Protein AF-A0A7S0ZYA1-F1 (afdb_monomer_lite)

Radius of gyration: 25.02 Å; chains: 1; bounding box: 58×68×81 Å

Sequence (497 aa):
FLEDKTIVRLVQLIVVGSSSLRSPDILGHL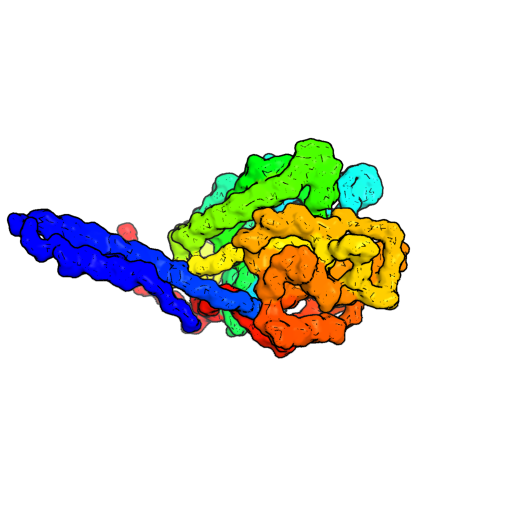LWFEMKSCALLLAAVRGVAASGAKGIELMGYLENWGPDVEWWDNDIPGNCVMGCFLAKPLLDQIEPYTSLNYGFSFLTQNPDPDQVGCGTQVNEGSCPVWDGENIYLAQASKTGAIAVNSATTIQDVSPSIVAIGEVVRMARMHPSGPKRVKIVLGGWSDYARLGSSSLAKKAAQLASKLVAYTFADGLDIDMEHLTPFASMSGDDEFGAFVTFVTELRSEFGQVATNWAETANARRVALSAQFAQLQPWQQKNVATFYNTSIRHLEEVAANPAPKLEISWTTRFNAFVPEGNPWNYLMPDSPRPNTTFETDNEGQKLWPQLSSILDTVNIMAYDAGTAAGALKLNFSQIFRNFVEIGNVPASKINIGFEPGEQAAGGVWEGQAVDEEMAREIRQQGEGGCMIWAVNPNPHVDPDASTECPKMAQALKTILSPTYAYGAVPQYTKCDPNTGFWPETESLDFGGPLVV

InterPro domains:
  IPR017853 Glycoside hydrolase superfamily [SSF51445] (53-437)

Organism: Noctiluca scintillans (NCBI:txid2966)

Secondary structure (DSSP, 8-state):
----THHHHHHHTTTTS-S----HHHHHHHHHHHHHHHHHHHHHHHH----PPPPPEEEEEEETTSTTEE-S--S-TTS-SS-EEPHHHHHHHHTT-SEEEEEEEBSSSS--TT--SBSSSTT-B--PBP-SSEEESS-TTSTT-EEEETT--SSS--HHHHHHHHHHHHHHT-TT---EEEEEEE-TT---B--SHHHHHHHHHHHHHHHHHHT-SEEEEE-TTHHHHHTSTT--HHHHHHHHHHHHHHHHHHHHHHHHHHHHHHHHHHHHHHHHS-HHHHHHHHHHHHHHHHHHHHHHHSPPP--EEEEEEETTSS--TT-TTTTB-TTS---SS--TTTTHHHHHHHHHTTT--EEEEE----EETTEE--B-HHHHHHIIIIIT---GGGEEEEE--S--STT-----HHHHHHHHHHHHHHTS-EEEES-SS--TTT-HHHHHHHHHHHHHHHHHH----SSSSPP--PPPPTTT-SPPTTS-----S----

Structure (mmCIF, N/CA/C/O backbone):
data_AF-A0A7S0ZYA1-F1
#
_entry.id   AF-A0A7S0ZYA1-F1
#
loop_
_atom_site.group_PDB
_atom_site.id
_atom_site.type_symbol
_atom_site.label_atom_id
_atom_site.label_alt_id
_atom_site.label_comp_id
_atom_site.label_asym_id
_atom_site.label_entity_id
_atom_site.label_seq_id
_atom_site.pdbx_PDB_ins_code
_atom_site.Cartn_x
_atom_site.Cartn_y
_atom_site.Cartn_z
_atom_site.occupancy
_atom_site.B_iso_or_equiv
_atom_site.auth_seq_id
_atom_site.auth_comp_id
_atom_site.auth_asym_id
_atom_site.auth_atom_id
_atom_site.pdbx_PDB_model_num
ATOM 1 N N . PHE A 1 1 ? 9.737 -38.447 3.142 1.00 34.69 1 PHE A N 1
ATOM 2 C CA . PHE A 1 1 ? 10.083 -39.678 3.882 1.00 34.69 1 PHE A CA 1
ATOM 3 C C . PHE A 1 1 ? 11.547 -39.619 4.291 1.00 34.69 1 PHE A C 1
ATOM 5 O O . PHE A 1 1 ? 12.396 -40.086 3.551 1.00 34.69 1 PHE A O 1
ATOM 12 N N . LEU A 1 2 ? 11.835 -38.988 5.429 1.00 28.52 2 LEU A N 1
ATOM 13 C CA . LEU A 1 2 ? 13.096 -39.069 6.171 1.00 28.52 2 LEU A CA 1
ATOM 14 C C . LEU A 1 2 ? 12.736 -38.668 7.609 1.00 28.52 2 LEU A C 1
ATOM 16 O O . LEU A 1 2 ? 12.259 -37.561 7.839 1.00 28.52 2 LEU A O 1
ATOM 20 N N . GLU A 1 3 ? 12.831 -39.629 8.526 1.00 36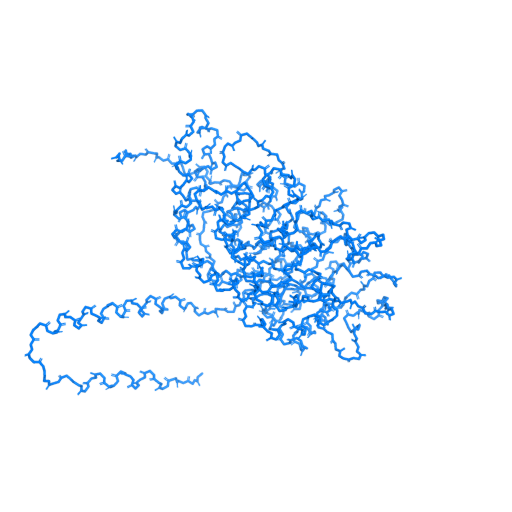.31 3 GLU A N 1
ATOM 21 C CA . GLU A 1 3 ? 12.463 -39.508 9.939 1.00 36.31 3 GLU A CA 1
ATOM 22 C C . GLU A 1 3 ? 13.589 -38.847 10.744 1.00 36.31 3 GLU A C 1
ATOM 24 O O . GLU A 1 3 ? 14.747 -39.274 10.686 1.00 36.31 3 GLU A O 1
ATOM 29 N N . ASP A 1 4 ? 13.232 -37.835 11.533 1.00 34.81 4 ASP A N 1
ATOM 30 C CA . ASP A 1 4 ? 14.121 -37.132 12.452 1.00 34.81 4 ASP A CA 1
ATOM 31 C C . ASP A 1 4 ? 14.335 -37.958 13.737 1.00 34.81 4 ASP A C 1
ATOM 33 O O . ASP A 1 4 ? 13.472 -38.069 14.611 1.00 34.81 4 ASP A O 1
ATOM 37 N N . LYS A 1 5 ? 15.511 -38.586 13.840 1.00 37.25 5 LYS A N 1
ATOM 38 C CA . LYS A 1 5 ? 15.918 -39.473 14.947 1.00 37.25 5 LYS A CA 1
ATOM 39 C C . LYS A 1 5 ? 16.336 -38.731 16.223 1.00 37.25 5 LYS A C 1
ATOM 41 O O . LYS A 1 5 ? 16.801 -39.366 17.173 1.00 37.25 5 LYS A O 1
ATOM 46 N N . THR A 1 6 ? 16.168 -37.414 16.279 1.00 40.06 6 THR A N 1
ATOM 47 C CA . THR A 1 6 ? 16.636 -36.599 17.408 1.00 40.06 6 THR A CA 1
ATOM 48 C C . THR A 1 6 ? 15.633 -36.595 18.568 1.00 40.06 6 THR A C 1
ATOM 50 O O . THR A 1 6 ? 16.029 -36.612 19.733 1.00 40.06 6 THR A O 1
ATOM 53 N N . ILE A 1 7 ? 14.333 -36.703 18.274 1.00 39.59 7 ILE A N 1
ATOM 54 C CA . ILE A 1 7 ? 13.259 -36.612 19.281 1.00 39.59 7 ILE A CA 1
ATOM 55 C C . ILE A 1 7 ? 13.131 -37.901 20.116 1.00 39.59 7 ILE A C 1
ATOM 57 O O . ILE A 1 7 ? 12.859 -37.850 21.315 1.00 39.59 7 ILE A O 1
ATOM 61 N N . VAL A 1 8 ? 13.418 -39.069 19.534 1.00 39.97 8 VAL A N 1
ATOM 62 C CA . VAL A 1 8 ? 13.269 -40.364 20.230 1.00 39.97 8 VAL A CA 1
ATOM 63 C C . VAL A 1 8 ? 14.342 -40.575 21.311 1.00 39.97 8 VAL A C 1
ATOM 65 O O . VAL A 1 8 ? 14.091 -41.248 22.312 1.00 39.97 8 VAL A O 1
ATOM 68 N N . ARG A 1 9 ? 15.522 -39.950 21.181 1.00 34.97 9 ARG A N 1
ATOM 69 C CA . ARG A 1 9 ? 16.600 -40.079 22.178 1.00 34.97 9 ARG A CA 1
ATOM 70 C C . ARG A 1 9 ? 16.366 -39.276 23.457 1.00 34.97 9 ARG A C 1
ATOM 72 O O . ARG A 1 9 ? 16.861 -39.689 24.502 1.00 34.97 9 ARG A O 1
ATOM 79 N N . LEU A 1 10 ? 15.593 -38.188 23.407 1.00 35.41 10 LEU A N 1
ATOM 80 C CA . LEU A 1 10 ? 15.302 -37.392 24.604 1.00 35.41 10 LEU A CA 1
ATOM 81 C C . LEU A 1 10 ? 14.299 -38.101 25.532 1.00 35.41 10 LEU A C 1
ATOM 83 O O . LEU A 1 10 ? 14.422 -38.030 26.750 1.00 35.41 10 LEU A O 1
ATOM 87 N N . VAL A 1 11 ? 13.357 -38.859 24.959 1.00 41.03 11 VAL A N 1
ATOM 88 C CA . VAL A 1 11 ? 12.318 -39.578 25.718 1.00 41.03 11 VAL A CA 1
ATOM 89 C C . VAL A 1 11 ? 12.876 -40.825 26.422 1.00 41.03 11 VAL A C 1
ATOM 91 O O . VAL A 1 11 ? 12.435 -41.167 27.517 1.00 41.03 11 VAL A O 1
ATOM 94 N N . GLN A 1 12 ? 13.901 -41.480 25.864 1.00 34.31 12 GLN A N 1
ATOM 95 C CA . GLN A 1 12 ? 14.507 -42.667 26.489 1.00 34.31 12 GLN A CA 1
ATOM 96 C C . GLN A 1 12 ? 15.390 -42.363 27.709 1.00 34.31 12 GLN A C 1
ATOM 98 O O . GLN A 1 12 ? 15.566 -43.243 28.550 1.00 34.31 12 GLN A O 1
ATOM 103 N N . LEU A 1 13 ? 15.908 -41.138 27.855 1.00 34.03 13 LEU A N 1
ATOM 104 C CA . LEU A 1 13 ? 16.733 -40.772 29.013 1.00 34.03 13 LEU A CA 1
ATOM 105 C C . LEU A 1 13 ? 15.912 -40.501 30.285 1.00 34.03 13 LEU A C 1
ATOM 107 O O . LEU A 1 13 ? 16.452 -40.580 31.385 1.00 34.03 13 LEU A O 1
ATOM 111 N N . ILE A 1 14 ? 14.608 -40.247 30.152 1.00 43.09 14 ILE A N 1
ATOM 112 C CA . ILE A 1 14 ? 13.726 -39.912 31.280 1.00 43.09 14 ILE A CA 1
ATOM 113 C C . ILE A 1 14 ? 13.188 -41.177 31.977 1.00 43.09 14 ILE A C 1
ATOM 115 O O . ILE A 1 14 ? 12.905 -41.157 33.171 1.00 43.09 14 ILE A O 1
ATOM 119 N N . VAL A 1 15 ? 13.133 -42.322 31.286 1.00 38.84 15 VAL A N 1
ATOM 120 C CA . VAL A 1 15 ? 12.519 -43.556 31.823 1.00 38.84 15 VAL A CA 1
ATOM 121 C C . VAL A 1 15 ? 13.464 -44.381 32.719 1.00 38.84 15 VAL A C 1
ATOM 123 O O . VAL A 1 15 ? 13.005 -45.249 33.455 1.00 38.84 15 VAL A O 1
ATOM 126 N N . VAL A 1 16 ? 14.775 -44.106 32.738 1.00 39.34 16 VAL A N 1
ATOM 127 C CA . VAL A 1 16 ? 15.761 -44.947 33.463 1.00 39.34 16 VAL A CA 1
ATOM 128 C C . VAL A 1 16 ? 16.273 -44.307 34.772 1.00 39.34 16 VAL A C 1
ATOM 130 O O . VAL A 1 16 ? 17.068 -44.903 35.490 1.00 39.34 16 VAL A O 1
ATOM 133 N N . GLY A 1 17 ? 15.803 -43.108 35.137 1.00 39.50 17 GLY A N 1
ATOM 134 C CA . GLY A 1 17 ? 16.412 -42.305 36.210 1.00 39.50 17 GLY A CA 1
ATOM 135 C C . GLY A 1 17 ? 15.681 -42.208 37.555 1.00 39.50 17 GLY A C 1
ATOM 136 O O . GLY A 1 17 ? 16.169 -41.497 38.428 1.00 39.50 17 GLY A O 1
ATOM 137 N N . SER A 1 18 ? 14.529 -42.853 37.769 1.00 40.72 18 SER A N 1
ATOM 138 C CA . SER A 1 18 ? 13.712 -42.608 38.974 1.00 40.72 18 SER A CA 1
ATOM 139 C C . SER A 1 18 ? 13.575 -43.836 39.876 1.00 40.72 18 SER A C 1
ATOM 141 O O . SER A 1 18 ? 12.503 -44.425 40.007 1.00 40.72 18 SER A O 1
ATOM 143 N N . SER A 1 19 ? 14.660 -44.215 40.548 1.00 41.38 19 SER A N 1
ATOM 144 C CA . SER A 1 19 ? 14.605 -45.219 41.613 1.00 41.38 19 SER A CA 1
ATOM 145 C C . SER A 1 19 ? 15.474 -44.857 42.818 1.00 41.38 19 SER A C 1
ATOM 147 O O . SER A 1 19 ? 16.227 -45.706 43.273 1.00 41.38 19 SER A O 1
ATOM 149 N N . SER A 1 20 ? 15.384 -43.628 43.352 1.00 46.78 20 SER A N 1
ATOM 150 C CA . SER A 1 20 ? 15.776 -43.328 44.751 1.00 46.78 20 SER A CA 1
ATOM 151 C C . SER A 1 20 ? 15.553 -41.863 45.168 1.00 46.78 20 SER A C 1
ATOM 153 O O . SER A 1 20 ? 16.517 -41.158 45.444 1.00 46.78 20 SER A O 1
ATOM 155 N N . LEU A 1 21 ? 14.316 -41.376 45.292 1.00 39.50 21 LEU A N 1
ATOM 156 C CA . LEU A 1 21 ? 14.053 -40.145 46.060 1.00 39.50 21 LEU A CA 1
ATOM 157 C C . LEU A 1 21 ? 12.738 -40.294 46.838 1.00 39.50 21 LEU A C 1
ATOM 159 O O . LEU A 1 21 ? 11.650 -40.223 46.278 1.00 39.50 21 LEU A O 1
ATOM 163 N N . ARG A 1 22 ? 12.849 -40.558 48.146 1.00 43.44 22 ARG A N 1
ATOM 164 C CA . ARG A 1 22 ? 11.735 -40.562 49.108 1.00 43.44 22 ARG A CA 1
ATOM 165 C C . ARG A 1 22 ? 11.741 -39.231 49.863 1.00 43.44 22 ARG A C 1
ATOM 167 O O . ARG A 1 22 ? 12.393 -39.121 50.893 1.00 43.44 22 ARG A O 1
ATOM 174 N N . SER A 1 23 ? 11.037 -38.230 49.343 1.00 40.31 23 SER A N 1
ATOM 175 C CA . SER A 1 23 ? 10.619 -37.044 50.104 1.00 40.31 23 SER A CA 1
ATOM 176 C C . SER A 1 23 ? 9.370 -36.432 49.443 1.00 40.31 23 SER A C 1
ATOM 178 O O . SER A 1 23 ? 9.446 -36.092 48.260 1.00 40.31 23 SER A O 1
ATOM 180 N N . PRO A 1 24 ? 8.228 -36.308 50.150 1.00 44.56 24 PRO A N 1
ATOM 181 C CA . PRO A 1 24 ? 6.978 -35.784 49.583 1.00 44.56 24 PRO A CA 1
ATOM 182 C C . PRO A 1 24 ? 7.044 -34.314 49.135 1.00 44.56 24 PRO A C 1
ATOM 184 O O . PRO A 1 24 ? 6.297 -33.926 48.241 1.00 44.56 24 PRO A O 1
ATOM 187 N N . ASP A 1 25 ? 7.964 -33.515 49.682 1.00 46.91 25 ASP A N 1
ATOM 188 C CA . ASP A 1 25 ? 7.993 -32.061 49.450 1.00 46.91 25 ASP A CA 1
ATOM 189 C C . ASP A 1 25 ? 8.720 -31.644 48.159 1.00 46.91 25 ASP A C 1
ATOM 191 O O . ASP A 1 25 ? 8.540 -30.532 47.665 1.00 46.91 25 ASP A O 1
ATOM 195 N N . ILE A 1 26 ? 9.503 -32.541 47.550 1.00 49.16 26 ILE A N 1
ATOM 196 C CA . ILE A 1 26 ? 10.234 -32.255 46.299 1.00 49.16 26 ILE A CA 1
ATOM 197 C C . ILE A 1 26 ? 9.380 -32.587 45.063 1.00 49.16 26 ILE A C 1
ATOM 199 O O . ILE A 1 26 ? 9.506 -31.932 44.026 1.00 49.16 26 ILE A O 1
ATOM 203 N N . LEU A 1 27 ? 8.446 -33.541 45.174 1.00 40.81 27 LEU A N 1
ATOM 204 C CA . LEU A 1 27 ? 7.555 -33.909 44.066 1.00 40.81 27 LEU A CA 1
ATOM 205 C C . LEU A 1 27 ? 6.558 -32.793 43.717 1.00 40.81 27 LEU A C 1
ATOM 207 O O . LEU A 1 27 ? 6.275 -32.585 42.540 1.00 40.81 27 LEU A O 1
ATOM 211 N N . GLY A 1 28 ? 6.060 -32.051 44.713 1.00 42.34 28 GLY A N 1
ATOM 212 C CA . GLY A 1 28 ? 5.106 -30.957 44.495 1.00 42.34 28 GLY A CA 1
ATOM 213 C C . GLY A 1 28 ? 5.696 -29.782 43.709 1.00 42.34 28 GLY A C 1
ATOM 214 O O . GLY A 1 28 ? 5.014 -29.195 42.871 1.00 42.34 28 GLY A O 1
ATOM 215 N N . HIS A 1 29 ? 6.982 -29.481 43.914 1.00 44.91 29 HIS A N 1
ATOM 216 C CA . HIS A 1 29 ? 7.669 -28.411 43.189 1.00 44.91 29 HIS A CA 1
ATOM 217 C C . HIS A 1 29 ? 8.123 -28.823 41.781 1.00 44.91 29 HIS A C 1
ATOM 219 O O . HIS A 1 29 ? 8.049 -27.993 40.875 1.00 44.91 29 HIS A O 1
ATOM 225 N N . LEU A 1 30 ? 8.511 -30.088 41.557 1.00 41.25 30 LEU A N 1
ATOM 226 C CA . LEU A 1 30 ? 8.838 -30.581 40.210 1.00 41.25 30 LEU A CA 1
ATOM 227 C C . LEU A 1 30 ? 7.599 -30.682 39.305 1.00 41.25 30 LEU A C 1
ATOM 229 O O . LEU A 1 30 ? 7.645 -30.230 38.164 1.00 41.25 30 LEU A O 1
ATOM 233 N N . LEU A 1 31 ? 6.470 -31.182 39.821 1.00 42.62 31 LEU A N 1
ATOM 234 C CA . LEU A 1 31 ? 5.220 -31.292 39.051 1.00 42.62 31 LEU A CA 1
ATOM 235 C C . LEU A 1 31 ? 4.651 -29.922 38.645 1.00 42.62 31 LEU A C 1
ATOM 237 O O . LEU A 1 31 ? 4.074 -29.785 37.567 1.00 42.62 31 LEU A O 1
ATOM 241 N N . TRP A 1 32 ? 4.847 -28.888 39.468 1.00 40.81 32 TRP A N 1
ATOM 242 C CA . TRP A 1 32 ? 4.389 -27.532 39.152 1.00 40.81 32 TRP A CA 1
ATOM 243 C C . TRP A 1 32 ? 5.287 -26.822 38.123 1.00 40.81 32 TRP A C 1
ATOM 245 O O . TRP A 1 32 ? 4.792 -26.058 37.290 1.00 40.81 32 TRP A O 1
ATOM 255 N N . PHE A 1 33 ? 6.596 -27.105 38.129 1.00 41.81 33 PHE A N 1
ATOM 256 C CA . PHE A 1 33 ? 7.537 -26.589 37.127 1.00 41.81 33 PHE A CA 1
ATOM 257 C C . PHE A 1 33 ? 7.381 -27.289 35.767 1.00 41.81 33 PHE A C 1
ATOM 259 O O . PHE A 1 33 ? 7.441 -26.632 34.724 1.00 41.81 33 PHE A O 1
ATOM 266 N N . GLU A 1 34 ? 7.106 -28.597 35.756 1.00 45.41 34 GLU A N 1
ATOM 267 C CA . GLU A 1 34 ? 6.890 -29.359 34.521 1.00 45.41 34 GLU A CA 1
ATOM 268 C C . GLU A 1 34 ? 5.555 -29.037 33.841 1.00 45.41 34 GLU A C 1
ATOM 270 O O . GLU A 1 34 ? 5.518 -28.940 32.615 1.00 45.41 34 GLU A O 1
ATOM 275 N N . MET A 1 35 ? 4.478 -28.761 34.590 1.00 42.19 35 MET A N 1
ATOM 276 C CA . MET A 1 35 ? 3.210 -28.330 33.978 1.00 42.19 35 MET A CA 1
ATOM 277 C C . MET A 1 35 ? 3.301 -26.936 33.350 1.00 42.19 35 MET A C 1
ATOM 279 O O . MET A 1 35 ? 2.754 -26.729 32.268 1.00 42.19 35 MET A O 1
ATOM 283 N N . LYS A 1 36 ? 4.029 -25.990 33.964 1.00 40.84 36 LYS A N 1
ATOM 284 C CA . LYS A 1 36 ? 4.288 -24.678 33.341 1.00 40.84 36 LYS A CA 1
ATOM 285 C C . LYS A 1 36 ? 5.171 -24.806 32.105 1.00 40.84 36 LYS A C 1
ATOM 287 O O . LYS A 1 36 ? 4.899 -24.151 31.106 1.00 40.84 36 LYS A O 1
ATOM 292 N N . SER A 1 37 ? 6.168 -25.688 32.144 1.00 43.41 37 SER A N 1
ATOM 293 C CA . SER A 1 37 ? 7.059 -25.931 31.006 1.00 43.41 37 SER A CA 1
ATOM 294 C C . SER A 1 37 ? 6.334 -26.629 29.853 1.00 43.41 37 SER A C 1
ATOM 296 O O . SER A 1 37 ? 6.509 -26.222 28.713 1.00 43.41 37 SER A O 1
ATOM 298 N N . CYS A 1 38 ? 5.445 -27.592 30.127 1.00 38.22 38 CYS A N 1
ATOM 299 C CA . CYS A 1 38 ? 4.575 -28.200 29.114 1.00 38.22 38 CYS A CA 1
ATOM 300 C C . CYS A 1 38 ? 3.513 -27.230 28.585 1.00 38.22 38 CYS A C 1
ATOM 302 O O . CYS A 1 38 ? 3.233 -27.265 27.395 1.00 38.22 38 CYS A O 1
ATOM 304 N N . ALA A 1 39 ? 2.946 -26.345 29.410 1.00 44.00 39 ALA A N 1
ATOM 305 C CA . ALA A 1 39 ? 2.004 -25.323 28.948 1.00 44.00 39 ALA A CA 1
ATOM 306 C C . ALA A 1 39 ? 2.689 -24.251 28.081 1.00 44.00 39 ALA A C 1
ATOM 308 O O . ALA A 1 39 ? 2.121 -23.845 27.072 1.00 44.00 39 ALA A O 1
ATOM 309 N N . LEU A 1 40 ? 3.927 -23.855 28.408 1.00 41.88 40 LEU A N 1
ATOM 310 C CA . LEU A 1 40 ? 4.753 -22.999 27.549 1.00 41.88 40 LEU A CA 1
ATOM 311 C C . LEU A 1 40 ? 5.183 -23.718 26.266 1.00 41.88 40 LEU A C 1
ATOM 313 O O . LEU A 1 40 ? 5.164 -23.101 25.207 1.00 41.88 40 LEU A O 1
ATOM 317 N N . LEU A 1 41 ? 5.503 -25.016 26.321 1.00 35.03 41 LEU A N 1
ATOM 318 C CA . LEU A 1 41 ? 5.818 -25.799 25.124 1.00 35.03 41 LEU A CA 1
ATOM 319 C C . LEU A 1 41 ? 4.578 -26.010 24.243 1.00 35.03 41 LEU A C 1
ATOM 321 O O . LEU A 1 41 ? 4.683 -25.923 23.030 1.00 35.03 41 LEU A O 1
ATOM 325 N N . LEU A 1 42 ? 3.393 -26.234 24.818 1.00 35.97 42 LEU A N 1
ATOM 326 C CA . LEU A 1 42 ? 2.136 -26.347 24.069 1.00 35.97 42 LEU A CA 1
ATOM 327 C C . LEU A 1 42 ? 1.648 -24.995 23.531 1.00 35.97 42 LEU A C 1
ATOM 329 O O . LEU A 1 42 ? 1.057 -24.968 22.454 1.00 35.97 42 LEU A O 1
ATOM 333 N N . ALA A 1 43 ? 1.914 -23.882 24.219 1.00 38.69 43 ALA A N 1
ATOM 334 C CA . ALA A 1 43 ? 1.684 -22.539 23.687 1.00 38.69 43 ALA A CA 1
ATOM 335 C C . ALA A 1 43 ? 2.674 -22.207 22.554 1.00 38.69 43 ALA A C 1
ATOM 337 O O . ALA A 1 43 ? 2.264 -21.679 21.524 1.00 38.69 43 ALA A O 1
ATOM 338 N N . ALA A 1 44 ? 3.943 -22.611 22.681 1.00 37.59 44 ALA A N 1
ATOM 339 C CA . ALA A 1 44 ? 4.949 -22.463 21.629 1.00 37.59 44 ALA A CA 1
ATOM 340 C C . ALA A 1 44 ? 4.672 -23.369 20.414 1.00 37.59 44 ALA A C 1
ATOM 342 O O . ALA A 1 44 ? 4.856 -22.947 19.278 1.00 37.59 44 ALA A O 1
ATOM 343 N N . VAL A 1 45 ? 4.154 -24.584 20.624 1.00 35.62 45 VAL A N 1
ATOM 344 C CA . VAL A 1 45 ? 3.791 -25.522 19.546 1.00 35.62 45 VAL A CA 1
ATOM 345 C C . VAL A 1 45 ? 2.449 -25.159 18.891 1.00 35.62 45 VAL A C 1
ATOM 347 O O . VAL A 1 45 ? 2.260 -25.447 17.715 1.00 35.62 45 VAL A O 1
ATOM 350 N N . ARG A 1 46 ? 1.537 -24.460 19.585 1.00 36.31 46 ARG A N 1
ATOM 351 C CA . ARG A 1 46 ? 0.349 -23.844 18.955 1.00 36.31 46 ARG A CA 1
ATOM 352 C C . ARG A 1 46 ? 0.663 -22.548 18.196 1.00 36.31 46 ARG A C 1
ATOM 354 O O . ARG A 1 46 ? -0.118 -22.173 17.330 1.00 36.31 46 ARG A O 1
ATOM 361 N N . GLY A 1 47 ? 1.782 -21.887 18.502 1.00 33.59 47 GLY A N 1
ATOM 362 C CA . GLY A 1 47 ? 2.223 -20.648 17.852 1.00 33.59 47 GLY A CA 1
ATOM 363 C C . GLY A 1 47 ? 3.027 -20.841 16.562 1.00 33.59 47 GLY A C 1
ATOM 364 O O . GLY A 1 47 ? 3.170 -19.898 15.791 1.00 33.59 47 GLY A O 1
ATOM 365 N N . VAL A 1 48 ? 3.512 -22.052 16.279 1.00 37.19 48 VAL A N 1
ATOM 366 C CA . VAL A 1 48 ? 4.115 -22.382 14.981 1.00 37.19 48 VAL A CA 1
ATOM 367 C C . VAL A 1 48 ? 3.045 -23.057 14.133 1.00 37.19 48 VAL A C 1
ATOM 369 O O . VAL A 1 48 ? 3.061 -24.267 13.910 1.00 37.19 48 VAL A O 1
ATOM 372 N N . ALA A 1 49 ? 2.075 -22.268 13.662 1.00 34.59 49 ALA A N 1
ATOM 373 C CA . ALA A 1 49 ? 1.360 -22.663 12.460 1.00 34.59 49 ALA A CA 1
ATOM 374 C C . ALA A 1 49 ? 2.435 -22.920 11.399 1.00 34.59 49 ALA A C 1
ATOM 376 O O . ALA A 1 49 ? 3.237 -22.030 11.106 1.00 34.59 49 ALA A O 1
ATOM 377 N N . ALA A 1 50 ? 2.506 -24.153 10.890 1.00 35.00 50 ALA A N 1
ATOM 378 C CA . ALA A 1 50 ? 3.310 -24.458 9.719 1.00 35.00 50 ALA A CA 1
ATOM 379 C C . ALA A 1 50 ? 3.017 -23.362 8.693 1.00 35.00 50 ALA A C 1
ATOM 381 O O . ALA A 1 50 ? 1.846 -23.144 8.371 1.00 35.00 50 ALA A O 1
ATOM 382 N N . SER A 1 51 ? 4.039 -22.621 8.261 1.00 42.28 51 SER A N 1
ATOM 383 C CA . SER A 1 51 ? 3.862 -21.607 7.231 1.00 42.28 51 SER A CA 1
ATOM 384 C C . SER A 1 51 ? 3.394 -22.338 5.976 1.00 42.28 51 SER A C 1
ATOM 386 O O . SER A 1 51 ? 4.201 -22.929 5.257 1.00 42.28 51 SER A O 1
ATOM 388 N N . GLY A 1 52 ? 2.078 -22.393 5.766 1.00 54.94 52 GLY A N 1
ATOM 389 C CA . GLY A 1 52 ? 1.511 -22.852 4.510 1.00 54.94 52 GLY A CA 1
ATOM 390 C C . GLY A 1 52 ? 2.103 -22.024 3.374 1.00 54.94 52 GLY A C 1
ATOM 391 O O . GLY A 1 52 ? 2.572 -20.904 3.596 1.00 54.94 52 GLY A O 1
ATOM 392 N N . ALA A 1 53 ? 2.112 -22.582 2.166 1.00 71.06 53 ALA A N 1
ATOM 393 C CA . ALA A 1 53 ? 2.463 -21.811 0.981 1.00 71.06 53 ALA A CA 1
ATOM 394 C C . ALA A 1 53 ? 1.621 -20.520 0.937 1.00 71.06 53 ALA A C 1
ATOM 396 O O . ALA A 1 53 ? 0.431 -20.564 1.264 1.00 71.06 53 ALA A O 1
ATOM 397 N N . LYS A 1 54 ? 2.244 -19.387 0.575 1.00 88.25 54 LYS A N 1
ATOM 398 C CA . LYS A 1 54 ? 1.526 -18.120 0.383 1.00 88.25 54 LYS A CA 1
ATOM 399 C C . LYS A 1 54 ? 0.430 -18.348 -0.664 1.00 88.25 54 LYS A C 1
ATOM 401 O O . LYS A 1 54 ? 0.700 -18.940 -1.708 1.00 88.25 54 LYS A O 1
ATOM 406 N N . GLY A 1 55 ? -0.793 -17.916 -0.372 1.00 88.19 55 GLY A N 1
ATOM 407 C CA . GLY A 1 55 ? -1.891 -17.955 -1.337 1.00 88.19 55 GLY A CA 1
ATOM 408 C C . GLY A 1 55 ? -1.612 -17.063 -2.549 1.00 88.19 55 GLY A C 1
ATOM 409 O O . GLY A 1 55 ? -0.912 -16.058 -2.422 1.00 88.19 55 GLY A O 1
ATOM 410 N N . ILE A 1 56 ? -2.183 -17.412 -3.708 1.00 93.75 56 ILE A N 1
ATOM 411 C CA . ILE A 1 56 ? -2.126 -16.546 -4.896 1.00 93.75 56 ILE A CA 1
ATOM 412 C C . ILE A 1 56 ? -2.925 -15.282 -4.603 1.00 93.75 56 ILE A C 1
ATOM 414 O O . ILE A 1 56 ? -4.116 -15.362 -4.298 1.00 93.75 56 ILE A O 1
ATOM 418 N N . GLU A 1 57 ? -2.267 -14.136 -4.686 1.00 94.31 57 GLU A N 1
ATOM 419 C CA . GLU A 1 57 ? -2.819 -12.847 -4.291 1.00 94.31 57 GLU A CA 1
ATOM 420 C C . GLU A 1 57 ? -3.303 -12.064 -5.519 1.00 94.31 57 GLU A C 1
ATOM 422 O O . GLU A 1 57 ? -2.636 -12.033 -6.554 1.00 94.31 57 GLU A O 1
ATOM 427 N N . LEU A 1 58 ? -4.462 -11.416 -5.393 1.00 98.25 58 LEU A N 1
ATOM 428 C CA . LEU A 1 58 ? -4.814 -10.260 -6.214 1.00 98.25 58 LEU A CA 1
ATOM 429 C C . LEU A 1 58 ? -4.859 -9.052 -5.283 1.00 98.25 58 LEU A C 1
ATOM 431 O O . LEU A 1 58 ? -5.728 -8.974 -4.406 1.00 98.25 58 LEU A O 1
ATOM 435 N N . MET A 1 59 ? -3.895 -8.155 -5.451 1.00 98.19 59 MET A N 1
ATOM 436 C CA . MET A 1 59 ? -3.722 -6.962 -4.632 1.00 98.19 59 MET A CA 1
ATOM 437 C C . MET A 1 59 ? -4.071 -5.702 -5.428 1.00 98.19 59 MET A C 1
ATOM 439 O O . MET A 1 59 ? -3.917 -5.672 -6.646 1.00 98.19 59 MET A O 1
ATOM 443 N N . GLY A 1 60 ? -4.584 -4.676 -4.760 1.00 98.19 60 GLY A N 1
ATOM 444 C CA . GLY A 1 60 ? -4.828 -3.377 -5.380 1.00 98.19 60 GLY A CA 1
ATOM 445 C C . GLY A 1 60 ? -4.290 -2.236 -4.528 1.00 98.19 60 GLY A C 1
ATOM 446 O O . GLY A 1 60 ? -4.377 -2.298 -3.298 1.00 98.19 60 GLY A O 1
ATOM 447 N N . TYR A 1 61 ? -3.767 -1.197 -5.175 1.00 97.88 61 TYR A N 1
ATOM 448 C CA . TYR A 1 61 ? -3.444 0.061 -4.509 1.00 97.88 61 TYR A CA 1
ATOM 449 C C . TYR A 1 61 ? -4.694 0.918 -4.360 1.00 97.88 61 TYR A C 1
ATOM 451 O O . TYR A 1 61 ? -5.322 1.299 -5.343 1.00 97.88 61 TYR A O 1
ATOM 459 N N . LEU A 1 62 ? -5.079 1.170 -3.113 1.00 96.50 62 LEU A N 1
ATOM 460 C CA . LEU A 1 62 ? -6.218 1.999 -2.752 1.00 96.50 62 LEU A CA 1
ATOM 461 C C . LEU A 1 62 ? -5.701 3.381 -2.352 1.00 96.50 62 LEU A C 1
ATOM 463 O O . LEU A 1 62 ? -5.094 3.538 -1.290 1.00 96.50 62 LEU A O 1
ATOM 467 N N . GLU A 1 63 ? -5.945 4.362 -3.210 1.00 92.44 63 GLU A N 1
ATOM 468 C CA . GLU A 1 63 ? -5.442 5.724 -3.078 1.00 92.44 63 GLU A CA 1
ATOM 469 C C . GLU A 1 63 ? -6.308 6.534 -2.111 1.00 92.44 63 GLU A C 1
ATOM 471 O O . GLU A 1 63 ? -7.530 6.627 -2.252 1.00 92.44 63 GLU A O 1
ATOM 476 N N . ASN A 1 64 ? -5.681 7.187 -1.138 1.00 88.25 64 ASN A N 1
ATOM 477 C CA . ASN A 1 64 ? -6.362 7.969 -0.111 1.00 88.25 64 ASN A CA 1
ATOM 478 C C . ASN A 1 64 ? -6.788 9.376 -0.582 1.00 88.25 64 ASN A C 1
ATOM 480 O O . ASN A 1 64 ? -7.312 10.148 0.218 1.00 88.25 64 ASN A O 1
ATOM 484 N N . TRP A 1 65 ? -6.621 9.703 -1.868 1.00 84.62 65 TRP A N 1
ATOM 485 C CA . TRP A 1 65 ? -7.094 10.940 -2.513 1.00 84.62 65 TRP A CA 1
ATOM 486 C C . TRP A 1 65 ? -8.105 10.702 -3.648 1.00 84.62 65 TRP A C 1
ATOM 488 O O . TRP A 1 65 ? -8.465 11.652 -4.346 1.00 84.62 65 TRP A O 1
ATOM 498 N N . GLY A 1 66 ? -8.561 9.459 -3.839 1.00 80.62 66 GLY A N 1
ATOM 499 C CA . GLY A 1 66 ? -9.536 9.111 -4.873 1.00 80.62 66 GLY A CA 1
ATOM 500 C C . GLY A 1 66 ? -10.914 9.775 -4.683 1.00 80.62 66 GLY A C 1
ATOM 501 O O . GLY A 1 66 ? -11.187 10.401 -3.654 1.00 80.62 66 GLY A O 1
ATOM 502 N N . PRO A 1 67 ? -11.822 9.631 -5.663 1.00 82.31 67 PRO A N 1
ATOM 503 C CA . PRO A 1 67 ? -13.104 10.345 -5.714 1.00 82.31 67 PRO A CA 1
ATOM 504 C C . PRO A 1 67 ? -14.076 9.947 -4.593 1.00 82.31 67 PRO A C 1
ATOM 506 O O . PRO A 1 67 ? -14.961 10.724 -4.240 1.00 82.31 67 PRO A O 1
ATOM 509 N N . ASP A 1 68 ? -13.899 8.756 -4.020 1.00 82.88 68 ASP A N 1
ATOM 510 C CA . ASP A 1 68 ? -14.750 8.194 -2.967 1.00 82.88 68 ASP A CA 1
ATOM 511 C C . ASP A 1 68 ? -14.255 8.520 -1.551 1.00 82.88 68 ASP A C 1
ATOM 513 O O . ASP A 1 68 ? -14.713 7.923 -0.573 1.00 82.88 68 ASP A O 1
ATOM 517 N N . VAL A 1 69 ? -13.313 9.459 -1.442 1.00 82.06 69 VAL A N 1
ATOM 518 C CA . VAL A 1 69 ? -12.745 9.917 -0.178 1.00 82.06 69 VAL A CA 1
ATOM 519 C C . VAL A 1 69 ? -13.325 11.277 0.199 1.00 82.06 69 VAL A C 1
ATOM 521 O O . VAL A 1 69 ? -13.091 12.290 -0.459 1.00 82.06 69 VAL A O 1
ATOM 524 N N . GLU A 1 70 ? -14.041 11.328 1.315 1.00 71.94 70 GLU A N 1
ATOM 525 C CA . GLU A 1 70 ? -14.444 12.571 1.954 1.00 71.94 70 GLU A CA 1
ATOM 526 C C . GLU A 1 70 ? -13.272 13.157 2.761 1.00 71.94 70 GLU A C 1
ATOM 528 O O . GLU A 1 70 ? -12.690 12.526 3.651 1.00 71.94 70 GLU A O 1
ATOM 533 N N . TRP A 1 71 ? -12.925 14.403 2.433 1.00 58.50 71 TRP A N 1
ATOM 534 C CA . TRP A 1 71 ? -11.814 15.162 3.018 1.00 58.50 71 TRP A CA 1
ATOM 535 C C . TRP A 1 71 ? -12.276 16.228 4.027 1.00 58.50 71 TRP A C 1
ATOM 537 O O . TRP A 1 71 ? -11.612 17.250 4.206 1.00 58.50 71 TRP A O 1
ATOM 547 N N . TRP A 1 72 ? -13.418 16.013 4.682 1.00 50.50 72 TRP A N 1
ATOM 548 C CA . TRP A 1 72 ? -14.070 17.023 5.518 1.00 50.50 72 TRP A CA 1
ATOM 549 C C . TRP A 1 72 ? -14.489 16.449 6.874 1.00 50.50 72 TRP A C 1
ATOM 551 O O . TRP A 1 72 ? -14.940 15.308 6.959 1.00 50.50 72 TRP A O 1
ATOM 561 N N . ASP A 1 73 ? -14.383 17.273 7.918 1.00 55.97 73 ASP A N 1
ATOM 562 C CA . ASP A 1 73 ? -14.988 17.017 9.226 1.00 55.97 73 ASP A CA 1
ATOM 563 C C . ASP A 1 73 ? -16.511 16.949 9.058 1.00 55.97 73 ASP A C 1
ATOM 565 O O . ASP A 1 73 ? -17.134 17.909 8.600 1.00 55.97 73 ASP A O 1
ATOM 569 N N . ASN A 1 74 ? -17.114 15.808 9.389 1.00 54.09 74 ASN A N 1
ATOM 570 C CA . ASN A 1 74 ? -18.565 15.648 9.362 1.00 54.09 74 ASN A CA 1
ATOM 571 C C . ASN A 1 74 ? -19.230 16.020 10.699 1.00 54.09 74 ASN A C 1
ATOM 573 O O . ASN A 1 74 ? -20.375 15.633 10.943 1.00 54.09 74 ASN A O 1
ATOM 577 N N . ASP A 1 75 ? -18.518 16.755 11.562 1.00 55.44 75 ASP A N 1
ATOM 578 C CA . ASP A 1 75 ? -18.930 17.173 12.903 1.00 55.44 75 ASP A CA 1
ATOM 579 C C . ASP A 1 75 ? -19.303 15.982 13.812 1.00 55.44 75 ASP A C 1
ATOM 581 O O . ASP A 1 75 ? -20.055 16.130 14.782 1.00 55.44 75 ASP A O 1
ATOM 585 N N . ILE A 1 76 ? -18.787 14.782 13.511 1.00 56.34 76 ILE A N 1
ATOM 586 C CA . ILE A 1 76 ? -18.948 13.577 14.330 1.00 56.34 76 ILE A CA 1
ATOM 587 C C . ILE A 1 76 ? -17.719 13.437 15.237 1.00 56.34 76 ILE A C 1
ATOM 589 O O . ILE A 1 76 ? -16.650 13.036 14.767 1.00 56.34 76 ILE A O 1
ATOM 593 N N . PRO A 1 77 ? -17.842 13.696 16.556 1.00 52.09 77 PRO A N 1
ATOM 594 C CA . PRO A 1 77 ? -16.732 13.503 17.478 1.00 52.09 77 PRO A CA 1
ATOM 595 C C . PRO A 1 77 ? -16.222 12.061 17.423 1.00 52.09 77 PRO A C 1
ATOM 597 O O . PRO A 1 77 ? -16.998 11.120 17.591 1.00 52.09 77 PRO A O 1
ATOM 600 N N . GLY A 1 78 ? -14.916 11.900 17.200 1.00 54.53 78 GLY A N 1
ATOM 601 C CA . GLY A 1 78 ? -14.251 10.595 17.147 1.00 54.53 78 GLY A CA 1
ATOM 602 C C . GLY A 1 78 ? -14.287 9.882 15.791 1.00 54.53 78 GLY A C 1
ATOM 603 O O . GLY A 1 78 ? -13.719 8.795 15.698 1.00 54.53 78 GLY A O 1
ATOM 604 N N . ASN A 1 79 ? -14.904 10.469 14.759 1.00 65.00 79 ASN A N 1
ATOM 605 C CA . ASN A 1 79 ? -14.804 9.986 13.380 1.00 65.00 79 ASN A CA 1
ATOM 606 C C . ASN A 1 79 ? -13.530 10.510 12.677 1.00 65.00 79 ASN A C 1
ATOM 608 O O . ASN A 1 79 ? -12.764 11.295 13.243 1.00 65.00 79 ASN A O 1
ATOM 612 N N . CYS A 1 80 ? -13.280 10.062 11.446 1.00 67.44 80 CYS A N 1
ATOM 613 C CA . CYS A 1 80 ? -12.222 10.596 10.597 1.00 67.44 80 CYS A CA 1
ATOM 614 C C . CYS A 1 80 ? -12.517 12.049 10.162 1.00 67.44 80 CYS A C 1
ATOM 616 O O . CYS A 1 80 ? -13.651 12.418 9.876 1.00 67.44 80 CYS A O 1
ATOM 618 N N . VAL A 1 81 ? -11.463 12.872 10.146 1.00 65.69 81 VAL A N 1
ATOM 619 C CA . VAL A 1 81 ? -11.475 14.293 9.719 1.00 65.69 81 VAL A CA 1
ATOM 620 C C . VAL A 1 81 ? -10.935 14.442 8.288 1.00 65.69 81 VAL A C 1
ATOM 622 O O . VAL A 1 81 ? -11.131 15.459 7.630 1.00 65.69 81 VAL A O 1
ATOM 625 N N . MET A 1 82 ? -10.233 13.417 7.806 1.00 71.88 82 MET A N 1
ATOM 626 C CA . MET A 1 82 ? -9.650 13.326 6.473 1.00 71.88 82 MET A CA 1
ATOM 627 C C . MET A 1 82 ? -9.517 11.856 6.082 1.00 71.88 82 MET A C 1
ATOM 629 O O . MET A 1 82 ? -9.275 11.023 6.957 1.00 71.88 82 MET A O 1
ATOM 633 N N . GLY A 1 83 ? -9.637 11.538 4.792 1.00 71.94 83 GLY A N 1
ATOM 634 C CA . GLY A 1 83 ? -9.442 10.166 4.317 1.00 71.94 83 GLY A CA 1
ATOM 635 C C . GLY A 1 83 ? -10.641 9.238 4.550 1.00 71.94 83 GLY A C 1
ATOM 636 O O . GLY A 1 83 ? -10.464 8.023 4.577 1.00 71.94 83 GLY A O 1
ATOM 637 N N . CYS A 1 84 ? -11.845 9.774 4.777 1.00 80.44 84 CYS A N 1
ATOM 638 C CA . CYS A 1 84 ? -13.031 8.966 5.055 1.00 80.44 84 CYS A CA 1
ATOM 639 C C . CYS A 1 84 ? -13.588 8.361 3.766 1.00 80.44 84 CYS A C 1
ATOM 641 O O . CYS A 1 84 ? -14.047 9.093 2.899 1.00 80.44 84 CYS A O 1
ATOM 643 N N . PHE A 1 85 ? -13.613 7.039 3.640 1.00 88.00 85 PHE A N 1
ATOM 644 C CA . PHE A 1 85 ? -14.189 6.410 2.453 1.00 88.00 85 PHE A CA 1
ATOM 645 C C . PHE A 1 85 ? -15.711 6.329 2.527 1.00 88.00 85 PHE A C 1
ATOM 647 O O . PHE A 1 85 ? -16.277 5.903 3.539 1.00 88.00 85 PHE A O 1
ATOM 654 N N . LEU A 1 86 ? -16.372 6.639 1.412 1.00 88.50 86 LEU A N 1
ATOM 655 C CA . LEU A 1 86 ? -17.759 6.253 1.196 1.00 88.50 86 LEU A CA 1
ATOM 656 C C . LEU A 1 86 ? -17.851 4.723 1.198 1.00 88.50 86 LEU A C 1
ATOM 658 O O . LEU A 1 86 ? -17.241 4.045 0.370 1.00 88.50 86 LEU A O 1
ATOM 662 N N . ALA A 1 87 ? -18.636 4.173 2.126 1.00 91.00 87 ALA A N 1
ATOM 663 C CA . ALA A 1 87 ? -18.650 2.737 2.386 1.00 91.00 87 ALA A CA 1
ATOM 664 C C . ALA A 1 87 ? -19.037 1.900 1.159 1.00 91.00 87 ALA A C 1
ATOM 666 O O . ALA A 1 87 ? -18.323 0.968 0.802 1.00 91.00 87 ALA A O 1
ATOM 667 N N . LYS A 1 88 ? -20.156 2.223 0.499 1.00 93.19 88 LYS A N 1
ATOM 668 C CA . LYS A 1 88 ? -20.633 1.438 -0.647 1.00 93.19 88 LYS A CA 1
ATOM 669 C C . LYS A 1 88 ? -19.642 1.435 -1.825 1.00 93.19 88 LYS A C 1
ATOM 671 O O . LYS A 1 88 ? -19.307 0.336 -2.264 1.00 93.19 88 LYS A O 1
ATOM 676 N N . PRO A 1 89 ? -19.166 2.592 -2.332 1.00 94.12 89 PRO A N 1
ATOM 677 C CA . PRO A 1 89 ? -18.149 2.611 -3.381 1.00 94.12 89 PRO A CA 1
ATOM 678 C C . PRO A 1 89 ? -16.906 1.804 -3.012 1.00 94.12 89 PRO A C 1
ATOM 680 O O . PRO A 1 89 ? -16.505 0.943 -3.791 1.00 94.12 89 PRO A O 1
ATOM 683 N N . LEU A 1 90 ? -16.379 1.990 -1.792 1.00 95.19 90 LEU A N 1
ATOM 684 C CA . LEU A 1 90 ? -15.227 1.230 -1.318 1.00 95.19 90 LEU A CA 1
ATOM 685 C C . LEU A 1 90 ? -15.490 -0.277 -1.389 1.00 95.19 90 LEU A C 1
ATOM 687 O O . LEU A 1 90 ? -14.706 -0.993 -1.999 1.00 95.19 90 LEU A O 1
ATOM 691 N N . LEU A 1 91 ? -16.578 -0.761 -0.779 1.00 97.19 91 LEU A N 1
ATOM 692 C CA . LEU A 1 91 ? -16.912 -2.190 -0.733 1.00 97.19 91 LEU A CA 1
ATOM 693 C C . LEU A 1 91 ? -17.088 -2.780 -2.142 1.00 97.19 91 LEU A C 1
ATOM 695 O O . LEU A 1 91 ? -16.559 -3.851 -2.428 1.00 97.19 91 LEU A O 1
ATOM 699 N N . ASP A 1 92 ? -17.774 -2.076 -3.044 1.00 97.06 92 ASP A N 1
ATOM 700 C CA . ASP A 1 92 ? -17.950 -2.534 -4.426 1.00 97.06 92 ASP A CA 1
ATOM 701 C C . ASP A 1 92 ? -16.600 -2.625 -5.167 1.00 97.06 92 ASP A C 1
ATOM 703 O O . ASP A 1 92 ? -16.337 -3.616 -5.854 1.00 97.06 92 ASP A O 1
ATOM 707 N N . GLN A 1 93 ? -15.727 -1.625 -5.002 1.00 97.12 93 GLN A N 1
ATOM 708 C CA . GLN A 1 93 ? -14.416 -1.557 -5.659 1.00 97.12 93 GLN A CA 1
ATOM 709 C C . GLN A 1 93 ? -13.444 -2.618 -5.140 1.00 97.12 93 GLN A C 1
ATOM 711 O O . GLN A 1 93 ? -12.733 -3.241 -5.927 1.00 97.12 93 GLN A O 1
ATOM 716 N N . ILE A 1 94 ? -13.413 -2.864 -3.826 1.00 97.88 94 ILE A N 1
ATOM 717 C CA . ILE A 1 94 ? -12.442 -3.795 -3.235 1.00 97.88 94 ILE A CA 1
ATOM 718 C C . ILE A 1 94 ? -12.867 -5.261 -3.378 1.00 97.88 94 ILE A C 1
ATOM 720 O O . ILE A 1 94 ? -12.058 -6.153 -3.116 1.00 97.88 94 ILE A O 1
ATOM 724 N N . GLU A 1 95 ? -14.107 -5.546 -3.790 1.00 98.06 95 GLU A N 1
ATOM 725 C CA . GLU A 1 95 ? -14.684 -6.890 -3.931 1.00 98.06 95 GLU A CA 1
ATOM 726 C C . GLU A 1 95 ? -13.765 -7.919 -4.620 1.00 98.06 95 GLU A C 1
ATOM 728 O O . GLU A 1 95 ? -13.632 -9.013 -4.052 1.00 98.06 95 GLU A O 1
ATOM 733 N N . PRO A 1 96 ? -13.080 -7.609 -5.744 1.00 98.31 96 PRO A N 1
ATOM 734 C CA . PRO A 1 96 ? -12.269 -8.586 -6.470 1.00 98.31 96 PRO A CA 1
ATOM 735 C C . PRO A 1 96 ? -10.997 -9.016 -5.739 1.00 98.31 96 PRO A C 1
ATOM 737 O O . PRO A 1 96 ? -10.489 -10.113 -5.975 1.00 98.31 96 PRO A O 1
ATOM 740 N N . TYR A 1 97 ? -10.479 -8.152 -4.869 1.00 98.50 97 TYR A N 1
ATOM 741 C CA . TYR A 1 97 ? -9.150 -8.280 -4.286 1.00 98.50 97 TYR A CA 1
ATOM 742 C C . TYR A 1 97 ? -9.140 -9.169 -3.040 1.00 98.50 97 TYR A C 1
ATOM 744 O O . TYR A 1 97 ? -10.109 -9.229 -2.278 1.00 98.50 97 TYR A O 1
ATOM 752 N N . THR A 1 98 ? -8.011 -9.824 -2.784 1.00 97.38 98 THR A N 1
ATOM 753 C CA . THR A 1 98 ? -7.738 -10.506 -1.505 1.00 97.38 98 THR A CA 1
ATOM 754 C C . THR A 1 98 ? -6.952 -9.630 -0.538 1.00 97.38 98 THR A C 1
ATOM 756 O O . THR A 1 98 ? -6.981 -9.873 0.670 1.00 97.38 98 THR A O 1
ATOM 759 N N . SER A 1 99 ? -6.280 -8.606 -1.064 1.00 97.81 99 SER A N 1
ATOM 760 C CA . SER A 1 99 ? -5.455 -7.681 -0.297 1.00 97.81 99 SER A CA 1
ATOM 761 C C . SER A 1 99 ? -5.485 -6.276 -0.890 1.00 97.81 99 SER A C 1
ATOM 763 O O . SER A 1 99 ? -5.694 -6.108 -2.088 1.00 97.81 99 SER A O 1
ATOM 765 N N . LEU A 1 100 ? -5.219 -5.278 -0.057 1.00 98.44 100 LEU A N 1
ATOM 766 C CA . LEU A 1 100 ? -5.130 -3.875 -0.432 1.00 98.44 100 LEU A CA 1
ATOM 767 C C . LEU A 1 100 ? -3.839 -3.273 0.119 1.00 98.44 100 LEU A C 1
ATOM 769 O O . LEU A 1 100 ? -3.460 -3.542 1.262 1.00 98.44 100 LEU A O 1
ATOM 773 N N . ASN A 1 101 ? -3.213 -2.422 -0.679 1.00 98.44 101 ASN A N 1
ATOM 774 C CA . ASN A 1 101 ? -2.186 -1.488 -0.253 1.00 98.44 101 ASN A CA 1
ATOM 775 C C . ASN A 1 101 ? -2.844 -0.106 -0.150 1.00 98.44 101 ASN A C 1
ATOM 777 O O . ASN A 1 101 ? -3.118 0.534 -1.157 1.00 98.44 101 ASN A O 1
ATOM 781 N N . TYR A 1 102 ? -3.166 0.322 1.069 1.00 96.88 102 TYR A N 1
ATOM 782 C CA . TYR A 1 102 ? -3.778 1.618 1.348 1.00 96.88 102 TYR A CA 1
ATOM 783 C C . TYR A 1 102 ? -2.696 2.691 1.434 1.00 96.88 102 TYR A C 1
ATOM 785 O O . TYR A 1 102 ? -1.880 2.674 2.362 1.00 96.88 102 TYR A O 1
ATOM 793 N N . GLY A 1 103 ? -2.682 3.614 0.480 1.00 92.06 103 GLY A N 1
ATOM 794 C CA . GLY A 1 103 ? -1.607 4.585 0.337 1.00 92.06 103 GLY A CA 1
ATOM 795 C C . GLY A 1 103 ? -2.095 5.996 0.027 1.00 92.06 103 GLY A C 1
ATOM 796 O O . GLY A 1 103 ? -3.237 6.189 -0.363 1.00 92.06 103 GLY A O 1
ATOM 797 N N . PHE A 1 104 ? -1.273 7.018 0.244 1.00 93.75 104 PHE A N 1
ATOM 798 C CA . PHE A 1 104 ? 0.106 6.949 0.746 1.00 93.75 104 PHE A CA 1
ATOM 799 C C . PHE A 1 104 ? 0.247 7.609 2.115 1.00 93.75 104 PHE A C 1
ATOM 801 O O . PHE A 1 104 ? -0.482 8.538 2.469 1.00 93.75 104 PHE A O 1
ATOM 808 N N . SER A 1 105 ? 1.211 7.113 2.885 1.00 96.44 105 SER A N 1
ATOM 809 C CA . SER A 1 105 ? 1.783 7.806 4.032 1.00 96.44 105 SER A CA 1
ATOM 810 C C . SER A 1 105 ? 3.210 8.240 3.710 1.00 96.44 105 SER A C 1
ATOM 812 O O . SER A 1 105 ? 3.904 7.571 2.951 1.00 96.44 105 SER A O 1
ATOM 814 N N . PHE A 1 106 ? 3.640 9.360 4.280 1.00 97.38 106 PHE A N 1
ATOM 815 C CA . PHE A 1 106 ? 4.828 10.089 3.856 1.00 97.38 106 PHE A CA 1
ATOM 816 C C . PHE A 1 106 ? 5.745 10.402 5.037 1.00 97.38 106 PHE A C 1
ATOM 818 O O . PHE A 1 106 ? 5.283 10.686 6.148 1.00 97.38 106 PHE A O 1
ATOM 825 N N . LEU A 1 107 ? 7.048 10.411 4.781 1.00 97.44 107 LEU A N 1
ATOM 826 C CA . LEU A 1 107 ? 8.052 11.011 5.655 1.00 97.44 107 LEU A CA 1
ATOM 827 C C . LEU A 1 107 ? 8.154 12.522 5.406 1.00 97.44 107 LEU A C 1
ATOM 829 O O . LEU A 1 107 ? 8.360 13.289 6.348 1.00 97.44 107 LEU A O 1
ATOM 833 N N . THR A 1 108 ? 7.984 12.977 4.162 1.00 95.44 108 THR A N 1
ATOM 834 C CA . THR A 1 108 ? 7.977 14.410 3.849 1.00 95.44 108 THR A CA 1
ATOM 835 C C . THR A 1 108 ? 6.751 15.130 4.416 1.00 95.44 108 THR A C 1
ATOM 837 O O . THR A 1 108 ? 5.633 14.616 4.439 1.00 95.44 108 THR A O 1
ATOM 840 N N . GLN A 1 109 ? 6.951 16.386 4.818 1.00 95.00 109 GLN A N 1
ATOM 841 C CA . GLN A 1 109 ? 5.864 17.288 5.202 1.00 95.00 109 GLN A CA 1
ATOM 842 C C . GLN A 1 109 ? 5.081 17.811 3.992 1.00 95.00 109 GLN A C 1
ATOM 844 O O . GLN A 1 109 ? 3.945 18.259 4.141 1.00 95.00 109 GLN A O 1
ATOM 849 N N . ASN A 1 110 ? 5.693 17.793 2.807 1.00 93.75 110 ASN A N 1
ATOM 850 C CA . ASN A 1 110 ? 5.145 18.372 1.588 1.00 93.75 110 ASN A CA 1
ATOM 851 C C . ASN A 1 110 ? 5.299 17.359 0.447 1.00 93.75 110 ASN A C 1
ATOM 853 O O . ASN A 1 110 ? 6.224 17.505 -0.349 1.00 93.75 110 ASN A O 1
ATOM 857 N N . PRO A 1 111 ? 4.464 16.304 0.399 1.00 93.06 111 PRO A N 1
ATOM 858 C CA . PRO A 1 111 ? 4.442 15.410 -0.747 1.00 93.06 111 PRO A CA 1
ATOM 859 C C . PRO A 1 111 ? 4.078 16.197 -2.007 1.00 93.06 111 PRO A C 1
ATOM 861 O O . PRO A 1 111 ? 3.150 17.019 -1.978 1.00 93.06 111 PRO A O 1
ATOM 864 N N . ASP A 1 112 ? 4.828 15.947 -3.078 1.00 92.12 112 ASP A N 1
ATOM 865 C CA . ASP A 1 112 ? 4.714 16.643 -4.359 1.00 92.12 112 ASP A CA 1
ATOM 866 C C . ASP A 1 112 ? 4.701 15.633 -5.522 1.00 92.12 112 ASP A C 1
ATOM 868 O O . ASP A 1 112 ? 5.740 15.041 -5.823 1.00 92.12 112 ASP A O 1
ATOM 872 N N . PRO A 1 113 ? 3.543 15.387 -6.163 1.00 89.25 113 PRO A N 1
ATOM 873 C CA . PRO A 1 113 ? 3.457 14.484 -7.309 1.00 89.25 113 PRO A CA 1
ATOM 874 C C . PRO A 1 113 ? 4.111 15.051 -8.577 1.00 89.25 113 PRO A C 1
ATOM 876 O O . PRO A 1 113 ? 4.455 14.278 -9.469 1.00 89.25 113 PRO A O 1
ATOM 879 N N . ASP A 1 114 ? 4.320 16.368 -8.659 1.00 89.81 114 ASP A N 1
ATOM 880 C CA . ASP A 1 114 ? 4.904 17.019 -9.834 1.00 89.81 114 ASP A CA 1
ATOM 881 C C . ASP A 1 114 ? 6.440 17.074 -9.767 1.00 89.81 114 ASP A C 1
ATOM 883 O O . ASP A 1 114 ? 7.098 17.376 -10.769 1.00 89.81 114 ASP A O 1
ATOM 887 N N . GLN A 1 115 ? 7.030 16.782 -8.602 1.00 92.06 115 GLN A N 1
ATOM 888 C CA . GLN A 1 115 ? 8.478 16.745 -8.438 1.00 92.06 115 GLN A CA 1
ATOM 889 C C . GLN A 1 115 ? 9.072 15.546 -9.195 1.00 92.06 115 GLN A C 1
ATOM 891 O O . GLN A 1 115 ? 8.627 14.408 -9.060 1.00 92.06 115 GLN A O 1
ATOM 896 N N . VAL A 1 116 ? 10.123 15.810 -9.970 1.00 88.12 116 VAL A N 1
ATOM 897 C CA . VAL A 1 116 ? 10.889 14.861 -10.783 1.00 88.12 116 VAL A CA 1
ATOM 898 C C . VAL A 1 116 ? 12.366 14.994 -10.410 1.00 88.12 116 VAL A C 1
ATOM 900 O O . VAL A 1 116 ? 13.154 15.646 -11.096 1.00 88.12 116 VAL A O 1
ATOM 903 N N . GLY A 1 117 ? 12.740 14.383 -9.288 1.00 88.50 117 GLY A N 1
ATOM 904 C CA . GLY A 1 117 ? 14.123 14.331 -8.815 1.00 88.50 117 GLY A CA 1
ATOM 905 C C . GLY A 1 117 ? 14.518 15.411 -7.803 1.00 88.50 117 GLY A C 1
ATOM 906 O O . GLY A 1 117 ? 13.708 16.202 -7.314 1.00 88.50 117 GLY A O 1
ATOM 907 N N . CYS A 1 118 ? 15.804 15.396 -7.451 1.00 89.56 118 CYS A N 1
ATOM 908 C CA . CYS A 1 118 ? 16.390 16.177 -6.364 1.00 89.56 118 CYS A CA 1
ATOM 909 C C . CYS A 1 118 ? 17.317 17.265 -6.903 1.00 89.56 118 CYS A C 1
ATOM 911 O O . CYS A 1 118 ? 18.366 16.949 -7.463 1.00 89.56 118 CYS A O 1
ATOM 913 N N . GLY A 1 119 ? 17.006 18.539 -6.660 1.00 88.62 119 GLY A N 1
ATOM 914 C CA . GLY A 1 119 ? 17.875 19.625 -7.101 1.00 88.62 119 GLY A CA 1
ATOM 915 C C . GLY A 1 119 ? 17.185 20.973 -7.247 1.00 88.62 119 GLY A C 1
ATOM 916 O O . GLY A 1 119 ? 16.356 21.361 -6.428 1.00 88.62 119 GLY A O 1
ATOM 917 N N . THR A 1 120 ? 17.622 21.737 -8.247 1.00 85.38 120 THR A N 1
ATOM 918 C CA . THR A 1 120 ? 17.144 23.110 -8.499 1.00 85.38 120 THR A CA 1
ATOM 919 C C . THR A 1 120 ? 16.775 23.346 -9.961 1.00 85.38 120 THR A C 1
ATOM 921 O O . THR A 1 120 ? 16.581 24.499 -10.354 1.00 85.38 120 THR A O 1
ATOM 924 N N . GLN A 1 121 ? 16.769 22.304 -10.797 1.00 86.75 121 GLN A N 1
ATOM 925 C CA . GLN A 1 121 ? 16.293 22.416 -12.173 1.00 86.75 121 GLN A CA 1
ATOM 926 C C . GLN A 1 121 ? 14.761 22.437 -12.225 1.00 86.75 121 GLN A C 1
ATOM 928 O O . GLN A 1 121 ? 14.072 22.310 -11.216 1.00 86.75 121 GLN A O 1
ATOM 933 N N . VAL A 1 122 ? 14.219 22.657 -13.422 1.00 83.75 122 VAL A N 1
ATOM 934 C CA . VAL A 1 122 ? 12.769 22.664 -13.646 1.00 83.75 122 VAL A CA 1
ATOM 935 C C . VAL A 1 122 ? 12.192 21.308 -13.247 1.00 83.75 122 VAL A C 1
ATOM 937 O O . VAL A 1 122 ? 12.697 20.282 -13.691 1.00 83.75 122 VAL A O 1
ATOM 940 N N . ASN A 1 123 ? 11.134 21.340 -12.438 1.00 84.81 123 ASN A N 1
ATOM 941 C CA . ASN A 1 123 ? 10.461 20.182 -11.844 1.00 84.81 123 ASN A CA 1
ATOM 942 C C . ASN A 1 123 ? 11.312 19.376 -10.845 1.00 84.81 123 ASN A C 1
ATOM 944 O O . ASN A 1 123 ? 10.792 18.444 -10.256 1.00 84.81 123 ASN A O 1
ATOM 948 N N . GLU A 1 124 ? 12.570 19.732 -10.576 1.00 90.94 124 GLU A N 1
ATOM 949 C CA . GLU A 1 124 ? 13.302 19.181 -9.430 1.00 90.94 124 GLU A CA 1
ATOM 950 C C . GLU A 1 124 ? 12.924 19.938 -8.150 1.00 90.94 124 GLU A C 1
ATOM 952 O O . GLU A 1 124 ? 12.644 21.141 -8.175 1.00 90.94 124 GLU A O 1
ATOM 957 N N . GLY A 1 125 ? 12.976 19.247 -7.012 1.00 91.06 125 GLY A N 1
ATOM 958 C CA . GLY A 1 125 ? 12.668 19.833 -5.711 1.00 91.06 125 GLY A CA 1
ATOM 959 C C . GLY A 1 125 ? 13.661 19.442 -4.624 1.00 91.06 125 GLY A C 1
ATOM 960 O O . GLY A 1 125 ? 14.721 18.855 -4.865 1.00 91.06 125 GLY A O 1
ATOM 961 N N . SER A 1 126 ? 13.332 19.810 -3.387 1.00 91.38 126 SER A N 1
ATOM 962 C CA . SER A 1 126 ? 14.156 19.464 -2.232 1.00 91.38 126 SER A CA 1
ATOM 963 C C . SER A 1 126 ? 14.017 17.984 -1.887 1.00 91.38 126 SER A C 1
ATOM 965 O O . SER A 1 126 ? 12.900 17.484 -1.814 1.00 91.38 126 SER A O 1
ATOM 967 N N . CYS A 1 127 ? 15.134 17.334 -1.552 1.00 92.44 127 CYS A N 1
ATOM 968 C CA . CYS A 1 127 ? 15.147 15.978 -0.995 1.00 92.44 127 CYS A CA 1
ATOM 969 C C . CYS A 1 127 ? 15.724 15.987 0.427 1.00 92.44 127 CYS A C 1
ATOM 971 O O . CYS A 1 127 ? 16.903 15.654 0.638 1.00 92.44 127 CYS A O 1
ATOM 973 N N . PRO A 1 128 ? 14.954 16.504 1.403 1.00 93.12 128 PRO A N 1
ATOM 974 C CA . PRO A 1 128 ? 15.436 16.693 2.761 1.00 93.12 128 PRO A CA 1
ATOM 975 C C . PRO A 1 128 ? 15.671 15.349 3.450 1.00 93.12 128 PRO A C 1
ATOM 977 O O . PRO A 1 128 ? 15.017 14.356 3.151 1.00 93.12 128 PRO A O 1
ATOM 980 N N . VAL A 1 129 ? 16.573 15.330 4.430 1.00 94.50 129 VAL A N 1
ATOM 981 C CA . VAL A 1 129 ? 16.562 14.251 5.426 1.00 94.50 129 VAL A CA 1
ATOM 982 C C . VAL A 1 129 ? 15.290 14.404 6.257 1.00 94.50 129 VAL A C 1
ATOM 984 O O . VAL A 1 129 ? 14.956 15.521 6.660 1.00 94.50 129 VAL A O 1
ATOM 987 N N . TRP A 1 130 ? 14.591 13.299 6.502 1.00 96.50 130 TRP A N 1
ATOM 988 C CA . TRP A 1 130 ? 13.417 13.252 7.364 1.00 96.50 130 TRP A CA 1
ATOM 989 C C . TRP A 1 130 ? 13.728 13.852 8.741 1.00 96.50 130 TRP A C 1
ATOM 991 O O . TRP A 1 130 ? 14.780 13.594 9.329 1.00 96.50 130 TRP A O 1
ATOM 1001 N N . ASP A 1 131 ? 12.804 14.656 9.265 1.00 94.81 131 ASP A N 1
ATOM 1002 C CA . ASP A 1 131 ? 12.992 15.384 10.525 1.00 94.81 131 ASP A CA 1
ATOM 1003 C C . ASP A 1 131 ? 13.011 14.470 11.762 1.00 94.81 131 ASP A C 1
ATOM 1005 O O . ASP A 1 131 ? 13.521 14.856 12.815 1.00 94.81 131 ASP A O 1
ATOM 1009 N N . GLY A 1 132 ? 12.525 13.235 11.622 1.00 96.69 132 GLY A N 1
ATOM 1010 C CA . GLY A 1 132 ? 12.487 12.246 12.690 1.00 96.69 132 GLY A CA 1
ATOM 1011 C C . GLY A 1 132 ? 11.280 12.362 13.617 1.00 96.69 132 GLY A C 1
ATOM 1012 O O . GLY A 1 132 ? 11.288 11.709 14.664 1.00 96.69 132 GLY A O 1
ATOM 1013 N N . GLU A 1 133 ? 10.284 13.182 13.271 1.00 96.69 133 GLU A N 1
ATOM 1014 C CA . GLU A 1 133 ? 9.198 13.559 14.180 1.00 96.69 133 GLU A CA 1
ATOM 1015 C C . GLU A 1 133 ? 7.883 12.836 13.880 1.00 96.69 133 GLU A C 1
ATOM 1017 O O . GLU A 1 133 ? 7.279 12.255 14.788 1.00 96.69 133 GLU A O 1
ATOM 1022 N N . ASN A 1 134 ? 7.425 12.854 12.624 1.00 97.81 134 ASN A N 1
ATOM 1023 C CA . ASN A 1 134 ? 6.095 12.354 12.266 1.00 97.81 134 ASN A CA 1
ATOM 1024 C C . ASN A 1 134 ? 6.102 11.536 10.969 1.00 97.81 134 ASN A C 1
ATOM 1026 O O . ASN A 1 134 ? 6.913 11.774 10.077 1.00 97.81 134 ASN A O 1
ATOM 1030 N N . ILE A 1 135 ? 5.133 10.627 10.861 1.00 98.06 135 ILE A N 1
ATOM 1031 C CA . ILE A 1 135 ? 4.655 10.099 9.578 1.00 98.06 135 ILE A CA 1
ATOM 1032 C C . ILE A 1 135 ? 3.342 10.810 9.256 1.00 98.06 135 ILE A C 1
ATOM 1034 O O . ILE A 1 135 ? 2.479 10.969 10.131 1.00 98.06 135 ILE A O 1
ATOM 1038 N N . TYR A 1 136 ? 3.192 11.226 8.006 1.00 95.31 136 TYR A N 1
ATOM 1039 C CA . TYR A 1 136 ? 2.062 12.002 7.518 1.00 95.31 136 TYR A CA 1
ATOM 1040 C C . TYR A 1 136 ? 1.165 11.164 6.606 1.00 95.31 136 TYR A C 1
ATOM 1042 O O . TYR A 1 136 ? 1.633 10.237 5.965 1.00 95.31 136 TYR A O 1
ATOM 1050 N N . LEU A 1 137 ? -0.125 11.484 6.528 1.00 91.81 137 LEU A N 1
ATOM 1051 C CA . LEU A 1 137 ? -1.060 10.910 5.546 1.00 91.81 137 LEU A CA 1
ATOM 1052 C C . LEU A 1 137 ? -1.344 11.888 4.384 1.00 91.81 137 LEU A C 1
ATOM 1054 O O . LEU A 1 137 ? -1.937 11.524 3.378 1.00 91.81 137 LEU A O 1
ATOM 1058 N N . ALA A 1 138 ? -0.933 13.149 4.532 1.00 87.19 138 ALA A N 1
ATOM 1059 C CA . ALA A 1 138 ? -1.033 14.203 3.526 1.00 87.19 138 ALA A CA 1
ATOM 1060 C C . ALA A 1 138 ? -0.026 15.319 3.836 1.00 87.19 138 ALA A C 1
ATOM 1062 O O . ALA A 1 138 ? 0.721 15.236 4.808 1.00 87.19 138 ALA A O 1
ATOM 1063 N N . GLN A 1 139 ? -0.069 16.412 3.071 1.00 87.81 139 GLN A N 1
ATOM 1064 C CA . GLN A 1 139 ? 0.667 17.638 3.393 1.00 87.81 139 GLN A CA 1
ATOM 1065 C C . GLN A 1 139 ? 0.425 18.085 4.843 1.00 87.81 139 GLN A C 1
ATOM 1067 O O . GLN A 1 139 ? -0.721 18.214 5.278 1.00 87.81 139 GLN A O 1
ATOM 1072 N N . ALA A 1 140 ? 1.506 18.369 5.572 1.00 88.88 140 ALA A N 1
ATOM 1073 C CA . ALA A 1 140 ? 1.506 18.654 7.008 1.00 88.88 140 ALA A CA 1
ATOM 1074 C C . ALA A 1 140 ? 0.661 19.877 7.402 1.00 88.88 140 ALA A C 1
ATOM 1076 O O . ALA A 1 140 ? 0.235 19.995 8.549 1.00 88.88 140 ALA A O 1
ATOM 1077 N N . SER A 1 141 ? 0.407 20.786 6.457 1.00 88.12 141 SER A N 1
ATOM 1078 C CA . SER A 1 141 ? -0.457 21.955 6.642 1.00 88.12 141 SER A CA 1
ATOM 1079 C C . SER A 1 141 ? -1.945 21.607 6.768 1.00 88.12 141 SER A C 1
ATOM 1081 O O . SER A 1 141 ? -2.721 22.443 7.236 1.00 88.12 141 SER A O 1
ATOM 1083 N N . LYS A 1 142 ? -2.364 20.399 6.369 1.00 85.44 142 LYS A N 1
ATOM 1084 C CA . LYS A 1 142 ? -3.756 19.954 6.481 1.00 85.44 142 LYS A CA 1
ATOM 1085 C C . LYS A 1 142 ? -4.069 19.477 7.901 1.00 85.44 142 LYS A C 1
ATOM 1087 O O . LYS A 1 142 ? -3.280 18.784 8.545 1.00 85.44 142 LYS A O 1
ATOM 1092 N N . THR A 1 143 ? -5.261 19.813 8.387 1.00 82.69 143 THR A N 1
ATOM 1093 C CA . THR A 1 143 ? -5.760 19.325 9.679 1.00 82.69 143 THR A CA 1
ATOM 1094 C C . THR A 1 143 ? -5.794 17.801 9.693 1.00 82.69 143 THR A C 1
ATOM 1096 O O . THR A 1 143 ? -6.357 17.189 8.795 1.00 82.69 143 THR A O 1
ATOM 1099 N N . GLY A 1 144 ? -5.208 17.190 10.725 1.00 82.94 144 GLY A N 1
ATOM 1100 C CA . GLY A 1 144 ? -5.181 15.732 10.873 1.00 82.94 144 GLY A CA 1
ATOM 1101 C C . GLY A 1 144 ? -4.097 15.018 10.059 1.00 82.94 144 GLY A C 1
ATOM 1102 O O . GLY A 1 144 ? -4.005 13.796 10.168 1.00 82.94 144 GLY A O 1
ATOM 1103 N N . ALA A 1 145 ? -3.262 15.746 9.301 1.00 88.25 145 ALA A N 1
ATOM 1104 C CA . ALA A 1 145 ? -2.262 15.156 8.407 1.00 88.25 145 ALA A CA 1
ATOM 1105 C C . ALA A 1 145 ? -1.172 14.360 9.128 1.00 88.25 145 ALA A C 1
ATOM 1107 O O . ALA A 1 145 ? -0.629 13.423 8.551 1.00 88.25 145 ALA A O 1
ATOM 1108 N N . ILE A 1 146 ? -0.852 14.708 10.379 1.00 93.50 146 ILE A N 1
ATOM 1109 C CA . ILE A 1 146 ? 0.057 13.918 11.216 1.00 93.50 146 ILE A CA 1
ATOM 1110 C C . ILE A 1 146 ? -0.647 12.607 11.570 1.00 93.50 146 ILE A C 1
ATOM 1112 O O . ILE A 1 146 ? -1.548 12.577 12.413 1.00 93.50 146 ILE A O 1
ATOM 1116 N N . ALA A 1 147 ? -0.223 11.519 10.929 1.00 94.00 147 ALA A N 1
ATOM 1117 C CA . ALA A 1 147 ? -0.788 10.202 11.160 1.00 94.00 147 ALA A CA 1
ATOM 1118 C C . ALA A 1 147 ? -0.309 9.629 12.489 1.00 94.00 147 ALA A C 1
ATOM 1120 O O . ALA A 1 147 ? -1.118 9.185 13.305 1.00 94.00 147 ALA A O 1
ATOM 1121 N N . VAL A 1 148 ? 0.998 9.674 12.736 1.00 97.50 148 VAL A N 1
ATOM 1122 C CA . VAL A 1 148 ? 1.585 9.124 13.956 1.00 97.50 148 VAL A CA 1
ATOM 1123 C C . VAL A 1 148 ? 2.874 9.845 14.326 1.00 97.50 148 VAL A C 1
ATOM 1125 O O . VAL A 1 148 ? 3.651 10.255 13.464 1.00 97.50 148 VAL A O 1
ATOM 1128 N N . ASN A 1 149 ? 3.110 9.964 15.630 1.00 97.50 149 ASN A N 1
ATOM 1129 C CA . ASN A 1 149 ? 4.363 10.437 16.198 1.00 97.50 149 ASN A CA 1
ATOM 1130 C C . ASN A 1 149 ? 4.667 9.768 17.547 1.00 97.50 149 ASN A C 1
ATOM 1132 O O . ASN A 1 149 ? 3.994 8.825 17.993 1.00 97.50 149 ASN A O 1
ATOM 1136 N N . SER A 1 150 ? 5.722 10.237 18.211 1.00 96.31 150 SER A N 1
ATOM 1137 C CA . SER A 1 150 ? 6.160 9.699 19.501 1.00 96.31 150 SER A CA 1
ATOM 1138 C C . SER A 1 150 ? 5.095 9.841 20.600 1.00 96.31 150 SER A C 1
ATOM 1140 O O . SER A 1 150 ? 4.943 8.916 21.400 1.00 96.31 150 SER A O 1
ATOM 1142 N N . ALA A 1 151 ? 4.308 10.921 20.583 1.00 96.25 151 ALA A N 1
ATOM 1143 C CA . ALA A 1 151 ? 3.265 11.218 21.564 1.00 96.25 151 ALA A CA 1
ATOM 1144 C C . ALA A 1 151 ? 1.934 10.490 21.306 1.00 96.25 151 ALA A C 1
ATOM 1146 O O . ALA A 1 151 ? 1.122 10.383 22.222 1.00 96.25 151 ALA A O 1
ATOM 1147 N N . THR A 1 152 ? 1.699 9.962 20.099 1.00 96.44 152 THR A N 1
ATOM 1148 C CA . THR A 1 152 ? 0.473 9.212 19.785 1.00 96.44 152 THR A CA 1
ATOM 1149 C C . THR A 1 152 ? 0.329 7.980 20.685 1.00 96.44 152 THR A C 1
ATOM 1151 O O . THR A 1 152 ? 1.255 7.162 20.793 1.00 96.44 152 THR A O 1
ATOM 1154 N N . THR A 1 153 ? -0.856 7.813 21.280 1.00 96.94 153 THR A N 1
ATOM 1155 C CA . THR A 1 153 ? -1.214 6.685 22.159 1.00 96.94 153 THR A CA 1
ATOM 1156 C C . THR A 1 153 ? -2.419 5.926 21.605 1.00 96.94 153 THR A C 1
ATOM 1158 O O . THR A 1 153 ? -3.175 6.463 20.804 1.00 96.94 153 THR A O 1
ATOM 1161 N N . ILE A 1 154 ? -2.628 4.676 22.029 1.00 96.00 154 ILE A N 1
ATOM 1162 C CA . ILE A 1 154 ? -3.798 3.896 21.587 1.00 96.00 154 ILE A CA 1
ATOM 1163 C C . ILE A 1 154 ? -5.119 4.462 22.148 1.00 96.00 154 ILE A C 1
ATOM 1165 O O . ILE A 1 154 ? -6.193 4.277 21.569 1.00 96.00 154 ILE A O 1
ATOM 1169 N N . GLN A 1 155 ? -5.055 5.171 23.278 1.00 93.31 155 GLN A N 1
ATOM 1170 C CA . GLN A 1 155 ? -6.210 5.818 23.895 1.00 93.31 155 GLN A CA 1
ATOM 1171 C C . GLN A 1 155 ? -6.643 7.062 23.114 1.00 93.31 155 GLN A C 1
ATOM 1173 O O . GLN A 1 155 ? -7.842 7.288 22.948 1.00 93.31 155 GLN A O 1
ATOM 1178 N N . ASP A 1 156 ? -5.674 7.818 22.602 1.00 89.00 156 ASP A N 1
ATOM 1179 C CA . ASP A 1 156 ? -5.878 9.063 21.867 1.00 89.00 156 ASP A CA 1
ATOM 1180 C C . ASP A 1 156 ? -5.126 9.011 20.531 1.00 89.00 156 ASP A C 1
ATOM 1182 O O . ASP A 1 156 ? -3.948 9.372 20.423 1.00 89.00 156 ASP A O 1
ATOM 1186 N N . VAL A 1 157 ? -5.805 8.444 19.534 1.00 91.81 157 VAL A N 1
ATOM 1187 C CA . VAL A 1 157 ? -5.277 8.252 18.181 1.00 91.81 157 VAL A CA 1
ATOM 1188 C C . VAL A 1 157 ? -5.611 9.452 17.298 1.00 91.81 157 VAL A C 1
ATOM 1190 O O . VAL A 1 157 ? -6.622 10.121 17.500 1.00 91.81 157 VAL A O 1
ATOM 1193 N N . SER A 1 158 ? -4.781 9.705 16.286 1.00 91.25 158 SER A N 1
ATOM 1194 C CA . SER A 1 158 ? -5.031 10.775 15.317 1.00 91.25 158 SER A CA 1
ATOM 1195 C C . SER A 1 158 ? -6.256 10.474 14.433 1.00 91.25 158 SER A C 1
ATOM 1197 O O . SER A 1 158 ? -6.599 9.304 14.227 1.00 91.25 158 SER A O 1
ATOM 1199 N N . PRO A 1 159 ? -6.878 11.497 13.820 1.00 87.44 159 PRO A N 1
ATOM 1200 C CA . PRO A 1 159 ? -7.934 11.288 12.826 1.00 87.44 159 PRO A CA 1
ATOM 1201 C C . PRO A 1 159 ? -7.496 10.424 11.635 1.00 87.44 159 PRO A C 1
ATOM 1203 O O . PRO A 1 159 ? -8.284 9.633 11.127 1.00 87.44 159 PRO A O 1
ATOM 1206 N N . SER A 1 160 ? -6.229 10.529 11.226 1.00 89.75 160 SER A N 1
ATOM 1207 C CA . SER A 1 160 ? -5.638 9.690 10.177 1.00 89.75 160 SER A CA 1
ATOM 1208 C C . SER A 1 160 ? -5.612 8.205 10.565 1.00 89.75 160 SER A C 1
ATOM 1210 O O . SER A 1 160 ? -5.924 7.351 9.740 1.00 89.75 160 SER A O 1
ATOM 1212 N N . ILE A 1 161 ? -5.306 7.875 11.829 1.00 93.81 161 ILE A N 1
ATOM 1213 C CA . ILE A 1 161 ? -5.397 6.490 12.326 1.00 93.81 161 ILE A CA 1
ATOM 1214 C C . ILE A 1 161 ? -6.842 5.986 12.282 1.00 93.81 161 ILE A C 1
ATOM 1216 O O . ILE A 1 161 ? -7.067 4.836 11.913 1.00 93.81 161 ILE A O 1
ATOM 1220 N N . VAL A 1 162 ? -7.822 6.828 12.631 1.00 91.50 162 VAL A N 1
ATOM 1221 C CA . VAL A 1 162 ? -9.244 6.458 12.536 1.00 91.50 162 VAL A CA 1
ATOM 1222 C C . VAL A 1 162 ? -9.631 6.163 11.085 1.00 91.50 162 VAL A C 1
ATOM 1224 O O . VAL A 1 162 ? -10.232 5.125 10.828 1.00 91.50 162 VAL A O 1
ATOM 1227 N N . ALA A 1 163 ? -9.231 7.017 10.139 1.00 89.44 163 ALA A N 1
ATOM 1228 C CA . ALA A 1 163 ? -9.522 6.843 8.715 1.00 89.44 163 ALA A CA 1
ATOM 1229 C C . ALA A 1 163 ? -8.971 5.521 8.159 1.00 89.44 163 ALA A C 1
ATOM 1231 O O . ALA A 1 163 ? -9.715 4.721 7.590 1.00 89.44 163 ALA A O 1
ATOM 1232 N N . ILE A 1 164 ? -7.685 5.244 8.404 1.00 94.19 164 ILE A N 1
ATOM 1233 C CA . ILE A 1 164 ? -7.053 3.978 8.005 1.00 94.19 164 ILE A CA 1
ATOM 1234 C C . ILE A 1 164 ? -7.757 2.797 8.688 1.00 94.19 164 ILE A C 1
ATOM 1236 O O . ILE A 1 164 ? -8.062 1.794 8.044 1.00 94.19 164 ILE A O 1
ATOM 1240 N N . GLY A 1 165 ? -8.036 2.912 9.991 1.00 95.62 165 GLY A N 1
ATOM 1241 C CA . GLY A 1 165 ? -8.701 1.871 10.772 1.00 95.62 165 GLY A CA 1
ATOM 1242 C C . GLY A 1 165 ? -10.089 1.508 10.238 1.00 95.62 165 GLY A C 1
ATOM 1243 O O . GLY A 1 165 ? -10.450 0.333 10.240 1.00 95.62 165 GLY A O 1
ATOM 1244 N N . GLU A 1 166 ? -10.848 2.473 9.718 1.00 94.06 166 GLU A N 1
ATOM 1245 C CA . GLU A 1 166 ? -12.155 2.210 9.106 1.00 94.06 166 GLU A CA 1
ATOM 1246 C C . GLU A 1 166 ? -12.041 1.466 7.769 1.00 94.06 166 GLU A C 1
ATOM 1248 O O . GLU A 1 166 ? -12.834 0.556 7.514 1.00 94.06 166 GLU A O 1
ATOM 1253 N N . VAL A 1 167 ? -11.025 1.761 6.950 1.00 95.44 167 VAL A N 1
ATOM 1254 C CA . VAL A 1 167 ? -10.730 0.973 5.739 1.00 95.44 167 VAL A CA 1
ATOM 1255 C C . VAL A 1 167 ? -10.351 -0.461 6.110 1.00 95.44 167 VAL A C 1
ATOM 1257 O O . VAL A 1 167 ? -10.919 -1.406 5.562 1.00 95.44 167 VAL A O 1
ATOM 1260 N N . VAL A 1 168 ? -9.456 -0.641 7.089 1.00 98.12 168 VAL A N 1
ATOM 1261 C CA . VAL A 1 168 ? -9.071 -1.965 7.615 1.00 98.12 168 VAL A CA 1
ATOM 1262 C C . VAL A 1 168 ? -10.300 -2.728 8.115 1.00 98.12 168 VAL A C 1
ATOM 1264 O O . VAL A 1 168 ? -10.484 -3.905 7.794 1.00 98.12 168 VAL A O 1
ATOM 1267 N N . ARG A 1 169 ? -11.175 -2.058 8.871 1.00 97.81 169 ARG A N 1
ATOM 1268 C CA . ARG A 1 169 ? -12.410 -2.639 9.396 1.00 97.81 169 ARG A CA 1
ATOM 1269 C C . ARG A 1 169 ? -13.332 -3.102 8.272 1.00 97.81 169 ARG A C 1
ATOM 1271 O O . ARG A 1 169 ? -13.756 -4.256 8.281 1.00 97.81 169 ARG A O 1
ATOM 1278 N N . MET A 1 170 ? -13.639 -2.233 7.308 1.00 97.62 170 MET A N 1
ATOM 1279 C CA . MET A 1 170 ? -14.525 -2.564 6.186 1.00 97.62 170 MET A CA 1
ATOM 1280 C C . MET A 1 170 ? -13.950 -3.679 5.308 1.00 97.62 170 MET A C 1
ATOM 1282 O O . MET A 1 170 ? -14.688 -4.569 4.895 1.00 97.62 170 MET A O 1
ATOM 1286 N N . ALA A 1 171 ? -12.635 -3.691 5.089 1.00 98.31 171 ALA A N 1
ATOM 1287 C CA . ALA A 1 171 ? -11.944 -4.749 4.361 1.00 98.31 171 ALA A CA 1
ATOM 1288 C C . ALA A 1 171 ? -12.022 -6.110 5.078 1.00 98.31 171 ALA A C 1
ATOM 1290 O O . ALA A 1 171 ? -12.278 -7.136 4.445 1.00 98.31 171 ALA A O 1
ATOM 1291 N N . ARG A 1 172 ? -11.865 -6.139 6.406 1.00 98.06 172 ARG A N 1
ATOM 1292 C CA . ARG A 1 172 ? -11.997 -7.368 7.209 1.00 98.06 172 ARG A CA 1
ATOM 1293 C C . ARG A 1 172 ? -13.430 -7.871 7.301 1.00 98.06 172 ARG A C 1
ATOM 1295 O O . ARG A 1 172 ? -13.660 -9.072 7.213 1.00 98.06 172 ARG A O 1
ATOM 1302 N N . MET A 1 173 ? -14.382 -6.955 7.447 1.00 98.06 173 MET A N 1
ATOM 1303 C CA . MET A 1 173 ? -15.815 -7.247 7.519 1.00 98.06 173 MET A CA 1
ATOM 1304 C C . MET A 1 173 ? -16.466 -7.394 6.134 1.00 98.06 173 MET A C 1
ATOM 1306 O O . MET A 1 173 ? -17.690 -7.462 6.031 1.00 98.06 173 MET A O 1
ATOM 1310 N N . HIS A 1 174 ? -15.686 -7.416 5.055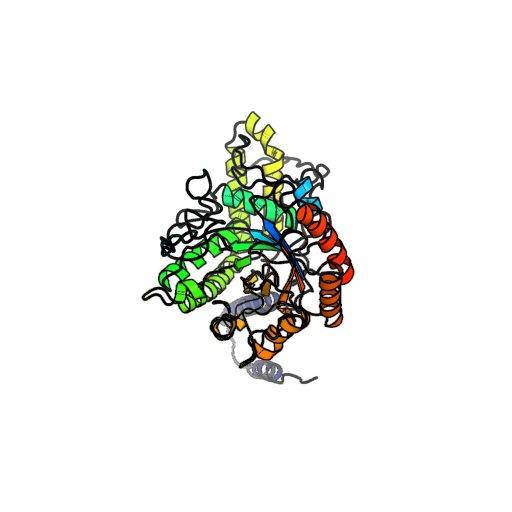 1.00 98.31 174 HIS A N 1
ATOM 1311 C CA . HIS A 1 174 ? -16.225 -7.317 3.709 1.00 98.31 174 HIS A CA 1
ATOM 1312 C C . HIS A 1 174 ? -17.222 -8.462 3.388 1.00 98.31 174 HIS A C 1
ATOM 1314 O O . HIS A 1 174 ? -16.939 -9.631 3.677 1.00 98.31 174 HIS A O 1
ATOM 1320 N N . PRO A 1 175 ? -18.376 -8.190 2.738 1.00 97.38 175 PRO A N 1
ATOM 1321 C CA . PRO A 1 175 ? -19.420 -9.194 2.493 1.00 97.38 175 PRO A CA 1
ATOM 1322 C C . PRO A 1 175 ? -18.973 -10.433 1.698 1.00 97.38 175 PRO A C 1
ATOM 1324 O O . PRO A 1 175 ? -19.474 -11.541 1.933 1.00 97.38 175 PRO A O 1
ATOM 1327 N N . SER A 1 176 ? -18.017 -10.274 0.775 1.00 96.44 176 SER A N 1
ATOM 1328 C CA . SER A 1 176 ? -17.431 -11.387 0.005 1.00 96.44 176 SER A CA 1
ATOM 1329 C C . SER A 1 176 ? -16.332 -12.162 0.748 1.00 96.44 176 SER A C 1
ATOM 1331 O O . SER A 1 176 ? -15.894 -13.204 0.266 1.00 96.44 176 SER A O 1
ATOM 1333 N N . GLY A 1 177 ? -15.952 -11.723 1.949 1.00 96.50 177 GLY A N 1
ATOM 1334 C CA . GLY A 1 177 ? -14.923 -12.334 2.788 1.00 96.50 177 GLY A CA 1
ATOM 1335 C C . GLY A 1 177 ? -13.797 -11.354 3.144 1.00 96.50 177 GLY A C 1
ATOM 1336 O O . GLY A 1 177 ? -13.610 -10.374 2.421 1.00 96.50 177 GLY A O 1
ATOM 1337 N N . PRO A 1 178 ? -13.044 -11.610 4.232 1.00 97.62 178 PRO A N 1
ATOM 1338 C CA . PRO A 1 178 ? -12.013 -10.696 4.716 1.00 97.62 178 PRO A CA 1
ATOM 1339 C C . PRO A 1 178 ? -10.885 -10.468 3.712 1.00 97.62 178 PRO A C 1
ATOM 1341 O O . PRO A 1 178 ? -10.392 -11.409 3.084 1.00 97.62 178 PRO A O 1
ATOM 1344 N N . LYS A 1 179 ? -10.431 -9.219 3.640 1.00 98.06 179 LYS A N 1
ATOM 1345 C CA . LYS A 1 179 ? -9.286 -8.776 2.841 1.00 98.06 179 LYS A CA 1
ATOM 1346 C C . LYS A 1 179 ? -8.171 -8.311 3.765 1.00 98.06 179 LYS A C 1
ATOM 1348 O O . LYS A 1 179 ? -8.443 -7.778 4.841 1.00 98.06 179 LYS A O 1
ATOM 1353 N N . ARG A 1 180 ? -6.924 -8.511 3.340 1.00 98.00 180 ARG A N 1
ATOM 1354 C CA . ARG A 1 180 ? -5.756 -7.957 4.037 1.00 98.00 180 ARG A CA 1
ATOM 1355 C C . ARG A 1 180 ? -5.579 -6.493 3.661 1.00 98.00 180 ARG A C 1
ATOM 1357 O O . ARG A 1 180 ? -5.795 -6.146 2.506 1.00 98.00 180 ARG A O 1
ATOM 1364 N N . VAL A 1 181 ? -5.146 -5.647 4.585 1.00 98.56 181 VAL A N 1
ATOM 1365 C CA . VAL A 1 181 ? -4.837 -4.239 4.293 1.00 98.56 181 VAL A CA 1
ATOM 1366 C C . VAL A 1 181 ? -3.465 -3.890 4.837 1.00 98.56 181 VAL A C 1
ATOM 1368 O O . VAL A 1 181 ? -3.224 -4.018 6.033 1.00 98.56 181 VAL A O 1
ATOM 1371 N N . LYS A 1 182 ? -2.569 -3.427 3.972 1.00 98.62 182 LYS A N 1
ATOM 1372 C CA . LYS A 1 182 ? -1.263 -2.875 4.340 1.00 98.62 182 LYS A CA 1
ATOM 1373 C C . LYS A 1 182 ? -1.298 -1.364 4.181 1.00 98.62 182 LYS A C 1
ATOM 1375 O O . LYS A 1 182 ? -1.953 -0.864 3.274 1.00 98.62 182 LYS A O 1
ATOM 1380 N N . ILE A 1 183 ? -0.595 -0.648 5.048 1.00 98.62 183 ILE A N 1
ATOM 1381 C CA . ILE A 1 183 ? -0.365 0.789 4.861 1.00 98.62 183 ILE A CA 1
ATOM 1382 C C . ILE A 1 183 ? 0.826 0.958 3.925 1.00 98.62 183 ILE A C 1
ATOM 1384 O O . ILE A 1 183 ? 1.811 0.247 4.092 1.00 98.62 183 ILE A O 1
ATOM 1388 N N . VAL A 1 184 ? 0.765 1.890 2.981 1.00 98.50 184 VAL A N 1
ATOM 1389 C CA . VAL A 1 184 ? 1.900 2.205 2.107 1.00 98.50 184 VAL A CA 1
ATOM 1390 C C . VAL A 1 184 ? 2.681 3.389 2.667 1.00 98.50 184 VAL A C 1
ATOM 1392 O O . VAL A 1 184 ? 2.089 4.426 2.972 1.00 98.50 184 VAL A O 1
ATOM 1395 N N . LEU A 1 185 ? 3.997 3.242 2.808 1.00 98.44 185 LEU A N 1
ATOM 1396 C CA . LEU A 1 185 ? 4.932 4.316 3.146 1.00 98.44 185 LEU A CA 1
ATOM 1397 C C . LEU A 1 185 ? 5.773 4.672 1.916 1.00 98.44 185 LEU A C 1
ATOM 1399 O O . LEU A 1 185 ? 6.451 3.796 1.379 1.00 98.44 185 LEU A O 1
ATOM 1403 N N . GLY A 1 186 ? 5.764 5.948 1.531 1.00 96.81 186 GLY A N 1
ATOM 1404 C CA . GLY A 1 186 ? 6.481 6.477 0.375 1.00 96.81 186 GLY A CA 1
ATOM 1405 C C . GLY A 1 186 ? 5.535 6.875 -0.760 1.00 96.81 186 GLY A C 1
ATOM 1406 O O . GLY A 1 186 ? 4.642 7.700 -0.571 1.00 96.81 186 GLY A O 1
ATOM 1407 N N . GLY A 1 187 ? 5.752 6.276 -1.925 1.00 94.94 187 GLY A N 1
ATOM 1408 C CA . GLY A 1 187 ? 5.197 6.638 -3.220 1.00 94.94 187 GLY A CA 1
ATOM 1409 C C . GLY A 1 187 ? 6.021 7.719 -3.919 1.00 94.94 187 GLY A C 1
ATOM 1410 O O . GLY A 1 187 ? 6.857 8.394 -3.307 1.00 94.94 187 GLY A O 1
ATOM 1411 N N . TRP A 1 188 ? 5.726 7.927 -5.200 1.00 93.19 188 TRP A N 1
ATOM 1412 C CA . TRP A 1 188 ? 6.348 8.931 -6.063 1.00 93.19 188 TRP A CA 1
ATOM 1413 C C . TRP A 1 188 ? 6.490 10.320 -5.423 1.00 93.19 188 TRP A C 1
ATOM 1415 O O . TRP A 1 188 ? 7.494 11.001 -5.614 1.00 93.19 188 TRP A O 1
ATOM 1425 N N . SER A 1 189 ? 5.518 10.747 -4.616 1.00 93.56 189 SER A N 1
ATOM 1426 C CA . SER A 1 189 ? 5.514 12.081 -4.006 1.00 93.56 189 SER A CA 1
ATOM 1427 C C . SER A 1 189 ? 6.415 12.241 -2.771 1.00 93.56 189 SER A C 1
ATOM 1429 O O . SER A 1 189 ? 6.546 13.365 -2.277 1.00 93.56 189 SER A O 1
ATOM 1431 N N . ASP A 1 190 ? 7.012 11.170 -2.229 1.00 95.94 190 ASP A N 1
ATOM 1432 C CA . ASP A 1 190 ? 7.811 11.236 -0.997 1.00 95.94 190 ASP A CA 1
ATOM 1433 C C . ASP A 1 190 ? 9.307 11.430 -1.252 1.00 95.94 190 ASP A C 1
ATOM 1435 O O . ASP A 1 190 ? 10.091 10.484 -1.320 1.00 95.94 190 ASP A O 1
ATOM 1439 N N . TYR A 1 191 ? 9.732 12.687 -1.323 1.00 94.25 191 TYR A N 1
ATOM 1440 C CA . TYR A 1 191 ? 11.140 13.022 -1.530 1.00 94.25 191 TYR A CA 1
ATOM 1441 C C . TYR A 1 191 ? 11.976 13.119 -0.235 1.00 94.25 191 TYR A C 1
ATOM 1443 O O . TYR A 1 191 ? 13.103 13.622 -0.258 1.00 94.25 191 TYR A O 1
ATOM 1451 N N . ALA A 1 192 ? 11.460 12.661 0.914 1.00 94.88 192 ALA A N 1
ATOM 1452 C CA . ALA A 1 192 ? 12.224 12.656 2.162 1.00 94.88 192 ALA A CA 1
ATOM 1453 C C . ALA A 1 192 ? 13.119 11.413 2.300 1.00 94.88 192 ALA A C 1
ATOM 1455 O O . ALA A 1 192 ? 12.700 10.276 2.106 1.00 94.88 192 ALA A O 1
ATOM 1456 N N . ARG A 1 193 ? 14.367 11.646 2.709 1.00 95.12 193 ARG A N 1
ATOM 1457 C CA . ARG A 1 193 ? 15.412 10.626 2.864 1.00 95.12 193 ARG A CA 1
ATOM 1458 C C . ARG A 1 193 ? 15.484 10.141 4.304 1.00 95.12 193 ARG A C 1
ATOM 1460 O O . ARG A 1 193 ? 15.397 10.953 5.226 1.00 95.12 193 ARG A O 1
ATOM 1467 N N . LEU A 1 194 ? 15.737 8.856 4.531 1.00 94.81 194 LEU A N 1
ATOM 1468 C CA . LEU A 1 194 ? 16.006 8.341 5.876 1.00 94.81 194 LEU A CA 1
ATOM 1469 C C . LEU A 1 194 ? 17.336 8.881 6.413 1.00 94.81 194 LEU A C 1
ATOM 1471 O O . LEU A 1 194 ? 17.443 9.175 7.604 1.00 94.81 194 LEU A O 1
ATOM 1475 N N . GLY A 1 195 ? 18.355 9.005 5.559 1.00 91.94 195 GLY A N 1
ATOM 1476 C CA . GLY A 1 195 ? 19.644 9.651 5.829 1.00 91.94 195 GLY A CA 1
ATOM 1477 C C . GLY A 1 195 ? 20.566 8.943 6.834 1.00 91.94 195 GLY A C 1
ATOM 1478 O O . GLY A 1 195 ? 21.782 9.086 6.769 1.00 91.94 195 GLY A O 1
ATOM 1479 N N . SER A 1 196 ? 20.040 8.169 7.789 1.00 94.00 196 SER A N 1
ATOM 1480 C CA . SER A 1 196 ? 20.849 7.449 8.780 1.00 94.00 196 SER A CA 1
ATOM 1481 C C . SER A 1 196 ? 20.120 6.251 9.387 1.00 94.00 196 SER A C 1
ATOM 1483 O O . SER A 1 196 ? 18.897 6.249 9.522 1.00 94.00 196 SER A O 1
ATOM 1485 N N . SER A 1 197 ? 20.876 5.274 9.898 1.00 95.88 197 SER A N 1
ATOM 1486 C CA . SER A 1 197 ? 20.321 4.149 10.668 1.00 95.88 197 SER A CA 1
ATOM 1487 C C . SER A 1 197 ? 19.528 4.586 11.909 1.00 95.88 197 SER A C 1
ATOM 1489 O O . SER A 1 197 ? 18.609 3.890 12.328 1.00 95.88 197 SER A O 1
ATOM 1491 N N . SER A 1 198 ? 19.871 5.721 12.530 1.00 96.62 198 SER A N 1
ATOM 1492 C CA . SER A 1 198 ? 19.158 6.221 13.716 1.00 96.62 198 SER A CA 1
ATOM 1493 C C . SER A 1 198 ? 17.749 6.695 13.358 1.00 96.62 198 SER A C 1
ATOM 1495 O O . SER A 1 198 ? 16.774 6.300 13.999 1.00 96.62 198 SER A O 1
ATOM 1497 N N . LEU A 1 199 ? 17.636 7.495 12.295 1.00 97.25 199 LEU A N 1
ATOM 1498 C CA . LEU A 1 199 ? 16.347 7.940 11.772 1.00 97.25 199 LEU A CA 1
ATOM 1499 C C . LEU A 1 199 ? 15.548 6.765 11.206 1.00 97.25 199 LEU A C 1
ATOM 1501 O O . LEU A 1 199 ? 14.373 6.636 11.523 1.00 97.25 199 LEU A O 1
ATOM 1505 N N . ALA A 1 200 ? 16.192 5.838 10.498 1.00 98.12 200 ALA A N 1
ATOM 1506 C CA . ALA A 1 200 ? 15.554 4.614 10.024 1.00 98.12 200 ALA A CA 1
ATOM 1507 C C . ALA A 1 200 ? 14.883 3.803 11.146 1.00 98.12 200 ALA A C 1
ATOM 1509 O O . ALA A 1 200 ? 13.742 3.374 11.001 1.00 98.12 200 ALA A O 1
ATOM 1510 N N . LYS A 1 201 ? 15.537 3.640 12.304 1.00 98.62 201 LYS A N 1
ATOM 1511 C CA . LYS A 1 201 ? 14.921 2.957 13.456 1.00 98.62 201 LYS A CA 1
ATOM 1512 C C . LYS A 1 201 ? 13.713 3.704 14.004 1.00 98.62 201 LYS A C 1
ATOM 1514 O O . LYS A 1 201 ? 12.694 3.088 14.298 1.00 98.62 201 LYS A O 1
ATOM 1519 N N . LYS A 1 202 ? 13.802 5.032 14.110 1.00 98.56 202 LYS A N 1
ATOM 1520 C CA . LYS A 1 202 ? 12.665 5.859 14.537 1.00 98.56 202 LYS A CA 1
ATOM 1521 C C . LYS A 1 202 ? 11.492 5.746 13.564 1.00 98.56 202 LYS A C 1
ATOM 1523 O O . LYS A 1 202 ? 10.362 5.576 14.008 1.00 98.56 202 LYS A O 1
ATOM 1528 N N . ALA A 1 203 ? 11.756 5.791 12.257 1.00 98.62 203 ALA A N 1
ATOM 1529 C CA . ALA A 1 203 ? 10.731 5.617 11.233 1.00 98.62 203 ALA A CA 1
ATOM 1530 C C . ALA A 1 203 ? 10.057 4.247 11.376 1.00 98.62 203 ALA A C 1
ATOM 1532 O O . ALA A 1 203 ? 8.833 4.168 11.368 1.00 98.62 203 ALA A O 1
ATOM 1533 N N . ALA A 1 204 ? 10.835 3.180 11.596 1.00 98.81 204 ALA A N 1
ATOM 1534 C CA . ALA A 1 204 ? 10.308 1.831 11.793 1.00 98.81 204 ALA A CA 1
ATOM 1535 C C . ALA A 1 204 ? 9.407 1.726 13.033 1.00 98.81 204 ALA A C 1
ATOM 1537 O O . ALA A 1 204 ? 8.344 1.114 12.968 1.00 98.81 204 ALA A O 1
ATOM 1538 N N . GLN A 1 205 ? 9.788 2.371 14.139 1.00 98.81 205 GLN A N 1
ATOM 1539 C CA . GLN A 1 205 ? 8.989 2.432 15.368 1.00 98.81 205 GLN A CA 1
ATOM 1540 C C . GLN A 1 205 ? 7.687 3.226 15.193 1.00 98.81 205 GLN A C 1
ATOM 1542 O O . GLN A 1 205 ? 6.650 2.868 15.752 1.00 98.81 205 GLN A O 1
ATOM 1547 N N . LEU A 1 206 ? 7.709 4.316 14.422 1.00 98.81 206 LEU A N 1
ATOM 1548 C CA . LEU A 1 206 ? 6.487 5.060 14.112 1.00 98.81 206 LEU A CA 1
ATOM 1549 C C . LEU A 1 206 ? 5.585 4.273 13.156 1.00 98.81 206 LEU A C 1
ATOM 1551 O O . LEU A 1 206 ? 4.383 4.183 13.399 1.00 98.81 206 LEU A O 1
ATOM 1555 N N . ALA A 1 207 ? 6.148 3.645 12.123 1.00 98.75 207 ALA A N 1
ATOM 1556 C CA . ALA A 1 207 ? 5.398 2.816 11.186 1.00 98.75 207 ALA A CA 1
ATOM 1557 C C . ALA A 1 207 ? 4.782 1.588 11.882 1.00 98.75 207 ALA A C 1
ATOM 1559 O O . ALA A 1 207 ? 3.616 1.269 11.650 1.00 98.75 207 ALA A O 1
ATOM 1560 N N . SER A 1 208 ? 5.508 0.940 12.801 1.00 98.81 208 SER A N 1
ATOM 1561 C CA . SER A 1 208 ? 4.968 -0.166 13.600 1.00 98.81 208 SER A CA 1
ATOM 1562 C C . SER A 1 208 ? 3.828 0.282 14.508 1.00 98.81 208 SER A C 1
ATOM 1564 O O . SER A 1 208 ? 2.807 -0.402 14.591 1.00 98.81 208 SER A O 1
ATOM 1566 N N . LYS A 1 209 ? 3.952 1.462 15.128 1.00 98.69 209 LYS A N 1
ATOM 1567 C CA . LYS A 1 209 ? 2.881 2.078 15.914 1.00 98.69 209 LYS A CA 1
ATOM 1568 C C . LYS A 1 209 ? 1.650 2.368 15.048 1.00 98.69 209 LYS A C 1
ATOM 1570 O O . LYS A 1 209 ? 0.534 2.085 15.480 1.00 98.69 209 LYS A O 1
ATOM 1575 N N . LEU A 1 210 ? 1.833 2.878 13.828 1.00 98.56 210 LEU A N 1
ATOM 1576 C CA . LEU A 1 210 ? 0.735 3.122 12.888 1.00 98.56 210 LEU A CA 1
ATOM 1577 C C . LEU A 1 210 ? -0.009 1.824 12.545 1.00 98.56 210 LEU A C 1
ATOM 1579 O O . LEU A 1 210 ? -1.235 1.778 12.644 1.00 98.56 210 LEU A O 1
ATOM 1583 N N . VAL A 1 211 ? 0.719 0.749 12.231 1.00 98.81 211 VAL A N 1
ATOM 1584 C CA . VAL A 1 211 ? 0.139 -0.583 11.987 1.00 98.81 211 VAL A CA 1
ATOM 1585 C C . VAL A 1 211 ? -0.601 -1.099 13.223 1.00 98.81 211 VAL A C 1
ATOM 1587 O O . VAL A 1 211 ? -1.745 -1.535 13.120 1.00 98.81 211 VAL A O 1
ATOM 1590 N N . ALA A 1 212 ? 0.003 -0.994 14.409 1.00 98.69 212 ALA A N 1
ATOM 1591 C CA . ALA A 1 212 ? -0.602 -1.455 15.657 1.00 98.69 212 ALA A CA 1
ATOM 1592 C C . ALA A 1 212 ? -1.909 -0.724 15.997 1.00 98.69 212 ALA A C 1
ATOM 1594 O O . ALA A 1 212 ? -2.825 -1.328 16.546 1.00 98.69 212 ALA A O 1
ATOM 1595 N N . TYR A 1 213 ? -1.993 0.578 15.707 1.00 98.44 213 TYR A N 1
ATOM 1596 C CA . TYR A 1 213 ? -3.124 1.412 16.130 1.00 98.44 213 TYR A CA 1
ATOM 1597 C C . TYR A 1 213 ? -4.257 1.460 15.102 1.00 98.44 213 TYR A C 1
ATOM 1599 O O . TYR A 1 213 ? -5.393 1.767 15.458 1.00 98.44 213 TYR A O 1
ATOM 1607 N N . THR A 1 214 ? -3.961 1.125 13.847 1.00 97.88 214 THR A N 1
ATOM 1608 C CA . THR A 1 214 ? -4.952 0.933 12.774 1.00 97.88 214 THR A CA 1
ATOM 1609 C C . THR A 1 214 ? -5.396 -0.523 12.647 1.00 97.88 214 THR A C 1
ATOM 1611 O O . THR A 1 214 ? -6.391 -0.812 11.989 1.00 97.88 214 THR A O 1
ATOM 1614 N N . PHE A 1 215 ? -4.660 -1.442 13.280 1.00 98.56 215 PHE A N 1
ATOM 1615 C CA . PHE A 1 215 ? -4.793 -2.888 13.129 1.00 98.56 215 PHE A CA 1
ATOM 1616 C C . PHE A 1 215 ? -4.629 -3.365 11.683 1.00 98.56 215 PHE A C 1
ATOM 1618 O O . PHE A 1 215 ? -5.186 -4.405 11.328 1.00 98.56 215 PHE A O 1
ATOM 1625 N N . ALA A 1 216 ? -3.863 -2.644 10.861 1.00 98.56 216 ALA A N 1
ATOM 1626 C CA . ALA A 1 216 ? -3.478 -3.092 9.528 1.00 98.56 216 ALA A CA 1
ATOM 1627 C C . ALA A 1 216 ? -2.692 -4.418 9.583 1.00 98.56 216 ALA A C 1
ATOM 1629 O O . ALA A 1 216 ? -2.125 -4.806 10.606 1.00 98.56 216 ALA A O 1
ATOM 1630 N N . ASP A 1 217 ? -2.651 -5.125 8.461 1.00 98.56 217 ASP A N 1
ATOM 1631 C CA . ASP A 1 217 ? -1.983 -6.416 8.303 1.00 98.56 217 ASP A CA 1
ATOM 1632 C C . ASP A 1 217 ? -0.505 -6.286 7.905 1.00 98.56 217 ASP A C 1
ATOM 1634 O O . ASP A 1 217 ? 0.141 -7.300 7.636 1.00 98.56 217 ASP A O 1
ATOM 1638 N N . GLY A 1 218 ? 0.042 -5.068 7.861 1.00 98.56 218 GLY A N 1
ATOM 1639 C CA . GLY A 1 218 ? 1.442 -4.833 7.531 1.00 98.56 218 GLY A CA 1
ATOM 1640 C C . GLY A 1 218 ? 1.741 -3.451 6.959 1.00 98.56 218 GLY A C 1
ATOM 1641 O O . GLY A 1 218 ? 0.910 -2.541 7.011 1.00 98.56 218 GLY A O 1
ATOM 1642 N N . LEU A 1 219 ? 2.942 -3.335 6.396 1.00 98.81 219 LEU A N 1
ATOM 1643 C CA . LEU A 1 219 ? 3.443 -2.149 5.711 1.00 98.81 219 LEU A CA 1
ATOM 1644 C C . LEU A 1 219 ? 3.961 -2.540 4.322 1.00 98.81 219 LEU A C 1
ATOM 1646 O O . LEU A 1 219 ? 4.750 -3.478 4.193 1.00 98.81 219 LEU A O 1
ATOM 1650 N N . ASP A 1 220 ? 3.530 -1.798 3.312 1.00 98.81 220 ASP A N 1
ATOM 1651 C CA . ASP A 1 220 ? 4.154 -1.750 1.999 1.00 98.81 220 ASP A CA 1
ATOM 1652 C C . ASP A 1 220 ? 5.136 -0.584 1.951 1.00 98.81 220 ASP A C 1
ATOM 1654 O O . ASP A 1 220 ? 4.811 0.528 2.365 1.00 98.81 220 ASP A O 1
ATOM 1658 N N . ILE A 1 221 ? 6.352 -0.853 1.495 1.00 98.31 221 ILE A N 1
ATOM 1659 C CA . ILE A 1 221 ? 7.418 0.138 1.432 1.00 98.31 221 ILE A CA 1
ATOM 1660 C C . ILE A 1 221 ? 7.655 0.459 -0.033 1.00 98.31 221 ILE A C 1
ATOM 1662 O O . ILE A 1 221 ? 8.265 -0.338 -0.750 1.00 98.31 221 ILE A O 1
ATOM 1666 N N . ASP A 1 222 ? 7.180 1.627 -0.441 1.00 97.19 222 ASP A N 1
ATOM 1667 C CA . ASP A 1 222 ? 7.222 2.120 -1.811 1.00 97.19 222 ASP A CA 1
ATOM 1668 C C . ASP A 1 222 ? 8.157 3.330 -1.907 1.00 97.19 222 ASP A C 1
ATOM 1670 O O . ASP A 1 222 ? 7.759 4.458 -2.156 1.00 97.19 222 ASP A O 1
ATOM 1674 N N . MET A 1 223 ? 9.432 3.132 -1.576 1.00 92.12 223 MET A N 1
ATOM 1675 C CA . MET A 1 223 ? 10.426 4.209 -1.614 1.00 92.12 223 MET A CA 1
ATOM 1676 C C . MET A 1 223 ? 11.078 4.265 -2.997 1.00 92.12 223 MET A C 1
ATOM 1678 O O . MET A 1 223 ? 12.131 3.671 -3.215 1.00 92.12 223 MET A O 1
ATOM 1682 N N . GLU A 1 224 ? 10.455 4.990 -3.925 1.00 91.94 224 GLU A N 1
ATOM 1683 C CA . GLU A 1 224 ? 10.843 5.022 -5.346 1.00 91.94 224 GLU A CA 1
ATOM 1684 C C . GLU A 1 224 ? 12.173 5.742 -5.644 1.00 91.94 224 GLU A C 1
ATOM 1686 O O . GLU A 1 224 ? 12.733 5.612 -6.733 1.00 91.94 224 GLU A O 1
ATOM 1691 N N . HIS A 1 225 ? 12.710 6.478 -4.667 1.00 91.94 225 HIS A N 1
ATOM 1692 C CA . HIS A 1 225 ? 13.812 7.427 -4.867 1.00 91.94 225 HIS A CA 1
ATOM 1693 C C . HIS A 1 225 ? 15.135 7.009 -4.213 1.00 91.94 225 HIS A C 1
ATOM 1695 O O . HIS A 1 225 ? 16.069 7.812 -4.132 1.00 91.94 225 HIS A O 1
ATOM 1701 N N . LEU A 1 226 ? 15.255 5.758 -3.749 1.00 91.38 226 LEU A N 1
ATOM 1702 C CA . LEU A 1 226 ? 16.434 5.281 -3.010 1.00 91.38 226 LEU A CA 1
ATOM 1703 C C . LEU A 1 226 ? 17.743 5.471 -3.779 1.00 91.38 226 LEU A C 1
ATOM 1705 O O . LEU A 1 226 ? 18.726 5.957 -3.213 1.00 91.38 226 LEU A O 1
ATOM 1709 N N . THR A 1 227 ? 17.784 5.108 -5.064 1.00 89.19 227 THR A N 1
ATOM 1710 C CA . THR A 1 227 ? 19.001 5.296 -5.864 1.00 89.19 227 THR A CA 1
ATOM 1711 C C . THR A 1 227 ? 19.378 6.777 -6.059 1.00 89.19 227 THR A C 1
ATOM 1713 O O . THR A 1 227 ? 20.532 7.109 -5.756 1.00 89.19 227 THR A O 1
ATOM 1716 N N . PRO A 1 228 ? 18.463 7.680 -6.475 1.00 86.88 228 PRO A N 1
ATOM 1717 C CA . PRO A 1 228 ? 18.713 9.124 -6.468 1.00 86.88 228 PRO A CA 1
ATOM 1718 C C . PRO A 1 228 ? 19.256 9.633 -5.126 1.00 86.88 228 PRO A C 1
ATOM 1720 O O . PRO A 1 228 ? 20.269 10.335 -5.084 1.00 86.88 228 PRO A O 1
ATOM 1723 N N . PHE A 1 229 ? 18.656 9.219 -4.009 1.00 90.31 229 PHE A N 1
ATOM 1724 C CA . PHE A 1 229 ? 19.075 9.629 -2.667 1.00 90.31 229 PHE A CA 1
ATOM 1725 C C . PHE A 1 229 ? 20.471 9.135 -2.290 1.00 90.31 229 PHE A C 1
ATOM 1727 O O . PHE A 1 229 ? 21.245 9.885 -1.697 1.00 90.31 229 PHE A O 1
ATOM 1734 N N . ALA A 1 230 ? 20.825 7.905 -2.662 1.00 86.12 230 ALA A N 1
ATOM 1735 C CA . ALA A 1 230 ? 22.136 7.320 -2.377 1.00 86.12 230 ALA A CA 1
ATOM 1736 C C . ALA A 1 230 ? 23.294 8.022 -3.110 1.00 86.12 230 ALA A C 1
ATOM 1738 O O . ALA A 1 230 ? 24.459 7.844 -2.752 1.00 86.12 230 ALA A O 1
ATOM 1739 N N . SER A 1 231 ? 22.990 8.808 -4.146 1.00 81.88 231 SER A N 1
ATOM 1740 C CA . SER A 1 231 ? 23.968 9.648 -4.845 1.00 81.88 231 SER A CA 1
ATOM 1741 C C . SER A 1 231 ? 24.250 10.976 -4.124 1.00 81.88 231 SER A C 1
ATOM 1743 O O . SER A 1 231 ? 25.221 11.668 -4.445 1.00 81.88 231 SER A O 1
ATOM 1745 N N . MET A 1 232 ? 23.430 11.330 -3.127 1.00 82.06 232 MET A N 1
ATOM 1746 C CA . MET A 1 232 ? 23.562 12.566 -2.359 1.00 82.06 232 MET A CA 1
ATOM 1747 C C . MET A 1 232 ? 24.664 12.447 -1.294 1.00 82.06 232 MET A C 1
ATOM 1749 O O . MET A 1 232 ? 24.989 11.372 -0.794 1.00 82.06 232 MET A O 1
ATOM 1753 N N . SER A 1 233 ? 25.302 13.571 -0.959 1.00 64.06 233 SER A N 1
ATOM 1754 C CA . SER A 1 233 ? 26.557 13.575 -0.201 1.00 64.06 233 SER A CA 1
ATOM 1755 C C . SER A 1 233 ? 26.428 13.029 1.231 1.00 64.06 233 SER A C 1
ATOM 1757 O O . SER A 1 233 ? 25.892 13.717 2.097 1.00 64.06 233 SER A O 1
ATOM 1759 N N . GLY A 1 234 ? 27.053 11.875 1.495 1.00 68.75 234 GLY A N 1
ATOM 1760 C CA . GLY A 1 234 ? 27.455 11.427 2.838 1.00 68.75 234 GLY A CA 1
ATOM 1761 C C . GLY A 1 234 ? 26.520 10.449 3.555 1.00 68.75 234 GLY A C 1
ATOM 1762 O O . GLY A 1 234 ? 26.930 9.907 4.582 1.00 68.75 234 GLY A O 1
ATOM 1763 N N . ASP A 1 235 ? 25.334 10.182 3.010 1.00 74.56 235 ASP A N 1
ATOM 1764 C CA . ASP A 1 235 ? 24.316 9.347 3.653 1.00 74.56 235 ASP A CA 1
ATOM 1765 C C . ASP A 1 235 ? 24.247 7.955 3.000 1.00 74.56 235 ASP A C 1
ATOM 1767 O O . ASP A 1 235 ? 24.133 7.824 1.782 1.00 74.56 235 ASP A O 1
ATOM 1771 N N . ASP A 1 236 ? 24.307 6.896 3.809 1.00 88.56 236 ASP A N 1
ATOM 1772 C CA . ASP A 1 236 ? 24.098 5.516 3.350 1.00 88.56 236 ASP A CA 1
ATOM 1773 C C . ASP A 1 236 ? 22.596 5.201 3.323 1.00 88.56 236 ASP A C 1
ATOM 1775 O O . ASP A 1 236 ? 22.057 4.591 4.248 1.00 88.56 236 ASP A O 1
ATOM 1779 N N . GLU A 1 237 ? 21.901 5.666 2.280 1.00 93.06 237 GLU A N 1
ATOM 1780 C CA . GLU A 1 237 ? 20.444 5.509 2.174 1.00 93.06 237 GLU A CA 1
ATOM 1781 C C . GLU A 1 237 ? 20.026 4.035 2.050 1.00 93.06 237 GLU A C 1
ATOM 1783 O O . GLU A 1 237 ? 19.063 3.605 2.682 1.00 93.06 237 GLU A O 1
ATOM 1788 N N . PHE A 1 238 ? 20.797 3.220 1.321 1.00 94.31 238 PHE A N 1
ATOM 1789 C CA . PHE A 1 238 ? 20.562 1.776 1.236 1.00 94.31 238 PHE A CA 1
ATOM 1790 C C . PHE A 1 238 ? 20.725 1.098 2.603 1.00 94.31 238 PHE A C 1
ATOM 1792 O O . PHE A 1 238 ? 19.878 0.296 3.000 1.00 94.31 238 PHE A O 1
ATOM 1799 N N . GLY A 1 239 ? 21.774 1.432 3.359 1.00 95.62 239 GLY A N 1
ATOM 1800 C CA . GLY A 1 239 ? 21.964 0.935 4.722 1.00 95.62 239 GLY A CA 1
ATOM 1801 C C . GLY A 1 239 ? 20.900 1.438 5.703 1.00 95.62 239 GLY A C 1
ATOM 1802 O O . GLY A 1 239 ? 20.470 0.692 6.592 1.00 95.62 239 GLY A O 1
ATOM 1803 N N . ALA A 1 240 ? 20.419 2.672 5.535 1.00 96.50 240 ALA A N 1
ATOM 1804 C CA . ALA A 1 240 ? 19.299 3.214 6.296 1.00 96.50 240 ALA A CA 1
ATOM 1805 C C . ALA A 1 240 ? 18.003 2.445 5.992 1.00 96.50 240 ALA A C 1
ATOM 1807 O O . ALA A 1 240 ? 17.341 1.995 6.924 1.00 96.50 240 ALA A O 1
ATOM 1808 N N . PHE A 1 241 ? 17.697 2.180 4.722 1.00 97.06 241 PHE A N 1
ATOM 1809 C CA . PHE A 1 241 ? 16.556 1.356 4.320 1.00 97.06 241 PHE A CA 1
ATOM 1810 C C . PHE A 1 241 ? 16.638 -0.065 4.896 1.00 97.06 241 PHE A C 1
ATOM 1812 O O . PHE A 1 241 ? 15.685 -0.559 5.501 1.00 97.06 241 PHE A O 1
ATOM 1819 N N . VAL A 1 242 ? 17.803 -0.717 4.799 1.00 97.81 242 VAL A N 1
ATOM 1820 C CA . VAL A 1 242 ? 18.022 -2.050 5.387 1.00 97.81 242 VAL A CA 1
ATOM 1821 C C . VAL A 1 242 ? 17.809 -2.027 6.902 1.00 97.81 242 VAL A C 1
ATOM 1823 O O . VAL A 1 242 ? 17.186 -2.935 7.463 1.00 97.81 242 VAL A O 1
ATOM 1826 N N . THR A 1 243 ? 18.276 -0.968 7.570 1.00 98.56 243 THR A N 1
ATOM 1827 C CA . THR A 1 243 ? 18.039 -0.759 9.002 1.00 98.56 243 THR A CA 1
ATOM 1828 C C . THR A 1 243 ? 16.546 -0.613 9.300 1.00 98.56 243 THR A C 1
ATOM 1830 O O . THR A 1 243 ? 16.060 -1.259 10.226 1.00 98.56 243 THR A O 1
ATOM 1833 N N . PHE A 1 244 ? 15.824 0.198 8.523 1.00 98.75 244 PHE A N 1
ATOM 1834 C CA . PHE A 1 244 ? 14.386 0.422 8.678 1.00 98.75 244 PHE A CA 1
ATOM 1835 C C . PHE A 1 244 ? 13.612 -0.897 8.597 1.00 98.75 244 PHE A C 1
ATOM 1837 O O . PHE A 1 244 ? 12.885 -1.238 9.527 1.00 98.75 244 PHE A O 1
ATOM 1844 N N . VAL A 1 245 ? 13.834 -1.692 7.545 1.00 98.69 245 VAL A N 1
ATOM 1845 C CA . VAL A 1 245 ? 13.147 -2.981 7.345 1.00 98.69 245 VAL A CA 1
ATOM 1846 C C . VAL A 1 245 ? 13.471 -3.979 8.461 1.00 98.69 245 VAL A C 1
ATOM 1848 O O . VAL A 1 245 ? 12.587 -4.689 8.949 1.00 98.69 245 VAL A O 1
ATOM 1851 N N . THR A 1 246 ? 14.734 -4.031 8.891 1.00 98.62 246 THR A N 1
ATOM 1852 C CA . THR A 1 246 ? 15.176 -4.940 9.959 1.00 98.62 246 THR A CA 1
ATOM 1853 C C . THR A 1 246 ? 14.545 -4.577 11.302 1.00 98.62 246 THR A C 1
ATOM 1855 O O . THR A 1 246 ? 14.033 -5.455 12.000 1.00 98.62 246 THR A O 1
ATOM 1858 N N . GLU A 1 247 ? 14.543 -3.290 11.655 1.00 98.81 247 GLU A N 1
ATOM 1859 C CA . GLU A 1 247 ? 13.911 -2.800 12.880 1.00 98.81 247 GLU A CA 1
ATOM 1860 C C . GLU A 1 247 ? 12.394 -3.017 12.830 1.00 98.81 247 GLU A C 1
ATOM 1862 O O . GLU A 1 247 ? 11.820 -3.551 13.777 1.00 98.81 247 GLU A O 1
ATOM 1867 N N . LEU A 1 248 ? 11.750 -2.724 11.695 1.00 98.88 248 LEU A N 1
ATOM 1868 C CA . LEU A 1 248 ? 10.309 -2.905 11.509 1.00 98.88 248 LEU A CA 1
ATOM 1869 C C . LEU A 1 248 ? 9.880 -4.356 11.749 1.00 98.88 248 LEU A C 1
ATOM 1871 O O . LEU A 1 248 ? 8.862 -4.604 12.393 1.00 98.88 248 LEU A O 1
ATOM 1875 N N . ARG A 1 249 ? 10.669 -5.336 11.291 1.00 98.62 249 ARG A N 1
ATOM 1876 C CA . ARG A 1 249 ? 10.390 -6.754 11.563 1.00 98.62 249 ARG A CA 1
ATOM 1877 C C . ARG A 1 249 ? 10.441 -7.083 13.053 1.00 98.62 249 ARG A C 1
ATOM 1879 O O . ARG A 1 249 ? 9.605 -7.858 13.521 1.00 98.62 249 ARG A O 1
ATOM 1886 N N . SER A 1 250 ? 11.409 -6.525 13.780 1.00 98.50 250 SER A N 1
ATOM 1887 C CA . SER A 1 250 ? 11.511 -6.685 15.235 1.00 98.50 250 SER A CA 1
ATOM 1888 C C . SER A 1 250 ? 10.290 -6.083 15.934 1.00 98.50 250 SER A C 1
ATOM 1890 O O . SER A 1 250 ? 9.635 -6.751 16.739 1.00 98.50 250 SER A O 1
ATOM 1892 N N . GLU A 1 251 ? 9.923 -4.860 15.553 1.00 98.81 251 GLU A N 1
ATOM 1893 C CA . GLU A 1 251 ? 8.754 -4.150 16.070 1.00 98.81 251 GLU A CA 1
ATOM 1894 C C . GLU A 1 251 ? 7.446 -4.905 15.791 1.00 98.81 251 GLU A C 1
ATOM 1896 O O . GLU A 1 251 ? 6.626 -5.086 16.689 1.00 98.81 251 GLU A O 1
ATOM 1901 N N . PHE A 1 252 ? 7.264 -5.457 14.589 1.00 98.81 252 PHE A N 1
ATOM 1902 C CA . PHE A 1 252 ? 6.110 -6.302 14.267 1.00 98.81 252 PHE A CA 1
ATOM 1903 C C . PHE A 1 252 ? 6.024 -7.557 15.146 1.00 98.81 252 PHE A C 1
ATOM 1905 O O . PHE A 1 252 ? 4.922 -8.009 15.454 1.00 98.81 252 PHE A O 1
ATOM 1912 N N . GLY A 1 253 ? 7.148 -8.099 15.623 1.00 98.50 253 GLY A N 1
ATOM 1913 C CA . GLY A 1 253 ? 7.133 -9.160 16.634 1.00 98.50 253 GLY A CA 1
ATOM 1914 C C . GLY A 1 253 ? 6.452 -8.721 17.938 1.00 98.50 253 GLY A C 1
ATOM 1915 O O . GLY A 1 253 ? 5.674 -9.482 18.521 1.00 98.50 253 GLY A O 1
ATOM 1916 N N . GLN A 1 254 ? 6.682 -7.476 18.365 1.00 98.44 254 GLN A N 1
ATOM 1917 C CA . GLN A 1 254 ? 6.024 -6.890 19.537 1.00 98.44 254 GLN A CA 1
ATOM 1918 C C . GLN A 1 254 ? 4.550 -6.587 19.264 1.00 98.44 254 GLN A C 1
ATOM 1920 O O . GLN A 1 254 ? 3.697 -6.926 20.083 1.00 98.44 254 GLN A O 1
ATOM 1925 N N . VAL A 1 255 ? 4.227 -6.023 18.095 1.00 98.75 255 VAL A N 1
ATOM 1926 C CA . VAL A 1 255 ? 2.835 -5.752 17.696 1.00 98.75 255 VAL A CA 1
ATOM 1927 C C . VAL A 1 255 ? 2.010 -7.039 17.686 1.00 98.75 255 VAL A C 1
ATOM 1929 O O . VAL A 1 255 ? 0.927 -7.075 18.264 1.00 98.75 255 VAL A O 1
ATOM 1932 N N . ALA A 1 256 ? 2.530 -8.121 17.101 1.00 98.56 256 ALA A N 1
ATOM 1933 C CA . ALA A 1 256 ? 1.845 -9.411 17.086 1.00 98.56 256 ALA A CA 1
ATOM 1934 C C . ALA A 1 256 ? 1.663 -9.992 18.499 1.00 98.56 256 ALA A C 1
ATOM 1936 O O . ALA A 1 256 ? 0.608 -10.544 18.806 1.00 98.56 256 ALA A O 1
ATOM 1937 N N . THR A 1 257 ? 2.663 -9.835 19.373 1.00 98.56 257 THR A N 1
ATOM 1938 C CA . THR A 1 257 ? 2.590 -10.285 20.775 1.00 98.56 257 THR A CA 1
ATOM 1939 C C . THR A 1 257 ? 1.502 -9.541 21.552 1.00 98.56 257 THR A C 1
ATOM 1941 O O . THR A 1 257 ? 0.755 -10.158 22.310 1.00 98.56 257 THR A O 1
ATOM 1944 N N . ASN A 1 258 ? 1.372 -8.234 21.325 1.00 98.44 258 ASN A N 1
ATOM 1945 C CA . ASN A 1 258 ? 0.462 -7.363 22.071 1.00 98.44 258 ASN A CA 1
ATOM 1946 C C . ASN A 1 258 ? -0.904 -7.180 21.391 1.00 98.44 258 ASN A C 1
ATOM 1948 O O . ASN A 1 258 ? -1.751 -6.458 21.910 1.00 98.44 258 ASN A O 1
ATOM 1952 N N . TRP A 1 259 ? -1.145 -7.836 20.253 1.00 98.56 259 TRP A N 1
ATOM 1953 C CA . TRP A 1 259 ? -2.284 -7.593 19.362 1.00 98.56 259 TRP A CA 1
ATOM 1954 C C . TRP A 1 259 ? -3.640 -7.512 20.077 1.00 98.56 259 TRP A C 1
ATOM 1956 O O . TRP A 1 259 ? -4.341 -6.500 20.002 1.00 98.56 259 TRP A O 1
ATOM 1966 N N . ALA A 1 260 ? -3.991 -8.561 20.825 1.00 98.62 260 ALA A N 1
ATOM 1967 C CA . ALA A 1 260 ? -5.264 -8.632 21.534 1.00 98.62 260 ALA A CA 1
ATOM 1968 C C . ALA A 1 260 ? -5.348 -7.631 22.699 1.00 98.62 260 ALA A C 1
ATOM 1970 O O . ALA A 1 260 ? -6.424 -7.107 22.993 1.00 98.62 260 ALA A O 1
ATOM 1971 N N . GLU A 1 261 ? -4.228 -7.337 23.362 1.00 98.62 261 GLU A N 1
ATOM 1972 C CA . GLU A 1 261 ? -4.170 -6.331 24.424 1.00 98.62 261 GLU A CA 1
ATOM 1973 C C . GLU A 1 261 ? -4.383 -4.924 23.853 1.00 98.62 261 GLU A C 1
ATOM 1975 O O . GLU A 1 261 ? -5.215 -4.174 24.363 1.00 98.62 261 GLU A O 1
ATOM 1980 N N . THR A 1 262 ? -3.710 -4.587 22.750 1.00 98.62 262 THR A N 1
ATOM 1981 C CA . THR A 1 262 ? -3.867 -3.308 22.047 1.00 98.62 262 THR A CA 1
ATOM 1982 C C . THR A 1 262 ? -5.299 -3.118 21.539 1.00 98.62 262 THR A C 1
ATOM 1984 O O . THR A 1 262 ? -5.879 -2.051 21.749 1.00 98.62 262 THR A O 1
ATOM 1987 N N . ALA A 1 263 ? -5.913 -4.154 20.955 1.00 98.69 263 ALA A N 1
ATOM 1988 C CA . ALA A 1 263 ? -7.314 -4.123 20.520 1.00 98.69 263 ALA A CA 1
ATOM 1989 C C . ALA A 1 263 ? -8.277 -3.855 21.685 1.00 98.69 263 ALA A C 1
ATOM 1991 O O . ALA A 1 263 ? -9.135 -2.972 21.603 1.00 98.69 263 ALA A O 1
ATOM 1992 N N . ASN A 1 264 ? -8.087 -4.544 22.814 1.00 98.69 264 ASN A N 1
ATOM 1993 C CA . ASN A 1 264 ? -8.882 -4.311 24.016 1.00 98.69 264 ASN A CA 1
ATOM 1994 C C . ASN A 1 264 ? -8.675 -2.909 24.601 1.00 98.69 264 ASN A C 1
ATOM 1996 O O . ASN A 1 264 ? -9.651 -2.267 24.990 1.00 98.69 264 ASN A O 1
ATOM 2000 N N . ALA A 1 265 ? -7.439 -2.409 24.636 1.00 98.56 265 ALA A N 1
ATOM 2001 C CA . ALA A 1 265 ? -7.141 -1.060 25.105 1.00 98.56 265 ALA A CA 1
ATOM 2002 C C . ALA A 1 265 ? -7.831 0.004 24.237 1.00 98.56 265 ALA A C 1
ATOM 2004 O O . ALA A 1 265 ? -8.446 0.928 24.777 1.00 98.56 265 ALA A O 1
ATOM 2005 N N . ARG A 1 266 ? -7.802 -0.156 22.904 1.00 97.88 266 ARG A N 1
ATOM 2006 C CA . ARG A 1 266 ? -8.518 0.744 21.990 1.00 97.88 266 ARG A CA 1
ATOM 2007 C C . ARG A 1 266 ? -10.021 0.688 22.213 1.00 97.88 266 ARG A C 1
ATOM 2009 O O . ARG A 1 266 ? -10.661 1.733 22.278 1.00 97.88 266 ARG A O 1
ATOM 2016 N N . ARG A 1 267 ? -10.576 -0.514 22.371 1.00 97.50 267 ARG A N 1
ATOM 2017 C CA . ARG A 1 267 ? -12.006 -0.722 22.618 1.00 97.50 267 ARG A CA 1
ATOM 2018 C C . ARG A 1 267 ? -12.466 -0.005 23.884 1.00 97.50 267 ARG A C 1
ATOM 2020 O O . ARG A 1 267 ? -13.437 0.741 23.838 1.00 97.50 267 ARG A O 1
ATOM 2027 N N . VAL A 1 268 ? -11.736 -0.174 24.990 1.00 97.62 268 VAL A N 1
ATOM 2028 C CA . VAL A 1 268 ? -12.022 0.506 26.265 1.00 97.62 268 VAL A CA 1
ATOM 2029 C C . VAL A 1 268 ? -11.963 2.025 26.107 1.00 97.62 268 VAL A C 1
ATOM 2031 O O . VAL A 1 268 ? -12.867 2.719 26.572 1.00 97.62 268 VAL A O 1
ATOM 2034 N N . ALA A 1 269 ? -10.937 2.545 25.426 1.00 96.06 269 ALA A N 1
ATOM 2035 C CA . ALA A 1 269 ? -10.821 3.977 25.167 1.00 96.06 269 ALA A CA 1
ATOM 2036 C C . ALA A 1 269 ? -12.004 4.503 24.341 1.00 96.06 269 ALA A C 1
ATOM 2038 O O . ALA A 1 269 ? -12.595 5.520 24.697 1.00 96.06 269 ALA A O 1
ATOM 2039 N N . LEU A 1 270 ? -12.401 3.781 23.292 1.00 93.94 270 LEU A N 1
ATOM 2040 C CA . LEU A 1 270 ? -13.514 4.159 22.427 1.00 93.94 270 LEU A CA 1
ATOM 2041 C C . LEU A 1 270 ? -14.860 4.130 23.174 1.00 93.94 270 LEU A C 1
ATOM 2043 O O . LEU A 1 270 ? -15.662 5.052 23.039 1.00 93.94 270 LEU A O 1
ATOM 2047 N N . SER A 1 271 ? -15.092 3.131 24.034 1.00 95.19 271 SER A N 1
ATOM 2048 C CA . SER A 1 271 ? -16.269 3.095 24.915 1.00 95.19 271 SER A CA 1
ATOM 2049 C C . SER A 1 271 ? -16.293 4.265 25.905 1.00 95.19 271 SER A C 1
ATOM 2051 O O . SER A 1 271 ? -17.346 4.863 26.122 1.00 95.19 271 SER A O 1
ATOM 2053 N N . ALA A 1 272 ? -15.144 4.623 26.487 1.00 95.31 272 ALA A N 1
ATOM 2054 C CA . ALA A 1 272 ? -15.040 5.768 27.390 1.00 95.31 272 ALA A CA 1
ATOM 2055 C C . ALA A 1 272 ? -15.305 7.097 26.664 1.00 95.31 272 ALA A C 1
ATOM 2057 O O . ALA A 1 272 ? -16.026 7.942 27.192 1.00 95.31 272 ALA A O 1
ATOM 2058 N N . GLN A 1 273 ? -14.786 7.257 25.442 1.00 92.06 273 GLN A N 1
ATOM 2059 C CA . GLN A 1 273 ? -15.065 8.415 24.588 1.00 92.06 273 GLN A CA 1
ATOM 2060 C C . GLN A 1 273 ? -16.569 8.541 24.302 1.00 92.06 273 GLN A C 1
ATOM 2062 O O . GLN A 1 273 ? -17.135 9.611 24.509 1.00 92.06 273 GLN A O 1
ATOM 2067 N N . PHE A 1 274 ? -17.244 7.447 23.929 1.00 91.44 274 PHE A N 1
ATOM 2068 C CA . PHE A 1 274 ? -18.696 7.439 23.704 1.00 91.44 274 PHE A CA 1
ATOM 2069 C C . PHE A 1 274 ? -19.492 7.852 24.952 1.00 91.44 274 PHE A C 1
ATOM 2071 O O . PHE A 1 274 ? -20.419 8.661 24.876 1.00 91.44 274 PHE A O 1
ATOM 2078 N N . ALA A 1 275 ? -19.110 7.330 26.121 1.00 94.44 275 ALA A N 1
ATOM 2079 C CA . ALA A 1 275 ? -19.788 7.606 27.386 1.00 94.44 275 ALA A CA 1
ATOM 2080 C C . ALA A 1 275 ? -19.679 9.076 27.835 1.00 94.44 275 ALA A C 1
ATOM 2082 O O . ALA A 1 275 ? -20.536 9.546 28.582 1.00 94.44 275 ALA A O 1
ATOM 2083 N N . GLN A 1 276 ? -18.654 9.806 27.382 1.00 93.56 276 GLN A N 1
ATOM 2084 C CA . GLN A 1 276 ? -18.456 11.228 27.692 1.00 93.56 276 GLN A CA 1
ATOM 2085 C C . GLN A 1 276 ? -19.288 12.173 26.810 1.00 93.56 276 GLN A C 1
ATOM 2087 O O . GLN A 1 276 ? -19.432 13.352 27.141 1.00 93.56 276 GLN A O 1
ATOM 2092 N N . LEU A 1 277 ? -19.842 11.678 25.700 1.00 89.00 277 LEU A N 1
ATOM 2093 C CA . LEU A 1 277 ? -20.679 12.468 24.801 1.00 89.00 277 LEU A CA 1
ATOM 2094 C C . LEU A 1 277 ? -22.034 12.811 25.436 1.00 89.00 277 LEU A C 1
ATOM 2096 O O . LEU A 1 277 ? -22.583 12.062 26.243 1.00 89.00 277 LEU A O 1
ATOM 2100 N N . GLN A 1 278 ? -22.621 13.935 25.024 1.00 91.62 278 GLN A N 1
ATOM 2101 C CA . GLN A 1 278 ? -23.988 14.285 25.412 1.00 91.62 278 GLN A CA 1
ATOM 2102 C C . GLN A 1 278 ? -24.998 13.287 24.815 1.00 91.62 278 GLN A C 1
ATOM 2104 O O . GLN A 1 278 ? -24.759 12.766 23.724 1.00 91.62 278 GLN A O 1
ATOM 2109 N N . PRO A 1 279 ? -26.177 13.070 25.433 1.00 93.06 279 PRO A N 1
ATOM 2110 C CA . PRO A 1 279 ? -27.145 12.075 24.950 1.00 93.06 279 PRO A CA 1
ATOM 2111 C C . PRO A 1 279 ? -27.558 12.240 23.478 1.00 93.06 279 PRO A C 1
ATOM 2113 O O . PRO A 1 279 ? -27.755 11.260 22.761 1.00 93.06 279 PRO A O 1
ATOM 2116 N N . TRP A 1 280 ? -27.671 13.482 22.997 1.00 87.88 280 TRP A N 1
ATOM 2117 C CA . TRP A 1 280 ? -27.996 13.752 21.595 1.00 87.88 280 TRP A CA 1
ATOM 2118 C C . TRP A 1 280 ? -26.831 13.425 20.647 1.00 87.88 280 TRP A C 1
ATOM 2120 O O . TRP A 1 280 ? -27.074 12.949 19.543 1.00 87.88 280 TRP A O 1
ATOM 2130 N N . GLN A 1 281 ? -25.580 13.619 21.083 1.00 87.69 281 GLN A N 1
ATOM 2131 C CA . GLN A 1 281 ? -24.388 13.228 20.325 1.00 87.69 281 GLN A CA 1
ATOM 2132 C C . GLN A 1 281 ? -24.295 11.707 20.260 1.00 87.69 281 GLN A C 1
ATOM 2134 O O . GLN A 1 281 ? -24.164 11.161 19.172 1.00 87.69 281 GLN A O 1
ATOM 2139 N N . GLN A 1 282 ? -24.467 11.021 21.396 1.00 88.44 282 GLN A N 1
ATOM 2140 C CA . GLN A 1 282 ? -24.477 9.557 21.460 1.00 88.44 282 GLN A CA 1
ATOM 2141 C C . GLN A 1 282 ? -25.461 8.955 20.457 1.00 88.44 282 GLN A C 1
ATOM 2143 O O . GLN A 1 282 ? -25.103 8.036 19.729 1.00 88.44 282 GLN A O 1
ATOM 2148 N N . LYS A 1 283 ? -26.674 9.513 20.354 1.00 87.94 283 LYS A N 1
ATOM 2149 C CA . LYS A 1 283 ? -27.673 9.068 19.375 1.00 87.94 283 LYS A CA 1
ATOM 2150 C C . LYS A 1 283 ? -27.182 9.185 17.926 1.00 87.94 283 LYS A C 1
ATOM 2152 O O . LYS A 1 283 ? -27.455 8.289 17.135 1.00 87.94 283 LYS A O 1
ATOM 2157 N N . ASN A 1 284 ? -26.482 10.263 17.582 1.00 84.62 284 ASN A N 1
ATOM 2158 C CA . ASN A 1 284 ? -26.031 10.517 16.212 1.00 84.62 284 ASN A CA 1
ATOM 2159 C C . ASN A 1 284 ? -24.857 9.620 15.799 1.00 84.62 284 ASN A C 1
ATOM 2161 O O . ASN A 1 284 ? -24.719 9.302 14.624 1.00 84.62 284 ASN A O 1
ATOM 2165 N N . VAL A 1 285 ? -24.027 9.206 16.759 1.00 86.50 285 VAL A N 1
ATOM 2166 C CA . VAL A 1 285 ? -22.759 8.505 16.490 1.00 86.50 285 VAL A CA 1
ATOM 2167 C C . VAL A 1 285 ? -22.783 7.031 16.901 1.00 86.50 285 VAL A C 1
ATOM 2169 O O . VAL A 1 285 ? -21.801 6.315 16.708 1.00 86.50 285 VAL A O 1
ATOM 2172 N N . ALA A 1 286 ? -23.901 6.561 17.465 1.00 89.31 286 ALA A N 1
ATOM 2173 C CA . ALA A 1 286 ? -24.044 5.219 18.026 1.00 89.31 286 ALA A CA 1
ATOM 2174 C C . ALA A 1 286 ? -23.634 4.115 17.045 1.00 89.31 286 ALA A C 1
ATOM 2176 O O . ALA A 1 286 ? -22.948 3.177 17.442 1.00 89.31 286 ALA A O 1
ATOM 2177 N N . THR A 1 287 ? -24.024 4.222 15.772 1.00 89.31 287 THR A N 1
ATOM 2178 C CA . THR A 1 287 ? -23.723 3.200 14.760 1.00 89.31 287 THR A CA 1
ATOM 2179 C C . THR A 1 287 ? -22.220 3.022 14.555 1.00 89.31 287 THR A C 1
ATOM 2181 O O . THR A 1 287 ? -21.744 1.887 14.555 1.00 89.31 287 THR A O 1
ATOM 2184 N N . PHE A 1 288 ? -21.472 4.124 14.452 1.00 89.50 288 PHE A N 1
ATOM 2185 C CA . PHE A 1 288 ? -20.015 4.100 14.323 1.00 89.50 288 PHE A CA 1
ATOM 2186 C C . PHE A 1 288 ? -19.372 3.461 15.559 1.00 89.50 288 PHE A C 1
ATOM 2188 O O . PHE A 1 288 ? -18.740 2.413 15.452 1.00 89.50 288 PHE A O 1
ATOM 2195 N N . TYR A 1 289 ? -19.628 4.016 16.749 1.00 92.25 289 TYR A N 1
ATOM 2196 C CA . TYR A 1 289 ? -19.016 3.525 17.987 1.00 92.25 289 TYR A CA 1
ATOM 2197 C C . TYR A 1 289 ? -19.343 2.052 18.257 1.00 92.25 289 TYR A C 1
ATOM 2199 O O . TYR A 1 289 ? -18.443 1.277 18.571 1.00 92.25 289 TYR A O 1
ATOM 2207 N N . ASN A 1 290 ? -20.602 1.637 18.092 1.00 93.06 290 ASN A N 1
ATOM 2208 C CA . ASN A 1 290 ? -21.004 0.246 18.305 1.00 93.06 290 ASN A CA 1
ATOM 2209 C C . ASN A 1 290 ? -20.337 -0.701 17.302 1.00 93.06 290 ASN A C 1
ATOM 2211 O O . ASN A 1 290 ? -19.877 -1.773 17.693 1.00 93.06 290 ASN A O 1
ATOM 2215 N N . THR A 1 291 ? -20.261 -0.306 16.029 1.00 94.81 291 THR A N 1
ATOM 2216 C CA . THR A 1 291 ? -19.602 -1.110 14.993 1.00 94.81 291 THR A CA 1
ATOM 2217 C C . THR A 1 291 ? -18.118 -1.275 15.297 1.00 94.81 291 THR A C 1
ATOM 2219 O O . THR A 1 291 ? -17.620 -2.399 15.316 1.00 94.81 291 THR A O 1
ATOM 2222 N N . SER A 1 292 ? -17.409 -0.181 15.576 1.00 94.50 292 SER A N 1
ATOM 2223 C CA . SER A 1 292 ? -15.969 -0.218 15.826 1.00 94.50 292 SER A CA 1
ATOM 2224 C C . SER A 1 292 ? -15.635 -0.941 17.139 1.00 94.50 292 SER A C 1
ATOM 2226 O O . SER A 1 292 ? -14.670 -1.699 17.178 1.00 94.50 292 SER A O 1
ATOM 2228 N N . ILE A 1 293 ? -16.453 -0.805 18.194 1.00 96.62 293 ILE A N 1
ATOM 2229 C CA . ILE A 1 293 ? -16.295 -1.572 19.446 1.00 96.62 293 ILE A CA 1
ATOM 2230 C C . ILE A 1 293 ? -16.426 -3.076 19.184 1.00 96.62 293 ILE A C 1
ATOM 2232 O O . ILE A 1 293 ? -15.537 -3.826 19.582 1.00 96.62 293 ILE A O 1
ATOM 2236 N N . ARG A 1 294 ? -17.486 -3.517 18.492 1.00 96.62 294 ARG A N 1
ATOM 2237 C CA . ARG A 1 294 ? -17.699 -4.940 18.173 1.00 96.62 294 ARG A CA 1
ATOM 2238 C C . ARG A 1 294 ? -16.612 -5.493 17.256 1.00 96.62 294 ARG A C 1
ATOM 2240 O O . ARG A 1 294 ? -16.110 -6.588 17.484 1.00 96.62 294 ARG A O 1
ATOM 2247 N N . HIS A 1 295 ? -16.184 -4.713 16.266 1.00 97.81 295 HIS A N 1
ATOM 2248 C CA . HIS A 1 295 ? -15.055 -5.093 15.426 1.00 97.81 295 HIS A CA 1
ATOM 2249 C C . HIS A 1 295 ? -13.782 -5.316 16.253 1.00 97.81 295 HIS A C 1
ATOM 2251 O O . HIS A 1 295 ? -13.102 -6.321 16.068 1.00 97.81 295 HIS A O 1
ATOM 2257 N N . LEU A 1 296 ? -13.467 -4.424 17.198 1.00 98.50 296 LEU A N 1
ATOM 2258 C CA . LEU A 1 296 ? -12.291 -4.570 18.060 1.00 98.50 296 LEU A CA 1
ATOM 2259 C C . LEU A 1 296 ? -12.373 -5.804 18.975 1.00 98.50 296 LEU A C 1
ATOM 2261 O O . LEU A 1 296 ? -11.335 -6.381 19.299 1.00 98.50 296 LEU A O 1
ATOM 2265 N N . GLU A 1 297 ? -13.575 -6.247 19.361 1.00 98.31 297 GLU A N 1
ATOM 2266 C CA . GLU A 1 297 ? -13.769 -7.530 20.056 1.00 98.31 297 GLU A CA 1
ATOM 2267 C C . GLU A 1 297 ? -13.373 -8.708 19.161 1.00 98.31 297 GLU A C 1
ATOM 2269 O O . GLU A 1 297 ? -12.627 -9.586 19.597 1.00 98.31 297 GLU A O 1
ATOM 2274 N N . GLU A 1 298 ? -13.785 -8.698 17.891 1.00 98.44 298 GLU A N 1
ATOM 2275 C CA . GLU A 1 298 ? -13.372 -9.716 16.920 1.00 98.44 298 GLU A CA 1
ATOM 2276 C C . GLU A 1 298 ? -11.872 -9.645 16.606 1.00 98.44 298 GLU A C 1
ATOM 2278 O O . GLU A 1 298 ? -11.226 -10.685 16.475 1.00 98.44 298 GLU A O 1
ATOM 2283 N N . VAL A 1 299 ? -11.278 -8.449 16.530 1.00 98.56 299 VAL A N 1
ATOM 2284 C CA . VAL A 1 299 ? -9.824 -8.279 16.357 1.00 98.56 299 VAL A CA 1
ATOM 2285 C C . VAL A 1 299 ? -9.061 -8.889 17.531 1.00 98.56 299 VAL A C 1
ATOM 2287 O O . VAL A 1 299 ? -8.057 -9.559 17.302 1.00 98.56 299 VAL A O 1
ATOM 2290 N N . ALA A 1 300 ? -9.537 -8.699 18.764 1.00 98.44 300 ALA A N 1
ATOM 2291 C CA . ALA A 1 300 ? -8.923 -9.283 19.954 1.00 98.44 300 ALA A CA 1
ATOM 2292 C C . ALA A 1 300 ? -9.118 -10.807 20.055 1.00 98.44 300 ALA A C 1
ATOM 2294 O O . ALA A 1 300 ? -8.290 -11.490 20.658 1.00 98.44 300 ALA A O 1
ATOM 2295 N N . ALA A 1 301 ? -10.214 -11.335 19.502 1.00 98.00 301 ALA A N 1
ATOM 2296 C CA . ALA A 1 301 ? -10.527 -12.763 19.512 1.00 98.00 301 ALA A CA 1
ATOM 2297 C C . ALA A 1 301 ? -9.800 -13.551 18.408 1.00 98.00 301 ALA A C 1
ATOM 2299 O O . ALA A 1 301 ? -9.496 -14.733 18.591 1.00 98.00 301 ALA A O 1
ATOM 2300 N N . ASN A 1 302 ? -9.521 -12.916 17.267 1.00 97.25 302 ASN A N 1
ATOM 2301 C CA . ASN A 1 302 ? -8.707 -13.502 16.208 1.00 97.25 302 ASN A CA 1
ATOM 2302 C C . ASN A 1 302 ? -7.211 -13.472 16.590 1.00 97.25 302 ASN A C 1
ATOM 2304 O O . ASN A 1 302 ? -6.759 -12.555 17.279 1.00 97.25 302 ASN A O 1
ATOM 2308 N N . PRO A 1 303 ? -6.407 -14.458 16.145 1.00 95.56 303 PRO A N 1
ATOM 2309 C CA . PRO A 1 303 ? -4.958 -14.383 16.297 1.00 95.56 303 PRO A CA 1
ATOM 2310 C C . PRO A 1 303 ? -4.406 -13.173 15.535 1.00 95.56 303 PRO A C 1
ATOM 2312 O O . PRO A 1 303 ? -4.975 -12.762 14.521 1.00 95.56 303 PRO A O 1
ATOM 2315 N N . ALA A 1 304 ? -3.265 -12.647 15.989 1.00 96.94 304 ALA A N 1
ATOM 2316 C CA . ALA A 1 304 ? -2.551 -11.620 15.242 1.00 96.94 304 ALA A CA 1
ATOM 2317 C C . ALA A 1 304 ? -2.317 -12.098 13.796 1.00 96.94 304 ALA A C 1
ATOM 2319 O O . ALA A 1 304 ? -1.880 -13.242 13.596 1.00 96.94 304 ALA A O 1
ATOM 2320 N N . PRO A 1 305 ? -2.601 -11.262 12.782 1.00 96.19 305 PRO A N 1
ATOM 2321 C CA . PRO A 1 305 ? -2.318 -11.628 11.407 1.00 96.19 305 PRO A CA 1
ATOM 2322 C C . PRO A 1 305 ? -0.804 -11.764 11.214 1.00 96.19 305 PRO A C 1
ATOM 2324 O O . PRO A 1 305 ? 0.006 -11.240 11.983 1.00 96.19 305 PRO A O 1
ATOM 2327 N N . LYS A 1 306 ? -0.395 -12.420 10.125 1.00 96.62 306 LYS A N 1
ATOM 2328 C CA . LYS A 1 306 ? 0.966 -12.238 9.616 1.00 96.62 306 LYS A CA 1
ATOM 2329 C C . LYS A 1 306 ? 1.129 -10.753 9.282 1.00 96.62 306 LYS A C 1
ATOM 2331 O O . LYS A 1 306 ? 0.525 -10.295 8.316 1.00 96.62 306 LYS A O 1
ATOM 2336 N N . LEU A 1 307 ? 1.914 -10.035 10.085 1.00 98.44 307 LEU A N 1
ATOM 2337 C CA . LEU A 1 307 ? 2.270 -8.641 9.831 1.00 98.44 307 LEU A CA 1
ATOM 2338 C C . LEU A 1 307 ? 3.298 -8.605 8.703 1.00 98.44 307 LEU A C 1
ATOM 2340 O O . LEU A 1 307 ? 4.471 -8.952 8.886 1.00 98.44 307 LEU A O 1
ATOM 2344 N N . GLU A 1 308 ? 2.796 -8.306 7.515 1.00 98.12 308 GLU A N 1
ATOM 2345 C CA . GLU A 1 308 ? 3.514 -8.398 6.256 1.00 98.12 308 GLU A CA 1
ATOM 2346 C C . GLU A 1 308 ? 4.409 -7.182 6.052 1.00 98.12 308 GLU A C 1
ATOM 2348 O O . GLU A 1 308 ? 3.999 -6.052 6.305 1.00 98.12 308 GLU A O 1
ATOM 2353 N N . ILE A 1 309 ? 5.634 -7.418 5.592 1.00 98.75 309 ILE A N 1
ATOM 2354 C CA . ILE A 1 309 ? 6.476 -6.354 5.045 1.00 98.75 309 ILE A CA 1
ATOM 2355 C C . ILE A 1 309 ? 6.604 -6.621 3.554 1.00 98.75 309 ILE A C 1
ATOM 2357 O O . ILE A 1 309 ? 7.228 -7.615 3.163 1.00 98.75 309 ILE A O 1
ATOM 2361 N N . SER A 1 310 ? 6.003 -5.757 2.744 1.00 98.31 310 SER A N 1
ATOM 2362 C CA . SER A 1 310 ? 6.152 -5.790 1.295 1.00 98.31 310 SER A CA 1
ATOM 2363 C C . SER A 1 310 ? 7.067 -4.669 0.813 1.00 98.31 310 SER A C 1
ATOM 2365 O O . SER A 1 310 ? 7.122 -3.595 1.406 1.00 98.31 310 SER A O 1
ATOM 2367 N N . TRP A 1 311 ? 7.844 -4.965 -0.225 1.00 98.31 311 TRP A N 1
ATOM 2368 C CA . TRP A 1 311 ? 8.726 -4.009 -0.886 1.00 98.31 311 TRP A CA 1
ATOM 2369 C C . TRP A 1 311 ? 8.237 -3.792 -2.309 1.00 98.31 311 TRP A C 1
ATOM 2371 O O . TRP A 1 311 ? 8.088 -4.759 -3.062 1.00 98.31 311 TRP A O 1
ATOM 2381 N N . THR A 1 312 ? 8.001 -2.536 -2.654 1.00 98.38 312 THR A N 1
ATOM 2382 C CA . THR A 1 312 ? 7.555 -2.123 -3.979 1.00 98.38 312 THR A CA 1
ATOM 2383 C C . THR A 1 312 ? 8.736 -1.555 -4.746 1.00 98.38 312 THR A C 1
ATOM 2385 O O . THR A 1 312 ? 9.563 -0.824 -4.201 1.00 98.38 312 THR A O 1
ATOM 2388 N N . THR A 1 313 ? 8.897 -1.996 -5.991 1.00 97.06 313 THR A N 1
ATOM 2389 C CA . THR A 1 313 ? 10.050 -1.632 -6.817 1.00 97.06 313 THR A CA 1
ATOM 2390 C C . THR A 1 313 ? 9.714 -1.697 -8.298 1.00 97.06 313 THR A C 1
ATOM 2392 O O . THR A 1 313 ? 8.774 -2.379 -8.706 1.00 97.06 313 THR A O 1
ATOM 2395 N N . ARG A 1 314 ? 10.507 -1.018 -9.126 1.00 95.75 314 ARG A N 1
ATOM 2396 C CA . ARG A 1 314 ? 10.324 -1.003 -10.579 1.00 95.75 314 ARG A CA 1
ATOM 2397 C C . ARG A 1 314 ? 10.786 -2.305 -11.240 1.00 95.75 314 ARG A C 1
ATOM 2399 O O . ARG A 1 314 ? 11.645 -3.034 -10.740 1.00 95.75 314 ARG A O 1
ATOM 2406 N N . PHE A 1 315 ? 10.230 -2.576 -12.419 1.00 96.62 315 PHE A N 1
ATOM 2407 C CA . PHE A 1 315 ? 10.522 -3.735 -13.276 1.00 96.62 315 PHE A CA 1
ATOM 2408 C C . PHE A 1 315 ? 12.014 -4.018 -13.545 1.00 96.62 315 PHE A C 1
ATOM 2410 O O . PHE A 1 315 ? 12.383 -5.143 -13.879 1.00 96.62 315 PHE A O 1
ATOM 2417 N N . ASN A 1 316 ? 12.879 -3.015 -13.421 1.00 96.38 316 ASN A N 1
ATOM 2418 C CA . ASN A 1 316 ? 14.311 -3.053 -13.714 1.00 96.38 316 ASN A CA 1
ATOM 2419 C C . ASN A 1 316 ? 15.200 -3.257 -12.471 1.00 96.38 316 ASN A C 1
ATOM 2421 O O . ASN A 1 316 ? 16.428 -3.176 -12.574 1.00 96.38 316 ASN A O 1
ATOM 2425 N N . ALA A 1 317 ? 14.619 -3.574 -11.307 1.00 97.19 317 ALA A N 1
ATOM 2426 C CA . ALA A 1 317 ? 15.380 -3.849 -10.084 1.00 97.19 317 ALA A CA 1
ATOM 2427 C C . ALA A 1 317 ? 16.396 -4.997 -10.243 1.00 97.19 317 ALA A C 1
ATOM 2429 O O . ALA A 1 317 ? 17.381 -5.055 -9.503 1.00 97.19 317 ALA A O 1
ATOM 2430 N N . PHE A 1 318 ? 16.186 -5.882 -11.224 1.00 97.94 318 PHE A N 1
ATOM 2431 C CA . PHE A 1 318 ? 17.140 -6.901 -11.650 1.00 97.94 318 PHE A CA 1
ATOM 2432 C C . PHE A 1 318 ? 17.208 -6.958 -13.177 1.00 97.94 318 PHE A C 1
ATOM 2434 O O . PHE A 1 318 ? 16.223 -7.289 -13.840 1.00 97.94 318 PHE A O 1
ATOM 2441 N N . VAL A 1 319 ? 18.383 -6.689 -13.744 1.00 97.00 319 VAL A N 1
ATOM 2442 C CA . VAL A 1 319 ? 18.639 -6.820 -15.184 1.00 97.00 319 VAL A CA 1
ATOM 2443 C C . VAL A 1 319 ? 19.944 -7.581 -15.425 1.00 97.00 319 VAL A C 1
ATOM 2445 O O . VAL A 1 319 ? 20.847 -7.534 -14.585 1.00 97.00 319 VAL A O 1
ATOM 2448 N N . PRO A 1 320 ? 20.076 -8.320 -16.540 1.00 95.69 320 PRO A N 1
ATOM 2449 C CA . PRO A 1 320 ? 21.282 -9.087 -16.808 1.00 95.69 320 PRO A CA 1
ATOM 2450 C C . PRO A 1 320 ? 22.446 -8.185 -17.225 1.00 95.69 320 PRO A C 1
ATOM 2452 O O . PRO A 1 320 ? 22.280 -7.174 -17.915 1.00 95.69 320 PRO A O 1
ATOM 2455 N N . GLU A 1 321 ? 23.655 -8.613 -16.872 1.00 91.94 321 GLU A N 1
ATOM 2456 C CA . GLU A 1 321 ? 24.884 -7.972 -17.331 1.00 91.94 321 GLU A CA 1
ATOM 2457 C C . GLU A 1 321 ? 24.947 -7.972 -18.871 1.00 91.94 321 GLU A C 1
ATOM 2459 O O . GLU A 1 321 ? 24.694 -8.981 -19.530 1.00 91.94 321 GLU A O 1
ATOM 2464 N N . GLY A 1 322 ? 25.253 -6.814 -19.461 1.00 91.69 322 GLY A N 1
ATOM 2465 C CA . GLY A 1 322 ? 25.394 -6.652 -20.912 1.00 91.69 322 GLY A CA 1
ATOM 2466 C C . GLY A 1 322 ? 24.086 -6.545 -21.709 1.00 91.69 322 GLY A C 1
ATOM 2467 O O . GLY A 1 322 ? 24.143 -6.233 -22.898 1.00 91.69 322 GLY A O 1
ATOM 2468 N N . ASN A 1 323 ? 22.917 -6.743 -21.091 1.00 93.94 323 ASN A N 1
ATOM 2469 C CA . ASN A 1 323 ? 21.622 -6.497 -21.733 1.00 93.94 323 ASN A CA 1
ATOM 2470 C C . ASN A 1 323 ? 20.606 -5.869 -20.757 1.00 93.94 323 ASN A C 1
ATOM 2472 O O . ASN A 1 323 ? 19.618 -6.514 -20.401 1.00 93.94 323 ASN A O 1
ATOM 2476 N N . PRO A 1 324 ? 20.803 -4.597 -20.360 1.00 93.81 324 PRO A N 1
ATOM 2477 C CA . PRO A 1 324 ? 19.934 -3.920 -19.395 1.00 93.81 324 PRO A CA 1
ATOM 2478 C C . PRO A 1 324 ? 18.511 -3.661 -19.916 1.00 93.81 324 PRO A C 1
ATOM 2480 O O . PRO A 1 324 ? 17.685 -3.151 -19.182 1.00 93.81 324 PRO A O 1
ATOM 2483 N N . TRP A 1 325 ? 18.211 -4.021 -21.167 1.00 95.94 325 TRP A N 1
ATOM 2484 C CA . TRP A 1 325 ? 16.921 -3.809 -21.830 1.00 95.94 325 TRP A CA 1
ATOM 2485 C C . TRP A 1 325 ? 16.179 -5.118 -22.123 1.00 95.94 325 TRP A C 1
ATOM 2487 O O . TRP A 1 325 ? 15.263 -5.136 -22.945 1.00 95.94 325 TRP A O 1
ATOM 2497 N N . ASN A 1 326 ? 16.586 -6.244 -21.523 1.00 96.38 326 ASN A N 1
ATOM 2498 C CA . ASN A 1 326 ? 16.012 -7.552 -21.854 1.00 96.38 326 ASN A CA 1
ATOM 2499 C C . ASN A 1 326 ? 14.515 -7.670 -21.517 1.00 96.38 326 ASN A C 1
ATOM 2501 O O . ASN A 1 326 ? 13.844 -8.517 -22.091 1.00 96.38 326 ASN A O 1
ATOM 2505 N N . TYR A 1 327 ? 14.005 -6.820 -20.627 1.00 96.25 327 TYR A N 1
ATOM 2506 C CA . TYR A 1 327 ? 12.595 -6.732 -20.254 1.00 96.25 327 TYR A CA 1
ATOM 2507 C C . TYR A 1 327 ? 11.716 -6.035 -21.300 1.00 96.25 327 TYR A C 1
ATOM 2509 O O . TYR A 1 327 ? 10.518 -5.913 -21.083 1.00 96.25 327 TYR A O 1
ATOM 2517 N N . LEU A 1 328 ? 12.273 -5.548 -22.409 1.00 96.88 328 LEU A N 1
ATOM 2518 C CA . LEU A 1 328 ? 11.499 -4.887 -23.455 1.00 96.88 328 LEU A CA 1
ATOM 2519 C C . LEU A 1 328 ? 10.955 -5.879 -24.482 1.00 96.88 328 LEU A C 1
ATOM 2521 O O . LEU A 1 328 ? 11.644 -6.813 -24.905 1.00 96.88 328 LEU A O 1
ATOM 2525 N N . MET A 1 329 ? 9.742 -5.615 -24.963 1.00 95.62 329 MET A N 1
ATOM 2526 C CA . MET A 1 329 ? 9.214 -6.281 -26.150 1.00 95.62 329 MET A CA 1
ATOM 2527 C C . MET A 1 329 ? 10.069 -5.952 -27.389 1.00 95.62 329 MET A C 1
ATOM 2529 O O . MET A 1 329 ? 10.680 -4.880 -27.457 1.00 95.62 329 MET A O 1
ATOM 2533 N N . PRO A 1 330 ? 10.138 -6.841 -28.403 1.00 94.06 330 PRO A N 1
ATOM 2534 C CA . PRO A 1 330 ? 10.965 -6.613 -29.592 1.00 94.06 330 PRO A CA 1
ATOM 2535 C C . PRO A 1 330 ? 10.634 -5.330 -30.367 1.00 94.06 330 PRO A C 1
ATOM 2537 O O . PRO A 1 330 ? 11.521 -4.763 -31.001 1.00 94.06 330 PRO A O 1
ATOM 2540 N N . ASP A 1 331 ? 9.376 -4.890 -30.322 1.00 94.56 331 ASP A N 1
ATOM 2541 C CA . ASP A 1 331 ? 8.859 -3.681 -30.967 1.00 94.56 331 ASP A CA 1
ATOM 2542 C C . ASP A 1 331 ? 8.819 -2.456 -30.033 1.00 94.56 331 ASP A C 1
ATOM 2544 O O . ASP A 1 331 ? 8.328 -1.399 -30.434 1.00 94.56 331 ASP A O 1
ATOM 2548 N N . SER A 1 332 ? 9.332 -2.574 -28.804 1.00 96.44 332 SER A N 1
ATOM 2549 C CA . SER A 1 332 ? 9.475 -1.442 -27.887 1.00 96.44 332 SER A CA 1
ATOM 2550 C C . SER A 1 332 ? 10.544 -0.463 -28.387 1.00 96.44 332 SER A C 1
ATOM 2552 O O . SER A 1 332 ? 11.605 -0.902 -28.857 1.00 96.44 332 SER A O 1
ATOM 2554 N N . PRO A 1 333 ? 10.353 0.859 -28.213 1.00 95.06 333 PRO A N 1
ATOM 2555 C CA . PRO A 1 333 ? 11.465 1.793 -28.313 1.00 95.06 333 PRO A CA 1
ATOM 2556 C C . PRO A 1 333 ? 12.560 1.429 -27.303 1.00 95.06 333 PRO A C 1
ATOM 2558 O O . PRO A 1 333 ? 12.297 0.811 -26.269 1.00 95.06 333 PRO A O 1
ATOM 2561 N N . ARG A 1 334 ? 13.804 1.797 -27.625 1.00 93.25 334 ARG A N 1
ATOM 2562 C CA . ARG A 1 334 ? 14.974 1.572 -26.768 1.00 93.25 334 ARG A CA 1
ATOM 2563 C C . ARG A 1 334 ? 15.665 2.903 -26.492 1.00 93.25 334 ARG A C 1
ATOM 2565 O O . ARG A 1 334 ? 16.124 3.534 -27.448 1.00 93.25 334 ARG A O 1
ATOM 2572 N N . PRO A 1 335 ? 15.745 3.341 -25.231 1.00 90.94 335 PRO A N 1
ATOM 2573 C CA . PRO A 1 335 ? 16.462 4.557 -24.883 1.00 90.94 335 PRO A CA 1
ATOM 2574 C C . PRO A 1 335 ? 17.981 4.330 -24.955 1.00 90.94 335 PRO A C 1
ATOM 2576 O O . PRO A 1 335 ? 18.478 3.203 -24.941 1.00 90.94 335 PRO A O 1
ATOM 2579 N N . ASN A 1 336 ? 18.731 5.430 -25.028 1.00 89.12 336 ASN A N 1
ATOM 2580 C CA . ASN A 1 336 ? 20.196 5.393 -25.101 1.00 89.12 336 ASN A CA 1
ATOM 2581 C C . ASN A 1 336 ? 20.872 5.296 -23.723 1.00 89.12 336 ASN A C 1
ATOM 2583 O O . ASN A 1 336 ? 22.073 5.043 -23.648 1.00 89.12 336 ASN A O 1
ATOM 2587 N N . THR A 1 337 ? 20.121 5.528 -22.648 1.00 89.88 337 THR A N 1
ATOM 2588 C CA . THR A 1 337 ? 20.600 5.570 -21.264 1.00 89.88 337 THR A CA 1
ATOM 2589 C C . THR A 1 337 ? 19.713 4.699 -20.395 1.00 89.88 337 THR A C 1
ATOM 2591 O O . THR A 1 337 ? 18.498 4.690 -20.585 1.00 89.88 337 THR A O 1
ATOM 2594 N N . THR A 1 338 ? 20.326 3.973 -19.463 1.00 90.75 338 THR A N 1
ATOM 2595 C CA . THR A 1 338 ? 19.640 3.170 -18.443 1.00 90.75 338 THR A CA 1
ATOM 2596 C C . THR A 1 338 ? 18.883 4.050 -17.457 1.00 90.75 338 THR A C 1
ATOM 2598 O O . THR A 1 338 ? 19.172 5.244 -17.344 1.00 90.75 338 THR A O 1
ATOM 2601 N N . PHE A 1 339 ? 17.936 3.462 -16.732 1.00 90.25 339 PHE A N 1
ATOM 2602 C CA . PHE A 1 339 ? 17.313 4.140 -15.600 1.00 90.25 339 PHE A CA 1
ATOM 2603 C C . PHE A 1 339 ? 18.263 4.144 -14.401 1.00 90.25 339 PHE A C 1
ATOM 2605 O O . PHE A 1 339 ? 19.106 3.258 -14.254 1.00 90.25 339 PHE A O 1
ATOM 2612 N N . GLU A 1 340 ? 18.107 5.124 -13.516 1.00 88.75 340 GLU A N 1
ATOM 2613 C CA . GLU A 1 340 ? 18.894 5.186 -12.280 1.00 88.75 340 GLU A CA 1
ATOM 2614 C C . GLU A 1 340 ? 18.582 4.008 -11.346 1.00 88.75 340 GLU A C 1
ATOM 2616 O O . GLU A 1 340 ? 19.472 3.530 -10.651 1.00 88.75 340 GLU A O 1
ATOM 2621 N N . THR A 1 341 ? 17.354 3.485 -11.387 1.00 90.69 341 THR A N 1
ATOM 2622 C CA . THR A 1 341 ? 16.888 2.344 -10.581 1.00 90.69 341 THR A CA 1
ATOM 2623 C C . THR A 1 341 ? 17.335 0.973 -11.105 1.00 90.69 341 THR A C 1
ATOM 2625 O O . THR A 1 341 ? 17.058 -0.047 -10.466 1.00 90.69 341 THR A O 1
ATOM 2628 N N . ASP A 1 342 ? 18.047 0.909 -12.240 1.00 93.06 342 ASP A N 1
ATOM 2629 C CA . ASP A 1 342 ? 18.580 -0.351 -12.767 1.00 93.06 342 ASP A CA 1
ATOM 2630 C C . ASP A 1 342 ? 19.438 -1.054 -11.697 1.00 93.06 342 ASP A C 1
ATOM 2632 O O . ASP A 1 342 ? 20.389 -0.490 -11.149 1.00 93.06 342 ASP A O 1
ATOM 2636 N N . ASN A 1 343 ? 19.130 -2.326 -11.431 1.00 94.62 343 ASN A N 1
ATOM 2637 C CA . ASN A 1 343 ? 19.816 -3.162 -10.438 1.00 94.62 343 ASN A CA 1
ATOM 2638 C C . ASN A 1 343 ? 19.724 -2.682 -8.978 1.00 94.62 343 ASN A C 1
ATOM 2640 O O . ASN A 1 343 ? 20.517 -3.124 -8.140 1.00 94.62 343 ASN A O 1
ATOM 2644 N N . GLU A 1 344 ? 18.753 -1.836 -8.626 1.00 94.00 344 GLU A N 1
ATOM 2645 C CA . GLU A 1 344 ? 18.512 -1.468 -7.226 1.00 94.00 344 GLU A CA 1
ATOM 2646 C C . GLU A 1 344 ? 18.274 -2.705 -6.337 1.00 94.00 344 GLU A C 1
ATOM 2648 O O . GLU A 1 344 ? 18.823 -2.820 -5.235 1.00 94.00 344 GLU A O 1
ATOM 2653 N N . GLY A 1 345 ? 17.561 -3.701 -6.866 1.00 95.56 345 GLY A N 1
ATOM 2654 C CA . GLY A 1 345 ? 17.314 -4.967 -6.186 1.00 95.56 345 GLY A CA 1
ATOM 2655 C C . GLY A 1 345 ? 18.581 -5.761 -5.885 1.00 95.56 345 GLY A C 1
ATOM 2656 O O . GLY A 1 345 ? 18.638 -6.426 -4.850 1.00 95.56 345 GLY A O 1
ATOM 2657 N N . GLN A 1 346 ? 19.639 -5.646 -6.698 1.00 94.81 346 GLN A N 1
ATOM 2658 C CA . GLN A 1 346 ? 20.921 -6.301 -6.403 1.00 94.81 346 GLN A CA 1
ATOM 2659 C C . GLN A 1 346 ? 21.589 -5.739 -5.138 1.00 94.81 346 GLN A C 1
ATOM 2661 O O . GLN A 1 346 ? 22.347 -6.451 -4.479 1.00 94.81 346 GLN A O 1
ATOM 2666 N N . LYS A 1 347 ? 21.297 -4.484 -4.771 1.00 93.19 347 LYS A N 1
ATOM 2667 C CA . LYS A 1 347 ? 21.822 -3.839 -3.557 1.00 93.19 347 LYS A CA 1
ATOM 2668 C C . LYS A 1 347 ? 21.005 -4.218 -2.318 1.00 93.19 347 LYS A C 1
ATOM 2670 O O . LYS A 1 347 ? 21.577 -4.453 -1.252 1.00 93.19 347 LYS A O 1
ATOM 2675 N N . LEU A 1 348 ? 19.679 -4.288 -2.453 1.00 94.75 348 LEU A N 1
ATOM 2676 C CA . LEU A 1 348 ? 18.745 -4.478 -1.336 1.00 94.75 348 LEU A CA 1
ATOM 2677 C C . LEU A 1 348 ? 18.452 -5.946 -1.020 1.00 94.75 348 LEU A C 1
ATOM 2679 O O . LEU A 1 348 ? 18.534 -6.373 0.134 1.00 94.75 348 LEU A O 1
ATOM 2683 N N . TRP A 1 349 ? 18.106 -6.737 -2.035 1.00 96.56 349 TRP A N 1
ATOM 2684 C CA . TRP A 1 349 ? 17.531 -8.065 -1.839 1.00 96.56 349 TRP A CA 1
ATOM 2685 C C . TRP A 1 349 ? 18.437 -9.046 -1.084 1.00 96.56 349 TRP A C 1
ATOM 2687 O O . TRP A 1 349 ? 17.940 -9.703 -0.164 1.00 96.56 349 TRP A O 1
ATOM 2697 N N . PRO A 1 350 ? 19.759 -9.129 -1.352 1.00 96.44 350 PRO A N 1
ATOM 2698 C CA . PRO A 1 350 ? 20.636 -10.024 -0.596 1.00 96.44 350 PRO A CA 1
ATOM 2699 C C . PRO A 1 350 ? 20.634 -9.756 0.915 1.00 96.44 350 PRO A C 1
ATOM 2701 O O . PRO A 1 350 ? 20.857 -10.675 1.700 1.00 96.44 350 PRO A O 1
ATOM 2704 N N . GLN A 1 351 ? 20.352 -8.516 1.325 1.00 97.12 351 GLN A N 1
ATOM 2705 C CA . GLN A 1 351 ? 20.332 -8.100 2.727 1.00 97.12 351 GLN A CA 1
ATOM 2706 C C . GLN A 1 351 ? 18.971 -8.346 3.397 1.00 97.12 351 GLN A C 1
ATOM 2708 O O . GLN A 1 351 ? 18.909 -8.514 4.613 1.00 97.12 351 GLN A O 1
ATOM 2713 N N . LEU A 1 352 ? 17.884 -8.381 2.617 1.00 97.31 352 LEU A N 1
ATOM 2714 C CA . LEU A 1 352 ? 16.508 -8.331 3.126 1.00 97.31 352 LEU A CA 1
ATOM 2715 C C . LEU A 1 352 ? 15.631 -9.533 2.750 1.00 97.31 352 LEU A C 1
ATOM 2717 O O . LEU A 1 352 ? 14.525 -9.665 3.274 1.00 97.31 352 LEU A O 1
ATOM 2721 N N . SER A 1 353 ? 16.105 -10.435 1.889 1.00 96.31 353 SER A N 1
ATOM 2722 C CA . SER A 1 353 ? 15.337 -11.571 1.347 1.00 96.31 353 SER A CA 1
ATOM 2723 C C . SER A 1 353 ? 14.676 -12.476 2.401 1.00 96.31 353 SER A C 1
ATOM 2725 O O . SER A 1 353 ? 13.603 -13.041 2.157 1.00 96.31 353 SER A O 1
ATOM 2727 N N . SER A 1 354 ? 15.287 -12.613 3.582 1.00 95.94 354 SER A N 1
ATOM 2728 C CA . SER A 1 354 ? 14.763 -13.397 4.709 1.00 95.94 354 SER A CA 1
ATOM 2729 C C . SER A 1 354 ? 13.720 -12.652 5.551 1.00 95.94 354 SER A C 1
ATOM 2731 O O . SER A 1 354 ? 13.003 -13.286 6.324 1.00 95.94 354 SER A O 1
ATOM 2733 N N . ILE A 1 355 ? 13.626 -11.329 5.400 1.00 97.19 355 ILE A N 1
ATOM 2734 C CA . ILE A 1 355 ? 12.775 -10.437 6.196 1.00 97.19 355 ILE A CA 1
ATOM 2735 C C . ILE A 1 355 ? 11.542 -9.990 5.406 1.00 97.19 355 ILE A C 1
ATOM 2737 O O . ILE A 1 355 ? 10.452 -9.930 5.980 1.00 97.19 355 ILE A O 1
ATOM 2741 N N . LEU A 1 356 ? 11.706 -9.680 4.118 1.00 97.81 356 LEU A N 1
ATOM 2742 C CA . LEU A 1 356 ? 10.620 -9.266 3.228 1.00 97.81 356 LEU A CA 1
ATOM 2743 C C . LEU A 1 356 ? 9.699 -10.445 2.918 1.00 97.81 356 LEU A C 1
ATOM 2745 O O . LEU A 1 356 ? 10.162 -11.538 2.586 1.00 97.81 356 LEU A O 1
ATOM 2749 N N . ASP A 1 357 ? 8.392 -10.228 3.014 1.00 97.69 357 ASP A N 1
ATOM 2750 C CA . ASP A 1 357 ? 7.385 -11.265 2.779 1.00 97.69 357 ASP A CA 1
ATOM 2751 C C . ASP A 1 357 ? 6.881 -11.272 1.330 1.00 97.69 357 ASP A C 1
ATOM 2753 O O . ASP A 1 357 ? 6.603 -12.348 0.799 1.00 97.69 357 ASP A O 1
ATOM 2757 N N . THR A 1 358 ? 6.804 -10.094 0.703 1.00 97.75 358 THR A N 1
ATOM 2758 C CA . THR A 1 358 ? 6.279 -9.884 -0.654 1.00 97.75 358 THR A CA 1
ATOM 2759 C C . THR A 1 358 ? 7.126 -8.843 -1.395 1.00 97.75 358 THR A C 1
ATOM 2761 O O . THR A 1 358 ? 7.632 -7.903 -0.782 1.00 97.75 358 THR A O 1
ATOM 2764 N N . VAL A 1 359 ? 7.263 -9.003 -2.710 1.00 98.44 359 VAL A N 1
ATOM 2765 C CA . VAL A 1 359 ? 7.835 -8.022 -3.638 1.00 98.44 359 VAL A CA 1
ATOM 2766 C C . VAL A 1 359 ? 6.752 -7.644 -4.645 1.00 98.44 359 VAL A C 1
ATOM 2768 O O . VAL A 1 359 ? 6.288 -8.510 -5.387 1.00 98.44 359 VAL A O 1
ATOM 2771 N N . ASN A 1 360 ? 6.338 -6.379 -4.657 1.00 98.56 360 ASN A N 1
ATOM 2772 C CA . ASN A 1 360 ? 5.394 -5.849 -5.637 1.00 98.56 360 ASN A CA 1
ATOM 2773 C C . ASN A 1 360 ? 6.188 -5.163 -6.751 1.00 98.56 360 ASN A C 1
ATOM 2775 O O . ASN A 1 360 ? 6.944 -4.227 -6.501 1.00 98.56 360 ASN A O 1
ATOM 2779 N N . ILE A 1 361 ? 6.054 -5.659 -7.977 1.00 98.44 361 ILE A N 1
ATOM 2780 C CA . ILE A 1 361 ? 6.785 -5.134 -9.129 1.00 98.44 361 ILE A CA 1
ATOM 2781 C C . ILE A 1 361 ? 5.888 -4.141 -9.855 1.00 98.44 361 ILE A C 1
ATOM 2783 O O . ILE A 1 361 ? 4.874 -4.539 -10.421 1.00 98.44 361 ILE A O 1
ATOM 2787 N N . MET A 1 362 ? 6.290 -2.877 -9.902 1.00 97.75 362 MET A N 1
ATOM 2788 C CA . MET A 1 362 ? 5.695 -1.880 -10.786 1.00 97.75 362 MET A CA 1
ATOM 2789 C C . MET A 1 362 ? 6.212 -2.128 -12.202 1.00 97.75 362 MET A C 1
ATOM 2791 O O . MET A 1 362 ? 7.312 -1.700 -12.565 1.00 97.75 362 MET A O 1
ATOM 2795 N N . ALA A 1 363 ? 5.460 -2.916 -12.971 1.00 96.56 363 ALA A N 1
ATOM 2796 C CA . ALA A 1 363 ? 5.729 -3.220 -14.372 1.00 96.56 363 ALA A CA 1
ATOM 2797 C C . ALA A 1 363 ? 4.847 -2.357 -15.283 1.00 96.56 363 ALA A C 1
ATOM 2799 O O . ALA A 1 363 ? 4.116 -2.865 -16.121 1.00 96.56 363 ALA A O 1
ATOM 2800 N N . TYR A 1 364 ? 4.918 -1.047 -15.075 1.00 96.00 364 TYR A N 1
ATOM 2801 C CA . TYR A 1 364 ? 4.168 -0.003 -15.774 1.00 96.00 364 TYR A CA 1
ATOM 2802 C C . TYR A 1 364 ? 4.925 1.332 -15.631 1.00 96.00 364 TYR A C 1
ATOM 2804 O O . TYR A 1 364 ? 6.081 1.327 -15.184 1.00 96.00 364 TYR A O 1
ATOM 2812 N N . ASP A 1 365 ? 4.335 2.456 -16.051 1.00 91.44 365 ASP A N 1
ATOM 2813 C CA . ASP A 1 365 ? 4.925 3.801 -15.929 1.00 91.44 365 ASP A CA 1
ATOM 2814 C C . ASP A 1 365 ? 6.341 3.924 -16.509 1.00 91.44 365 ASP A C 1
ATOM 2816 O O . ASP A 1 365 ? 7.267 4.536 -15.950 1.00 91.44 365 ASP A O 1
ATOM 2820 N N . ALA A 1 366 ? 6.535 3.279 -17.657 1.00 90.44 366 ALA A N 1
ATOM 2821 C CA . ALA A 1 366 ? 7.825 3.138 -18.310 1.00 90.44 366 ALA A CA 1
ATOM 2822 C C . ALA A 1 366 ? 7.934 4.056 -19.538 1.00 90.44 366 ALA A C 1
ATOM 2824 O O . ALA A 1 366 ? 8.035 3.593 -20.672 1.00 90.44 366 ALA A O 1
ATOM 2825 N N . GLY A 1 367 ? 7.920 5.374 -19.333 1.00 89.31 367 GLY A N 1
ATOM 2826 C CA . GLY A 1 367 ? 8.165 6.356 -20.393 1.00 89.31 367 GLY A CA 1
ATOM 2827 C C . GLY A 1 367 ? 9.627 6.789 -20.501 1.00 89.31 367 GLY A C 1
ATOM 2828 O O . GLY A 1 367 ? 10.367 6.838 -19.519 1.00 89.31 367 GLY A O 1
ATOM 2829 N N . THR A 1 368 ? 10.072 7.119 -21.717 1.00 90.75 368 THR A N 1
ATOM 2830 C CA . THR A 1 368 ? 11.404 7.699 -21.968 1.00 90.75 368 THR A CA 1
ATOM 2831 C C . THR A 1 368 ? 11.361 8.720 -23.101 1.00 90.75 368 THR A C 1
ATOM 2833 O O . THR A 1 368 ? 10.397 8.792 -23.862 1.00 90.75 368 THR A O 1
ATOM 2836 N N . ALA A 1 369 ? 12.463 9.446 -23.314 1.00 90.25 369 ALA A N 1
ATOM 2837 C CA . ALA A 1 369 ? 12.625 10.300 -24.494 1.00 90.25 369 ALA A CA 1
ATOM 2838 C C . ALA A 1 369 ? 12.563 9.533 -25.836 1.00 90.25 369 ALA A C 1
ATOM 2840 O O . ALA A 1 369 ? 12.359 10.150 -26.880 1.00 90.25 369 ALA A O 1
ATOM 2841 N N . ALA A 1 370 ? 12.738 8.203 -25.832 1.00 92.38 370 ALA A N 1
ATOM 2842 C CA . ALA A 1 370 ? 12.567 7.362 -27.019 1.00 92.38 370 ALA A CA 1
ATOM 2843 C C . ALA A 1 370 ? 11.094 6.986 -27.288 1.00 92.38 370 ALA A C 1
ATOM 2845 O O . ALA A 1 370 ? 10.795 6.433 -28.346 1.00 92.38 370 ALA A O 1
ATOM 2846 N N . GLY A 1 371 ? 10.190 7.292 -26.354 1.00 93.62 371 GLY A N 1
ATOM 2847 C CA . GLY A 1 371 ? 8.779 6.921 -26.368 1.00 93.62 371 GLY A CA 1
ATOM 2848 C C . GLY A 1 371 ? 8.398 6.040 -25.177 1.00 93.62 371 GLY A C 1
ATOM 2849 O O . GLY A 1 371 ? 9.255 5.658 -24.371 1.00 93.62 371 GLY A O 1
ATOM 2850 N N . ALA A 1 372 ? 7.106 5.723 -25.095 1.00 95.12 372 ALA A N 1
ATOM 2851 C CA . ALA A 1 372 ? 6.562 4.775 -24.130 1.00 95.12 372 ALA A CA 1
ATOM 2852 C C . ALA A 1 372 ? 7.119 3.369 -24.398 1.00 95.12 372 ALA A C 1
ATOM 2854 O O . ALA A 1 372 ? 7.062 2.875 -25.532 1.00 95.12 372 ALA A O 1
ATOM 2855 N N . LEU A 1 373 ? 7.711 2.756 -23.377 1.00 95.31 373 LEU A N 1
ATOM 2856 C CA . LEU A 1 373 ? 8.282 1.417 -23.459 1.00 95.31 373 LEU A CA 1
ATOM 2857 C C . LEU A 1 373 ? 7.160 0.376 -23.413 1.00 95.31 373 LEU A C 1
ATOM 2859 O O . LEU A 1 373 ? 6.177 0.557 -22.708 1.00 95.31 373 LEU A O 1
ATOM 2863 N N . LYS A 1 374 ? 7.330 -0.720 -24.157 1.00 95.81 374 LYS A N 1
ATOM 2864 C CA . LYS A 1 374 ? 6.449 -1.892 -24.094 1.00 95.81 374 LYS A CA 1
ATOM 2865 C C . LYS A 1 374 ? 7.155 -2.992 -23.326 1.00 95.81 374 LYS A C 1
ATOM 2867 O O . LYS A 1 374 ? 8.214 -3.467 -23.760 1.00 95.81 374 LYS A O 1
ATOM 2872 N N . LEU A 1 375 ? 6.587 -3.390 -22.201 1.00 97.06 375 LEU A N 1
ATOM 2873 C CA . LEU A 1 375 ? 7.229 -4.290 -21.260 1.00 97.06 375 LEU A CA 1
ATOM 2874 C C . LEU A 1 375 ? 6.898 -5.759 -21.558 1.00 97.06 375 LEU A C 1
ATOM 2876 O O . LEU A 1 375 ? 5.810 -6.125 -21.987 1.00 97.06 375 LEU A O 1
ATOM 2880 N N . ASN A 1 376 ? 7.884 -6.626 -21.345 1.00 97.12 376 ASN A N 1
ATOM 2881 C CA . ASN A 1 376 ? 7.752 -8.074 -21.412 1.00 97.12 376 ASN A CA 1
ATOM 2882 C C . ASN A 1 376 ? 7.629 -8.616 -19.985 1.00 97.12 376 ASN A C 1
ATOM 2884 O O . ASN A 1 376 ? 8.634 -8.914 -19.330 1.00 97.12 376 ASN A O 1
ATOM 2888 N N . PHE A 1 377 ? 6.393 -8.739 -19.505 1.00 98.00 377 PHE A N 1
ATOM 2889 C CA . PHE A 1 377 ? 6.084 -9.139 -18.131 1.00 98.00 377 PHE A CA 1
ATOM 2890 C C . PHE A 1 377 ? 6.680 -10.495 -17.745 1.00 98.00 377 PHE A C 1
ATOM 2892 O O . PHE A 1 377 ? 7.307 -10.608 -16.690 1.00 98.00 377 PHE A O 1
ATOM 2899 N N . SER A 1 378 ? 6.608 -11.498 -18.623 1.00 96.88 378 SER A N 1
ATOM 2900 C CA . SER A 1 378 ? 7.180 -12.824 -18.361 1.00 96.88 378 SER A CA 1
ATOM 2901 C C . SER A 1 378 ? 8.710 -12.773 -18.248 1.00 96.88 378 SER A C 1
ATOM 2903 O O . SER A 1 378 ? 9.318 -13.539 -17.497 1.00 96.88 378 SER A O 1
ATOM 2905 N N . GLN A 1 379 ? 9.382 -11.878 -18.981 1.00 98.06 379 GLN A N 1
ATOM 2906 C CA . GLN A 1 379 ? 10.824 -11.667 -18.829 1.00 98.06 379 GLN A CA 1
ATOM 2907 C C . GLN A 1 379 ? 11.171 -10.879 -17.562 1.00 98.06 379 GLN A C 1
ATOM 2909 O O . GLN A 1 379 ? 12.149 -11.231 -16.904 1.00 98.06 379 GLN A O 1
ATOM 2914 N N . ILE A 1 380 ? 10.376 -9.873 -17.190 1.00 98.50 380 ILE A N 1
ATOM 2915 C CA . ILE A 1 380 ? 10.530 -9.146 -15.919 1.00 98.50 380 ILE A CA 1
ATOM 2916 C C . ILE A 1 380 ? 10.415 -10.126 -14.751 1.00 98.50 380 ILE A C 1
ATOM 2918 O O . ILE A 1 380 ? 11.329 -10.220 -13.934 1.00 98.50 380 ILE A O 1
ATOM 2922 N N . PHE A 1 381 ? 9.352 -10.931 -14.719 1.00 97.88 381 PHE A N 1
ATOM 2923 C CA . PHE A 1 381 ? 9.148 -11.947 -13.689 1.00 97.88 381 PHE A CA 1
ATOM 2924 C C . PHE A 1 381 ? 10.340 -12.913 -13.601 1.00 97.88 381 PHE A C 1
ATOM 2926 O O . PHE A 1 381 ? 10.884 -13.149 -12.520 1.00 97.88 381 PHE A O 1
ATOM 2933 N N . ARG A 1 382 ? 10.821 -13.413 -14.750 1.00 97.75 382 ARG A N 1
ATOM 2934 C CA . ARG A 1 382 ? 12.014 -14.272 -14.805 1.00 97.75 382 ARG A CA 1
ATOM 2935 C C . ARG A 1 382 ? 13.275 -13.580 -14.306 1.00 97.75 382 ARG A C 1
ATOM 2937 O O . ARG A 1 382 ? 14.048 -14.225 -13.612 1.00 97.75 382 ARG A O 1
ATOM 2944 N N . ASN A 1 383 ? 13.487 -12.296 -14.588 1.00 98.56 383 ASN A N 1
ATOM 2945 C CA . ASN A 1 383 ? 14.651 -11.580 -14.062 1.00 98.56 383 ASN A CA 1
ATOM 2946 C C . ASN A 1 383 ? 14.655 -11.569 -12.524 1.00 98.56 383 ASN A C 1
ATOM 2948 O O . ASN A 1 383 ? 15.691 -11.833 -11.914 1.00 98.56 383 ASN A O 1
ATOM 2952 N N . PHE A 1 384 ? 13.508 -11.322 -11.886 1.00 98.44 384 PHE A N 1
ATOM 2953 C CA . PHE A 1 384 ? 13.407 -11.356 -10.423 1.00 98.44 384 PHE A CA 1
ATOM 2954 C C . PHE A 1 384 ? 13.713 -12.750 -9.860 1.00 98.44 384 PHE A C 1
ATOM 2956 O O . PHE A 1 384 ? 14.453 -12.873 -8.883 1.00 98.44 384 PHE A O 1
ATOM 2963 N N . VAL A 1 385 ? 13.199 -13.805 -10.495 1.00 97.81 385 VAL A N 1
ATOM 2964 C CA . VAL A 1 385 ? 13.420 -15.187 -10.049 1.00 97.81 385 VAL A CA 1
ATOM 2965 C C . VAL A 1 385 ? 14.855 -15.653 -10.307 1.00 97.81 385 VAL A C 1
ATOM 2967 O O . VAL A 1 385 ? 15.519 -16.134 -9.394 1.00 97.81 385 VAL A O 1
ATOM 2970 N N . GLU A 1 386 ? 15.353 -15.512 -11.534 1.00 97.44 386 GLU A N 1
ATOM 2971 C CA . GLU A 1 386 ? 16.612 -16.117 -11.988 1.00 97.44 386 GLU A CA 1
ATOM 2972 C C . GLU A 1 386 ? 17.845 -15.279 -11.626 1.00 97.44 386 GLU A C 1
ATOM 2974 O O . GLU A 1 386 ? 18.882 -15.834 -11.266 1.00 97.44 386 GLU A O 1
ATOM 2979 N N . ILE A 1 387 ? 17.747 -13.947 -11.707 1.00 97.56 387 ILE A N 1
ATOM 2980 C CA . ILE A 1 387 ? 18.860 -13.033 -11.400 1.00 97.56 387 ILE A CA 1
ATOM 2981 C C . ILE A 1 387 ? 18.770 -12.596 -9.940 1.00 97.56 387 ILE A C 1
ATOM 2983 O O . ILE A 1 387 ? 19.748 -12.671 -9.195 1.00 97.56 387 ILE A O 1
ATOM 2987 N N . GLY A 1 388 ? 17.580 -12.162 -9.520 1.00 97.19 388 GLY A N 1
ATOM 2988 C CA . GLY A 1 388 ? 17.342 -11.701 -8.157 1.00 97.19 388 GLY A CA 1
ATOM 2989 C C . GLY A 1 388 ? 17.315 -12.821 -7.120 1.00 97.19 388 GLY A C 1
ATOM 2990 O O . GLY A 1 388 ? 17.525 -12.548 -5.942 1.00 97.19 388 GLY A O 1
ATOM 2991 N N . ASN A 1 389 ? 17.103 -14.082 -7.518 1.00 97.50 389 ASN A N 1
ATOM 2992 C CA . ASN A 1 389 ? 16.812 -15.183 -6.591 1.00 97.50 389 ASN A CA 1
ATOM 2993 C C . ASN A 1 389 ? 15.628 -14.850 -5.662 1.00 97.50 389 ASN A C 1
ATOM 2995 O O . ASN A 1 389 ? 15.627 -15.196 -4.475 1.00 97.50 389 ASN A O 1
ATOM 2999 N N . VAL A 1 390 ? 14.633 -14.127 -6.181 1.00 98.06 390 VAL A N 1
ATOM 3000 C CA . VAL A 1 390 ? 13.379 -13.854 -5.477 1.00 98.06 390 VAL A CA 1
ATOM 3001 C C . VAL A 1 390 ? 12.469 -15.073 -5.655 1.00 98.06 390 VAL A C 1
ATOM 3003 O O . VAL A 1 390 ? 12.184 -15.445 -6.793 1.00 98.06 390 VAL A O 1
ATOM 3006 N N . PRO A 1 391 ? 11.994 -15.729 -4.579 1.00 97.25 391 PRO A N 1
ATOM 3007 C CA . PRO A 1 391 ? 11.031 -16.815 -4.718 1.00 97.25 391 PRO A CA 1
ATOM 3008 C C . PRO A 1 391 ? 9.773 -16.327 -5.439 1.00 97.25 391 PRO A C 1
ATOM 3010 O O . PRO A 1 391 ? 9.197 -15.319 -5.030 1.00 97.25 391 PRO A O 1
ATOM 3013 N N . ALA A 1 392 ? 9.324 -17.052 -6.464 1.00 96.31 392 ALA A N 1
ATOM 3014 C CA . ALA A 1 392 ? 8.143 -16.686 -7.249 1.00 96.31 392 ALA A CA 1
ATOM 3015 C C . ALA A 1 392 ? 6.891 -16.511 -6.369 1.00 96.31 392 ALA A C 1
ATOM 3017 O O . ALA A 1 392 ? 6.154 -15.544 -6.533 1.00 96.31 392 ALA A O 1
ATOM 3018 N N . SER A 1 393 ? 6.725 -17.342 -5.334 1.00 95.62 393 SER A N 1
ATOM 3019 C CA . SER A 1 393 ? 5.695 -17.179 -4.292 1.00 95.62 393 SER A CA 1
ATOM 3020 C C . SER A 1 393 ? 5.694 -15.840 -3.547 1.00 95.62 393 SER A C 1
ATOM 3022 O O . SER A 1 393 ? 4.694 -15.528 -2.908 1.00 95.62 393 SER A O 1
ATOM 3024 N N . LYS A 1 394 ? 6.765 -15.041 -3.591 1.00 97.19 394 LYS A N 1
ATOM 3025 C CA . LYS A 1 394 ? 6.800 -13.696 -2.993 1.00 97.19 394 LYS A CA 1
ATOM 3026 C C . LYS A 1 394 ? 6.442 -12.589 -3.983 1.00 97.19 394 LYS A C 1
ATOM 3028 O O . LYS A 1 394 ? 6.269 -11.459 -3.543 1.00 97.19 394 LYS A O 1
ATOM 3033 N N . ILE A 1 395 ? 6.355 -12.871 -5.278 1.00 98.19 395 ILE A N 1
ATOM 3034 C CA . ILE A 1 395 ? 6.238 -11.843 -6.314 1.00 98.19 395 ILE A CA 1
ATOM 3035 C C . ILE A 1 395 ? 4.771 -11.571 -6.633 1.00 98.19 395 ILE A C 1
ATOM 3037 O O . ILE A 1 395 ? 4.030 -12.493 -6.970 1.00 98.19 395 ILE A O 1
ATOM 3041 N N . ASN A 1 396 ? 4.394 -10.296 -6.611 1.00 98.38 396 ASN A N 1
ATOM 3042 C CA . ASN A 1 396 ? 3.215 -9.797 -7.303 1.00 98.38 396 ASN A CA 1
ATOM 3043 C C . ASN A 1 396 ? 3.674 -8.948 -8.489 1.00 98.38 396 ASN A C 1
ATOM 3045 O O . ASN A 1 396 ? 4.393 -7.967 -8.294 1.00 98.38 396 ASN A O 1
ATOM 3049 N N . ILE A 1 397 ? 3.268 -9.308 -9.705 1.00 98.44 397 ILE A N 1
ATOM 3050 C CA . ILE A 1 397 ? 3.500 -8.457 -10.878 1.00 98.44 397 ILE A CA 1
ATOM 3051 C C . ILE A 1 397 ? 2.365 -7.439 -11.010 1.00 98.44 397 ILE A C 1
ATOM 3053 O O . ILE A 1 397 ? 1.193 -7.804 -10.917 1.00 98.44 397 ILE A O 1
ATOM 3057 N N . GLY A 1 398 ? 2.718 -6.166 -11.134 1.00 97.94 398 GLY A N 1
ATOM 3058 C CA . GLY A 1 398 ? 1.783 -5.051 -11.169 1.00 97.94 398 GLY A CA 1
ATOM 3059 C C . GLY A 1 398 ? 1.390 -4.646 -12.579 1.00 97.94 398 GLY A C 1
ATOM 3060 O O . GLY A 1 398 ? 2.225 -4.673 -13.480 1.00 97.94 398 GLY A O 1
ATOM 3061 N N . PHE A 1 399 ? 0.140 -4.223 -12.729 1.00 98.06 399 PHE A N 1
ATOM 3062 C CA . PHE A 1 399 ? -0.419 -3.653 -13.950 1.00 98.06 399 PHE A CA 1
ATOM 3063 C C . PHE A 1 399 ? -1.038 -2.290 -13.649 1.00 98.06 399 PHE A C 1
ATOM 3065 O O . PHE A 1 399 ? -1.585 -2.090 -12.562 1.00 98.06 399 PHE A O 1
ATOM 3072 N N . GLU A 1 400 ? -1.026 -1.408 -14.642 1.00 96.75 400 GLU A N 1
ATOM 3073 C CA . GLU A 1 400 ? -1.699 -0.108 -14.595 1.00 96.75 400 GLU A CA 1
ATOM 3074 C C . GLU A 1 400 ? -2.572 0.065 -15.848 1.00 96.75 400 GLU A C 1
ATOM 3076 O O . GLU A 1 400 ? -2.097 0.533 -16.891 1.00 96.75 400 GLU A O 1
ATOM 3081 N N . PRO A 1 401 ? -3.821 -0.442 -15.798 1.00 97.38 401 PRO A N 1
ATOM 3082 C CA . PRO A 1 401 ? -4.773 -0.331 -16.895 1.00 97.38 401 PRO A CA 1
ATOM 3083 C C . PRO A 1 401 ? -5.261 1.101 -17.128 1.00 97.38 401 PRO A C 1
ATOM 3085 O O . PRO A 1 401 ? -5.698 1.767 -16.196 1.00 97.38 401 PRO A O 1
ATOM 3088 N N . GLY A 1 402 ? -5.327 1.518 -18.394 1.00 95.69 402 GLY A N 1
ATOM 3089 C CA . GLY A 1 402 ? -5.812 2.846 -18.781 1.00 95.69 402 GLY A CA 1
ATOM 3090 C C . GLY A 1 402 ? -4.675 3.848 -18.957 1.00 95.69 402 GLY A C 1
ATOM 3091 O O . GLY A 1 402 ? -3.694 3.553 -19.649 1.00 95.69 402 GLY A O 1
ATOM 3092 N N . GLU A 1 403 ? -4.837 5.049 -18.402 1.00 93.94 403 GLU A N 1
ATOM 3093 C CA . GLU A 1 403 ? -3.771 6.045 -18.345 1.00 93.94 403 GLU A CA 1
ATOM 3094 C C . GLU A 1 403 ? -2.609 5.556 -17.475 1.00 93.94 403 GLU A C 1
ATOM 3096 O O . GLU A 1 403 ? -2.813 4.910 -16.454 1.00 93.94 403 GLU A O 1
ATOM 3101 N N . GLN A 1 404 ? -1.390 5.893 -17.893 1.00 90.12 404 GLN A N 1
ATOM 3102 C CA . GLN A 1 404 ? -0.173 5.679 -17.115 1.00 90.12 404 GLN A CA 1
ATOM 3103 C C . GLN A 1 404 ? 0.527 7.019 -16.913 1.00 90.12 404 GLN A C 1
ATOM 3105 O O . GLN A 1 404 ? 0.567 7.867 -17.820 1.00 90.12 404 GLN A O 1
ATOM 3110 N N . ALA A 1 405 ? 1.100 7.200 -15.733 1.00 81.19 405 ALA A N 1
ATOM 3111 C CA . ALA A 1 405 ? 1.995 8.294 -15.428 1.00 81.19 405 ALA A CA 1
ATOM 3112 C C . ALA A 1 405 ? 3.354 8.140 -16.151 1.00 81.19 405 ALA A C 1
ATOM 3114 O O . ALA A 1 405 ? 3.597 7.266 -16.990 1.00 81.19 405 ALA A O 1
ATOM 3115 N N . ALA A 1 406 ? 4.247 9.109 -15.918 1.00 80.81 406 ALA A N 1
ATOM 3116 C CA . ALA A 1 406 ? 5.629 9.140 -16.418 1.00 80.81 406 ALA A CA 1
ATOM 3117 C C . ALA A 1 406 ? 5.829 8.893 -17.939 1.00 80.81 406 ALA A C 1
ATOM 3119 O O . ALA A 1 406 ? 6.945 8.616 -18.380 1.00 80.81 406 ALA A O 1
ATOM 3120 N N . GLY A 1 407 ? 4.780 9.026 -18.761 1.00 83.88 407 GLY A N 1
ATOM 3121 C CA . GLY A 1 407 ? 4.817 8.777 -20.206 1.00 83.88 407 GLY A CA 1
ATOM 3122 C C . GLY A 1 407 ? 4.809 7.295 -20.607 1.00 83.88 407 GLY A C 1
ATOM 3123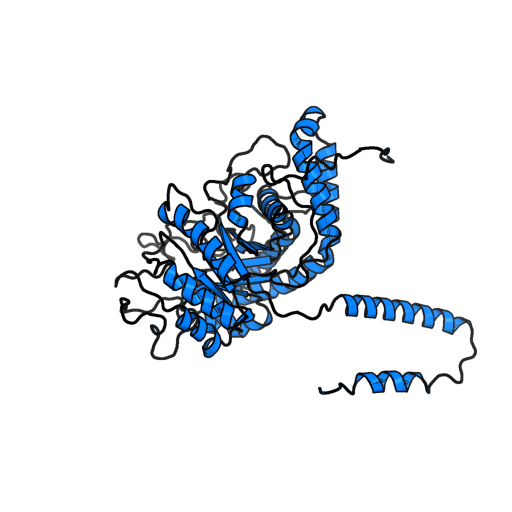 O O . GLY A 1 407 ? 5.293 6.977 -21.698 1.00 83.88 407 GLY A O 1
ATOM 3124 N N . GLY A 1 408 ? 4.322 6.407 -19.732 1.00 90.69 408 GLY A N 1
ATOM 3125 C CA . GLY A 1 408 ? 4.093 4.990 -20.019 1.00 90.69 408 GLY A CA 1
ATOM 3126 C C . GLY A 1 408 ? 2.962 4.736 -21.023 1.00 90.69 408 GLY A C 1
ATOM 3127 O O . GLY A 1 408 ? 2.353 5.658 -21.570 1.00 90.69 408 GLY A O 1
ATOM 3128 N N . VAL A 1 409 ? 2.708 3.460 -21.307 1.00 93.75 409 VAL A N 1
ATOM 3129 C CA . VAL A 1 409 ? 1.571 3.016 -22.118 1.00 93.75 409 VAL A CA 1
ATOM 3130 C C . VAL A 1 409 ? 1.078 1.682 -21.589 1.00 93.75 409 VAL A C 1
ATOM 3132 O O . VAL A 1 409 ? 1.866 0.762 -21.408 1.00 93.75 409 VAL A O 1
ATOM 3135 N N . TRP A 1 410 ? -0.233 1.556 -21.415 1.00 95.94 410 TRP A N 1
ATOM 3136 C CA . TRP A 1 410 ? -0.829 0.266 -21.111 1.00 95.94 410 TRP A CA 1
ATOM 3137 C C . TRP A 1 410 ? -0.801 -0.651 -22.340 1.00 95.94 410 TRP A C 1
ATOM 3139 O O . TRP A 1 410 ? -1.332 -0.320 -23.405 1.00 95.94 410 TRP A O 1
ATOM 3149 N N . GLU A 1 411 ? -0.194 -1.829 -22.201 1.00 94.38 411 GLU A N 1
ATOM 3150 C CA . GLU A 1 411 ? -0.069 -2.830 -23.266 1.00 94.38 411 GLU A CA 1
ATOM 3151 C C . GLU A 1 411 ? -1.403 -3.508 -23.621 1.00 94.38 411 GLU A C 1
ATOM 3153 O O . GLU A 1 411 ? -1.525 -4.139 -24.678 1.00 94.38 411 GLU A O 1
ATOM 3158 N N . GLY A 1 412 ? -2.418 -3.317 -22.775 1.00 95.31 412 GLY A N 1
ATOM 3159 C CA . GLY A 1 412 ? -3.794 -3.738 -22.985 1.00 95.31 412 GLY A CA 1
ATOM 3160 C C . GLY A 1 412 ? -4.158 -5.024 -22.246 1.00 95.31 412 GLY A C 1
ATOM 3161 O O . GLY A 1 412 ? -3.336 -5.911 -22.027 1.00 95.31 412 GLY A O 1
ATOM 3162 N N . GLN A 1 413 ? -5.452 -5.160 -21.947 1.00 96.81 413 GLN A N 1
ATOM 3163 C CA . GLN A 1 413 ? -6.026 -6.227 -21.114 1.00 96.81 413 GLN A CA 1
ATOM 3164 C C . GLN A 1 413 ? -5.550 -7.644 -21.478 1.00 96.81 413 GLN A C 1
ATOM 3166 O O . GLN A 1 413 ? -5.325 -8.471 -20.599 1.00 96.81 413 GLN A O 1
ATOM 3171 N N . ALA A 1 414 ? -5.407 -7.951 -22.771 1.00 97.56 414 ALA A N 1
ATOM 3172 C CA . ALA A 1 414 ? -5.004 -9.286 -23.214 1.00 97.56 414 ALA A CA 1
ATOM 3173 C C . ALA A 1 414 ? -3.596 -9.677 -22.732 1.00 97.56 414 ALA A C 1
ATOM 3175 O O . ALA A 1 414 ? -3.371 -10.850 -22.437 1.00 97.56 414 ALA A O 1
ATOM 3176 N N . VAL A 1 415 ? -2.677 -8.710 -22.638 1.00 96.56 415 VAL A N 1
ATOM 3177 C CA . VAL A 1 415 ? -1.295 -8.928 -22.188 1.00 96.56 415 VAL A CA 1
ATOM 3178 C C . VAL A 1 415 ? -1.270 -9.185 -20.679 1.00 96.56 415 VAL A C 1
ATOM 3180 O O . VAL A 1 415 ? -0.677 -10.167 -20.228 1.00 96.56 415 VAL A O 1
ATOM 3183 N N . ASP A 1 416 ? -1.999 -8.381 -19.905 1.00 98.00 416 ASP A N 1
ATOM 3184 C CA . ASP A 1 416 ? -2.134 -8.561 -18.454 1.00 98.00 416 ASP A CA 1
ATOM 3185 C C . ASP A 1 416 ? -2.800 -9.910 -18.113 1.00 98.00 416 ASP A C 1
ATOM 3187 O O . ASP A 1 416 ? -2.360 -10.638 -17.217 1.00 98.00 416 ASP A O 1
ATOM 3191 N N . GLU A 1 417 ? -3.847 -10.296 -18.857 1.00 98.56 417 GLU A N 1
ATOM 3192 C CA . GLU A 1 417 ? -4.505 -11.596 -18.700 1.00 98.56 417 GLU A CA 1
ATOM 3193 C C . GLU A 1 417 ? -3.581 -12.772 -19.033 1.00 98.56 417 GLU A C 1
ATOM 3195 O O . GLU A 1 417 ? -3.672 -13.820 -18.387 1.00 98.56 417 GLU A O 1
ATOM 3200 N N . GLU A 1 418 ? -2.721 -12.641 -20.046 1.00 98.12 418 GLU A N 1
ATOM 3201 C CA . GLU A 1 418 ? -1.742 -13.671 -20.401 1.00 98.12 418 GLU A CA 1
ATOM 3202 C C . GLU A 1 418 ? -0.757 -13.890 -19.252 1.00 98.12 418 GLU A C 1
ATOM 3204 O O . GLU A 1 418 ? -0.610 -15.023 -18.783 1.00 98.12 418 GLU A O 1
ATOM 3209 N N . MET A 1 419 ? -0.196 -12.810 -18.702 1.00 97.69 419 MET A N 1
ATOM 3210 C CA . MET A 1 419 ? 0.684 -12.888 -17.537 1.00 97.69 419 MET A CA 1
ATOM 3211 C C . MET A 1 419 ? -0.032 -13.500 -16.321 1.00 97.69 419 MET A C 1
ATOM 3213 O O . MET A 1 419 ? 0.512 -14.370 -15.638 1.00 97.69 419 MET A O 1
ATOM 3217 N N . ALA A 1 420 ? -1.289 -13.133 -16.067 1.00 98.38 420 ALA A N 1
ATOM 3218 C CA . ALA A 1 420 ? -2.072 -13.729 -14.985 1.00 98.38 420 ALA A CA 1
ATOM 3219 C C . ALA A 1 420 ? -2.330 -15.233 -15.188 1.00 98.38 420 ALA A C 1
ATOM 3221 O O . ALA A 1 420 ? -2.332 -16.009 -14.225 1.00 98.38 420 ALA A O 1
ATOM 3222 N N . ARG A 1 421 ? -2.521 -15.682 -16.437 1.00 98.50 421 ARG A N 1
ATOM 3223 C CA . ARG A 1 421 ? -2.623 -17.113 -16.766 1.00 98.50 421 ARG A CA 1
ATOM 3224 C C . ARG A 1 421 ? -1.296 -17.826 -16.534 1.00 98.50 421 ARG A C 1
ATOM 3226 O O . ARG A 1 421 ? -1.333 -18.960 -16.058 1.00 98.50 421 ARG A O 1
ATOM 3233 N N . GLU A 1 422 ? -0.158 -17.192 -16.815 1.00 97.06 422 GLU A N 1
ATOM 3234 C CA . GLU A 1 422 ? 1.160 -17.741 -16.479 1.00 97.06 422 GLU A CA 1
ATOM 3235 C C . GLU A 1 422 ? 1.323 -17.927 -14.965 1.00 97.06 422 GLU A C 1
ATOM 3237 O O . GLU A 1 422 ? 1.626 -19.038 -14.528 1.00 97.06 422 GLU A O 1
ATOM 3242 N N . ILE A 1 423 ? 1.030 -16.900 -14.155 1.00 96.69 423 ILE A N 1
ATOM 3243 C CA . ILE A 1 423 ? 1.054 -16.994 -12.681 1.00 96.69 423 ILE A CA 1
ATOM 3244 C C . ILE A 1 423 ? 0.155 -18.135 -12.196 1.00 96.69 423 ILE A C 1
ATOM 3246 O O . ILE A 1 423 ? 0.562 -18.983 -11.396 1.00 96.69 423 ILE A O 1
ATOM 3250 N N . ARG A 1 424 ? -1.068 -18.223 -12.731 1.00 96.00 424 ARG A N 1
ATOM 3251 C CA . ARG A 1 424 ? -2.005 -19.293 -12.375 1.00 96.00 424 ARG A CA 1
ATOM 3252 C C . ARG A 1 424 ? -1.467 -20.685 -12.717 1.00 96.00 424 ARG A C 1
ATOM 3254 O O . ARG A 1 424 ? -1.675 -21.610 -11.934 1.00 96.00 424 ARG A O 1
ATOM 3261 N N . GLN A 1 425 ? -0.822 -20.847 -13.872 1.00 95.38 425 GLN A N 1
ATOM 3262 C CA . GLN A 1 425 ? -0.235 -22.120 -14.303 1.00 95.38 425 GLN A CA 1
ATOM 3263 C C . GLN A 1 425 ? 0.967 -22.526 -13.444 1.00 95.38 425 GLN A C 1
ATOM 3265 O O . GLN A 1 425 ? 1.126 -23.711 -13.159 1.00 95.38 425 GLN A O 1
ATOM 3270 N N . GLN A 1 426 ? 1.782 -21.558 -13.019 1.00 90.62 426 GLN A N 1
ATOM 3271 C CA . GLN A 1 426 ? 2.904 -21.783 -12.103 1.00 90.62 426 GLN A CA 1
ATOM 3272 C C . GLN A 1 426 ? 2.421 -22.172 -10.698 1.00 90.62 426 GLN A C 1
ATOM 3274 O O . GLN A 1 426 ? 3.037 -23.009 -10.041 1.00 90.62 426 GLN A O 1
ATOM 3279 N N . GLY A 1 427 ? 1.287 -21.618 -10.261 1.00 91.12 427 GLY A N 1
ATOM 3280 C CA . GLY A 1 427 ? 0.650 -21.955 -8.987 1.00 91.12 427 GLY A CA 1
ATOM 3281 C C . GLY A 1 427 ? 1.201 -21.194 -7.778 1.00 91.12 427 GLY A C 1
ATOM 3282 O O . GLY A 1 427 ? 0.802 -21.492 -6.653 1.00 91.12 427 GLY A O 1
ATOM 3283 N N . GLU A 1 428 ? 2.080 -20.217 -7.992 1.00 91.50 428 GLU A N 1
ATOM 3284 C CA . GLU A 1 428 ? 2.632 -19.336 -6.964 1.00 91.50 428 GLU A CA 1
ATOM 3285 C C . GLU A 1 428 ? 2.822 -17.905 -7.496 1.00 91.50 428 GLU A C 1
ATOM 3287 O O . GLU A 1 428 ? 2.879 -17.694 -8.705 1.00 91.50 428 GLU A O 1
ATOM 3292 N N . GLY A 1 429 ? 2.905 -16.932 -6.585 1.00 92.50 429 GLY A N 1
ATOM 3293 C CA . GLY A 1 429 ? 2.971 -15.503 -6.904 1.00 92.50 429 GLY A CA 1
ATOM 3294 C C . GLY A 1 429 ? 1.593 -14.842 -6.886 1.00 92.50 429 GLY A C 1
ATOM 3295 O O . GLY A 1 429 ? 0.652 -15.358 -6.280 1.00 92.50 429 GLY A O 1
ATOM 3296 N N . GLY A 1 430 ? 1.466 -13.696 -7.538 1.00 97.19 430 GLY A N 1
ATOM 3297 C CA . GLY A 1 430 ? 0.215 -12.955 -7.614 1.00 97.19 430 GLY A CA 1
ATOM 3298 C C . GLY A 1 430 ? 0.272 -11.809 -8.611 1.00 97.19 430 GLY A C 1
ATOM 3299 O O . GLY A 1 430 ? 1.266 -11.611 -9.316 1.00 97.19 430 GLY A O 1
ATOM 3300 N N . CYS A 1 431 ? -0.814 -11.050 -8.653 1.00 98.44 431 CYS A N 1
ATOM 3301 C CA . CYS A 1 431 ? -0.915 -9.841 -9.457 1.00 98.44 431 CYS A CA 1
ATOM 3302 C C . CYS A 1 431 ? -1.322 -8.655 -8.587 1.00 98.44 431 CYS A C 1
ATOM 3304 O O . CYS A 1 431 ? -1.997 -8.809 -7.564 1.00 98.44 431 CYS A O 1
ATOM 3306 N N . MET A 1 432 ? -0.925 -7.470 -9.023 1.00 98.00 432 MET A N 1
ATOM 3307 C CA . MET A 1 432 ? -1.276 -6.197 -8.416 1.00 98.00 432 MET A CA 1
ATOM 3308 C C . MET A 1 432 ? -1.879 -5.266 -9.474 1.00 98.00 432 MET A C 1
ATOM 3310 O O . MET A 1 432 ? -1.498 -5.343 -10.638 1.00 98.00 432 MET A O 1
ATOM 3314 N N . ILE A 1 433 ? -2.837 -4.422 -9.084 1.00 98.25 433 ILE A N 1
ATOM 3315 C CA . ILE A 1 433 ? -3.371 -3.347 -9.931 1.00 98.25 433 ILE A CA 1
ATOM 3316 C C . ILE A 1 433 ? -3.123 -2.000 -9.253 1.00 98.25 433 ILE A C 1
ATOM 3318 O O . ILE A 1 433 ? -3.540 -1.799 -8.106 1.00 98.25 433 ILE A O 1
ATOM 3322 N N . TRP A 1 434 ? -2.512 -1.083 -9.995 1.00 96.31 434 TRP A N 1
ATOM 3323 C CA . TRP A 1 434 ? -2.563 0.349 -9.738 1.00 96.31 434 TRP A CA 1
ATOM 3324 C C . TRP A 1 434 ? -3.614 0.972 -10.675 1.00 96.31 434 TRP A C 1
ATOM 3326 O O . TRP A 1 434 ? -3.499 0.831 -11.884 1.00 96.31 434 TRP A O 1
ATOM 3336 N N . ALA A 1 435 ? -4.711 1.575 -10.212 1.00 94.38 435 ALA A N 1
ATOM 3337 C CA . ALA A 1 435 ? -5.221 1.688 -8.840 1.00 94.38 435 ALA A CA 1
ATOM 3338 C C . ALA A 1 435 ? -6.646 1.106 -8.694 1.00 94.38 435 ALA A C 1
ATOM 3340 O O . ALA A 1 435 ? -7.329 0.801 -9.670 1.00 94.38 435 ALA A O 1
ATOM 3341 N N . VAL A 1 436 ? -7.109 0.929 -7.452 1.00 97.12 436 VAL A N 1
ATOM 3342 C CA . VAL A 1 436 ? -8.454 0.422 -7.103 1.00 97.12 436 VAL A CA 1
ATOM 3343 C C . VAL A 1 436 ? -9.540 1.468 -7.361 1.00 97.12 436 VAL A C 1
ATOM 3345 O O . VAL A 1 436 ? -10.648 1.123 -7.774 1.00 97.12 436 VAL A O 1
ATOM 3348 N N . ASN A 1 437 ? -9.233 2.735 -7.091 1.00 94.81 437 ASN A N 1
ATOM 3349 C CA . ASN A 1 437 ? -10.168 3.859 -7.102 1.00 94.81 437 ASN A CA 1
ATOM 3350 C C . ASN A 1 437 ? -9.631 5.074 -7.891 1.00 94.81 437 ASN A C 1
ATOM 3352 O O . ASN A 1 437 ? -9.668 6.192 -7.366 1.00 94.81 437 ASN A O 1
ATOM 3356 N N . PRO A 1 438 ? -9.160 4.885 -9.139 1.00 93.88 438 PRO A N 1
ATOM 3357 C CA . PRO A 1 438 ? -8.669 5.986 -9.966 1.00 93.88 438 PRO A CA 1
ATOM 3358 C C . PRO A 1 438 ? -9.757 7.050 -10.164 1.00 93.88 438 PRO A C 1
ATOM 3360 O O . PRO A 1 438 ? -10.960 6.759 -10.207 1.00 93.88 438 PRO A O 1
ATOM 3363 N N . ASN A 1 439 ? -9.341 8.310 -10.269 1.00 90.88 439 ASN A N 1
ATOM 3364 C CA . ASN A 1 439 ? -10.269 9.430 -10.314 1.00 90.88 439 ASN A CA 1
ATOM 3365 C C . ASN A 1 439 ? -10.845 9.605 -11.731 1.00 90.88 439 ASN A C 1
ATOM 3367 O O . ASN A 1 439 ? -10.106 9.999 -12.623 1.00 90.88 439 ASN A O 1
ATOM 3371 N N . PRO A 1 440 ? -12.164 9.450 -11.962 1.00 93.00 440 PRO A N 1
ATOM 3372 C CA . PRO A 1 440 ? -12.755 9.519 -13.304 1.00 93.00 440 PRO A CA 1
ATOM 3373 C C . PRO A 1 440 ? -12.659 10.900 -13.972 1.00 93.00 440 PRO A C 1
ATOM 3375 O O . PRO A 1 440 ? -12.981 11.040 -15.151 1.00 93.00 440 PRO A O 1
ATOM 3378 N N . HIS A 1 441 ? -12.281 11.944 -13.228 1.00 91.12 441 HIS A N 1
ATOM 3379 C CA . HIS A 1 441 ? -12.028 13.275 -13.777 1.00 91.12 441 HIS A CA 1
ATOM 3380 C C . HIS A 1 441 ? -10.570 13.505 -14.179 1.00 91.12 441 HIS A C 1
ATOM 3382 O O . HIS A 1 441 ? -10.320 14.404 -14.981 1.00 91.12 441 HIS A O 1
ATOM 3388 N N . VAL A 1 442 ? -9.639 12.740 -13.608 1.00 89.62 442 VAL A N 1
ATOM 3389 C CA . VAL A 1 442 ? -8.200 12.830 -13.894 1.00 89.62 442 VAL A CA 1
ATOM 3390 C C . VAL A 1 442 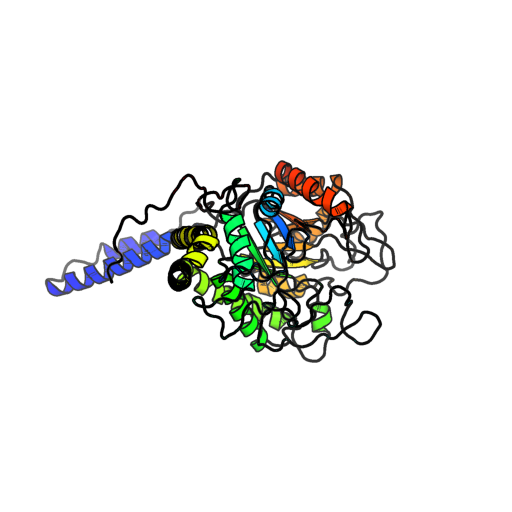? -7.804 11.718 -14.869 1.00 89.62 442 VAL A C 1
ATOM 3392 O O . VAL A 1 442 ? -7.231 12.021 -15.910 1.00 89.62 442 VAL A O 1
ATOM 3395 N N . ASP A 1 443 ? -8.254 10.491 -14.593 1.00 92.75 443 ASP A N 1
ATOM 3396 C CA . ASP A 1 443 ? -7.899 9.241 -15.274 1.00 92.75 443 ASP A CA 1
ATOM 3397 C C . ASP A 1 443 ? -9.178 8.487 -15.722 1.00 92.75 443 ASP A C 1
ATOM 3399 O O . ASP A 1 443 ? -9.591 7.480 -15.123 1.00 92.75 443 ASP A O 1
ATOM 3403 N N . PRO A 1 444 ? -9.920 9.022 -16.712 1.00 95.31 444 PRO A N 1
ATOM 3404 C CA . PRO A 1 444 ? -11.191 8.452 -17.154 1.00 95.31 444 PRO A CA 1
ATOM 3405 C C . PRO A 1 444 ? -11.077 7.024 -17.709 1.00 95.31 444 PRO A C 1
ATOM 3407 O O . PRO A 1 444 ? -11.976 6.215 -17.438 1.00 95.31 444 PRO A O 1
ATOM 3410 N N . ASP A 1 445 ? -10.016 6.685 -18.442 1.00 96.56 445 ASP A N 1
ATOM 3411 C CA . ASP A 1 445 ? -9.839 5.334 -18.976 1.00 96.56 445 ASP A CA 1
ATOM 3412 C C . ASP A 1 445 ? -9.525 4.351 -17.835 1.00 96.56 445 ASP A C 1
ATOM 3414 O O . ASP A 1 445 ? -10.196 3.326 -17.722 1.00 96.56 445 ASP A O 1
ATOM 3418 N N . ALA A 1 446 ? -8.631 4.687 -16.904 1.00 96.00 446 ALA A N 1
ATOM 3419 C CA . ALA A 1 446 ? -8.291 3.882 -15.732 1.00 96.00 446 ALA A CA 1
ATOM 3420 C C . ALA A 1 446 ? -9.514 3.648 -14.835 1.00 96.00 446 ALA A C 1
ATOM 3422 O O . ALA A 1 446 ? -9.767 2.522 -14.399 1.00 96.00 446 ALA A O 1
ATOM 3423 N N . SER A 1 447 ? -10.366 4.666 -14.646 1.00 96.00 447 SER A N 1
ATOM 3424 C CA . SER A 1 447 ? -11.650 4.533 -13.929 1.00 96.00 447 SER A CA 1
ATOM 3425 C C . SER A 1 447 ? -12.608 3.510 -14.529 1.00 96.00 447 SER A C 1
ATOM 3427 O O . SER A 1 447 ? -13.477 2.975 -13.835 1.00 96.00 447 SER A O 1
ATOM 3429 N N . THR A 1 448 ? -12.413 3.182 -15.801 1.00 96.69 448 THR A N 1
ATOM 3430 C CA . THR A 1 448 ? -13.180 2.168 -16.510 1.00 96.69 448 THR A CA 1
ATOM 3431 C C . THR A 1 448 ? -12.433 0.835 -16.587 1.00 96.69 448 THR A C 1
ATOM 3433 O O . THR A 1 448 ? -13.048 -0.222 -16.422 1.00 96.69 448 THR A O 1
ATOM 3436 N N . GLU A 1 449 ? -11.129 0.858 -16.848 1.00 98.12 449 GLU A N 1
ATOM 3437 C CA . GLU A 1 449 ? -10.334 -0.327 -17.162 1.00 98.12 449 GLU A CA 1
ATOM 3438 C C . GLU A 1 449 ? -9.799 -1.038 -15.913 1.00 98.12 449 GLU A C 1
ATOM 3440 O O . GLU A 1 449 ? -9.840 -2.269 -15.872 1.00 98.12 449 GLU A O 1
ATOM 3445 N N . CYS A 1 450 ? -9.428 -0.326 -14.843 1.00 97.94 450 CYS A N 1
ATOM 3446 C CA . CYS A 1 450 ? -8.962 -0.953 -13.601 1.00 97.94 450 CYS A CA 1
ATOM 3447 C C . CYS A 1 450 ? -10.012 -1.893 -12.973 1.00 97.94 450 CYS A C 1
ATOM 3449 O O . CYS A 1 450 ? -9.684 -3.058 -12.710 1.00 97.94 450 CYS A O 1
ATOM 3451 N N . PRO A 1 451 ? -11.293 -1.496 -12.795 1.00 97.56 451 PRO A N 1
ATOM 3452 C CA . PRO A 1 451 ? -12.310 -2.399 -12.251 1.00 97.56 451 PRO A CA 1
ATOM 3453 C C . PRO A 1 451 ? -12.595 -3.608 -13.155 1.00 97.56 451 PRO A C 1
ATOM 3455 O O . PRO A 1 451 ? -12.815 -4.719 -12.661 1.00 97.56 451 PRO A O 1
ATOM 3458 N N . LYS A 1 452 ? -12.576 -3.420 -14.485 1.00 98.00 452 LYS A N 1
ATOM 3459 C CA . LYS A 1 452 ? -12.734 -4.521 -15.452 1.00 98.00 452 LYS A CA 1
ATOM 3460 C C . LYS A 1 452 ? -11.582 -5.511 -15.333 1.00 98.00 452 LYS A C 1
ATOM 3462 O O . LYS A 1 452 ? -11.823 -6.718 -15.243 1.00 98.00 452 LYS A O 1
ATOM 3467 N N . MET A 1 453 ? -10.354 -4.998 -15.283 1.00 98.38 453 MET A N 1
ATOM 3468 C CA . MET A 1 453 ? -9.151 -5.802 -15.148 1.00 98.38 453 MET A CA 1
ATOM 3469 C C . MET A 1 453 ? -9.165 -6.588 -13.836 1.00 98.38 453 MET A C 1
ATOM 3471 O O . MET A 1 453 ? -8.941 -7.796 -13.844 1.00 98.38 453 MET A O 1
ATOM 3475 N N . ALA A 1 454 ? -9.536 -5.961 -12.717 1.00 98.56 454 ALA A N 1
ATOM 3476 C CA . ALA A 1 454 ? -9.632 -6.626 -11.419 1.00 98.56 454 ALA A CA 1
ATOM 3477 C C . ALA A 1 454 ? -10.597 -7.825 -11.438 1.00 98.56 454 ALA A C 1
ATOM 3479 O O . ALA A 1 454 ? -10.276 -8.898 -10.919 1.00 98.56 454 ALA A O 1
ATOM 3480 N N . GLN A 1 455 ? -11.756 -7.690 -12.090 1.00 98.44 455 GLN A N 1
ATOM 3481 C CA . GLN A 1 455 ? -12.715 -8.791 -12.239 1.00 98.44 455 GLN A CA 1
ATOM 3482 C C . GLN A 1 455 ? -12.198 -9.910 -13.161 1.00 98.44 455 GLN A C 1
ATOM 3484 O O . GLN A 1 455 ? -12.392 -11.101 -12.873 1.00 98.44 455 GLN A O 1
ATOM 3489 N N . ALA A 1 456 ? -11.502 -9.555 -14.245 1.00 98.56 456 ALA A N 1
ATOM 3490 C CA . ALA A 1 456 ? -10.857 -10.526 -15.126 1.00 98.56 456 ALA A CA 1
ATOM 3491 C C . ALA A 1 456 ? -9.767 -11.315 -14.378 1.00 98.56 456 ALA A C 1
ATOM 3493 O O . ALA A 1 456 ? -9.785 -12.552 -14.371 1.00 98.56 456 ALA A O 1
ATOM 3494 N N . LEU A 1 457 ? -8.882 -10.618 -13.658 1.00 98.62 457 LEU A N 1
ATOM 3495 C CA . LEU A 1 457 ? -7.811 -11.222 -12.867 1.00 98.62 457 LEU A CA 1
ATOM 3496 C C . LEU A 1 457 ? -8.344 -12.111 -11.751 1.00 98.62 457 LEU A C 1
ATOM 3498 O O . LEU A 1 457 ? -7.863 -13.231 -11.591 1.00 98.62 457 LEU A O 1
ATOM 3502 N N . LYS A 1 458 ? -9.378 -11.678 -11.025 1.00 98.31 458 LYS A N 1
ATOM 3503 C CA . LYS A 1 458 ? -10.043 -12.509 -10.013 1.00 98.31 458 LYS A CA 1
ATOM 3504 C C . LYS A 1 458 ? -10.495 -13.846 -10.601 1.00 98.31 458 LYS A C 1
ATOM 3506 O O . LYS A 1 458 ? -10.288 -14.894 -9.989 1.00 98.31 458 LYS A O 1
ATOM 3511 N N . THR A 1 459 ? -11.086 -13.820 -11.795 1.00 98.12 459 THR A N 1
ATOM 3512 C CA . THR A 1 459 ? -11.567 -15.026 -12.482 1.00 98.12 459 THR A CA 1
ATOM 3513 C C . THR A 1 459 ? -10.409 -15.941 -12.887 1.00 98.12 459 THR A C 1
ATOM 3515 O O . THR A 1 459 ? -10.471 -17.150 -12.661 1.00 98.12 459 THR A O 1
ATOM 3518 N N . ILE A 1 460 ? -9.340 -15.379 -13.456 1.00 98.50 460 ILE A N 1
ATOM 3519 C CA . ILE A 1 460 ? -8.174 -16.135 -13.939 1.00 98.50 460 ILE A CA 1
ATOM 3520 C C . ILE A 1 460 ? -7.376 -16.733 -12.777 1.00 98.50 460 ILE A C 1
ATOM 3522 O O . ILE A 1 460 ? -7.095 -17.934 -12.767 1.00 98.50 460 ILE A O 1
ATOM 3526 N N . LEU A 1 461 ? -7.021 -15.902 -11.798 1.00 97.75 461 LEU A N 1
ATOM 3527 C CA . LEU A 1 461 ? -6.160 -16.275 -10.680 1.00 97.75 461 LEU A CA 1
ATOM 3528 C C . LEU A 1 461 ? -6.897 -17.153 -9.668 1.00 97.75 461 LEU A C 1
ATOM 3530 O O . LEU A 1 461 ? -6.280 -18.040 -9.078 1.00 97.75 461 LEU A O 1
ATOM 3534 N N . SER A 1 462 ? -8.209 -16.937 -9.488 1.00 95.88 462 SER A N 1
ATOM 3535 C CA . SER A 1 462 ? -8.978 -17.488 -8.362 1.00 95.88 462 SER A CA 1
ATOM 3536 C C . SER A 1 462 ? -8.249 -17.232 -7.032 1.00 95.88 462 SER A C 1
ATOM 3538 O O . SER A 1 462 ? -7.839 -18.191 -6.369 1.00 95.88 462 SER A O 1
ATOM 3540 N N . PRO A 1 463 ? -8.004 -15.952 -6.684 1.00 95.69 463 PRO A N 1
ATOM 3541 C CA . PRO A 1 463 ? -7.074 -15.590 -5.627 1.00 95.69 463 PRO A CA 1
ATOM 3542 C C . PRO A 1 463 ? -7.558 -16.090 -4.263 1.00 95.69 463 PRO A C 1
ATOM 3544 O O . PRO A 1 463 ? -8.753 -16.253 -4.004 1.00 95.69 463 PRO A O 1
ATOM 3547 N N . THR A 1 464 ? -6.601 -16.341 -3.378 1.00 93.50 464 THR A N 1
ATOM 3548 C CA . THR A 1 464 ? -6.820 -16.898 -2.040 1.00 93.50 464 THR A CA 1
ATOM 3549 C C . THR A 1 464 ? -6.159 -16.023 -0.989 1.00 93.50 464 THR A C 1
ATOM 3551 O O . THR A 1 464 ? -5.229 -15.276 -1.275 1.00 93.50 464 THR A O 1
ATOM 3554 N N . TYR A 1 465 ? -6.625 -16.131 0.251 1.00 92.50 465 TYR A N 1
ATOM 3555 C CA . TYR A 1 465 ? -6.042 -15.391 1.362 1.00 92.50 465 TYR A CA 1
ATOM 3556 C C . TYR A 1 465 ? -4.558 -15.749 1.538 1.00 92.50 465 TYR A C 1
ATOM 3558 O O . TYR A 1 465 ? -4.208 -16.924 1.648 1.00 92.50 465 TYR A O 1
ATOM 3566 N N . ALA A 1 466 ? -3.689 -14.737 1.539 1.00 91.38 466 ALA A N 1
ATOM 3567 C CA . ALA A 1 466 ? -2.256 -14.939 1.333 1.00 91.38 466 ALA A CA 1
ATOM 3568 C C . ALA A 1 466 ? -1.561 -15.721 2.461 1.00 91.38 466 ALA A C 1
ATOM 3570 O O . ALA A 1 466 ? -0.666 -16.514 2.183 1.00 91.38 466 ALA A O 1
ATOM 3571 N N . TYR A 1 467 ? -1.956 -15.529 3.724 1.00 91.94 467 TYR A N 1
ATOM 3572 C CA . TYR A 1 467 ? -1.252 -16.119 4.866 1.00 91.94 467 TYR A CA 1
ATOM 3573 C C . TYR A 1 467 ? -2.204 -16.753 5.873 1.00 91.94 467 TYR A C 1
ATOM 3575 O O . TYR A 1 467 ? -3.068 -16.083 6.436 1.00 91.94 467 TYR A O 1
ATOM 3583 N N . GLY A 1 468 ? -1.961 -18.029 6.175 1.00 87.38 468 GLY A N 1
ATOM 3584 C CA . GLY A 1 468 ? -2.677 -18.753 7.220 1.00 87.38 468 GLY A CA 1
ATOM 3585 C C . GLY A 1 468 ? -4.148 -19.008 6.890 1.00 87.38 468 GLY A C 1
ATOM 3586 O O . GLY A 1 468 ? -4.565 -19.008 5.734 1.00 87.38 468 GLY A O 1
ATOM 3587 N N . ALA A 1 469 ? -4.932 -19.283 7.932 1.00 89.62 469 ALA A N 1
ATOM 3588 C CA . ALA A 1 469 ? -6.371 -19.455 7.796 1.00 89.62 469 ALA A CA 1
ATOM 3589 C C . ALA A 1 469 ? -7.060 -18.101 7.587 1.00 89.62 469 ALA A C 1
ATOM 3591 O O . ALA A 1 469 ? -6.657 -17.097 8.176 1.00 89.62 469 ALA A O 1
ATOM 3592 N N . VAL A 1 470 ? -8.134 -18.097 6.795 1.00 93.62 470 VAL A N 1
ATOM 3593 C CA . VAL A 1 470 ? -8.992 -16.916 6.634 1.00 93.62 470 VAL A CA 1
ATOM 3594 C C . VAL A 1 470 ? -9.601 -16.569 7.999 1.00 93.62 470 VAL A C 1
ATOM 3596 O O . VAL A 1 470 ? -10.284 -17.428 8.576 1.00 93.62 470 VAL A O 1
ATOM 3599 N N . PRO A 1 471 ? -9.369 -15.355 8.535 1.00 95.06 471 PRO A N 1
ATOM 3600 C CA . PRO A 1 471 ? -9.937 -14.962 9.817 1.00 95.06 471 PRO A CA 1
ATOM 3601 C C . PRO A 1 471 ? -11.464 -14.904 9.728 1.00 95.06 471 PRO A C 1
ATOM 3603 O O . PRO A 1 471 ? -12.038 -14.846 8.641 1.00 95.06 471 PRO A O 1
ATOM 3606 N N . GLN A 1 472 ? -12.136 -14.950 10.873 1.00 95.69 472 GLN A N 1
ATOM 3607 C CA . GLN A 1 472 ? -13.592 -14.850 10.922 1.00 95.69 472 GLN A CA 1
ATOM 3608 C C . GLN A 1 472 ? -13.97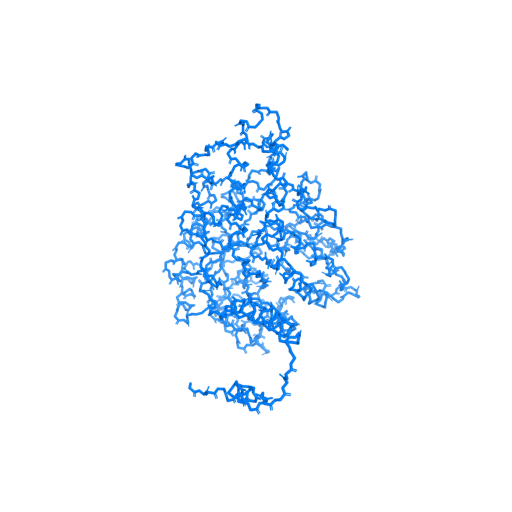0 -13.493 11.504 1.00 95.69 472 GLN A C 1
ATOM 3610 O O . GLN A 1 472 ? -13.612 -13.182 12.639 1.00 95.69 472 GLN A O 1
ATOM 3615 N N . TYR A 1 473 ? -14.687 -12.712 10.704 1.00 97.06 473 TYR A N 1
ATOM 3616 C CA . TYR A 1 473 ? -15.257 -11.427 11.085 1.00 97.06 473 TYR A CA 1
ATOM 3617 C C . TYR A 1 473 ? -16.725 -11.402 10.684 1.00 97.06 473 TYR A C 1
ATOM 3619 O O . TYR A 1 473 ? -17.116 -12.000 9.673 1.00 97.06 473 TYR A O 1
ATOM 3627 N N . THR A 1 474 ? -17.532 -10.688 11.458 1.00 97.69 474 THR A N 1
ATOM 3628 C CA . THR A 1 474 ? -18.910 -10.406 11.080 1.00 97.69 474 THR A CA 1
ATOM 3629 C C . THR A 1 474 ? -18.920 -9.571 9.809 1.00 97.69 474 THR A C 1
ATOM 3631 O O . THR A 1 474 ? -18.167 -8.608 9.661 1.00 97.69 474 THR A O 1
ATOM 3634 N N . LYS A 1 475 ? -19.783 -9.950 8.867 1.00 97.81 475 LYS A N 1
ATOM 3635 C CA . LYS A 1 475 ? -19.929 -9.224 7.607 1.00 97.81 475 LYS A CA 1
ATOM 3636 C C . LYS A 1 475 ? -20.675 -7.919 7.848 1.00 97.81 475 LYS A C 1
ATOM 3638 O O . LYS A 1 475 ? -21.735 -7.939 8.469 1.00 97.81 475 LYS A O 1
ATOM 3643 N N . CYS A 1 476 ? -20.143 -6.810 7.350 1.00 96.50 476 CYS A N 1
ATOM 3644 C CA . CYS A 1 476 ? -20.832 -5.529 7.401 1.00 96.50 476 CYS A CA 1
ATOM 3645 C C . CYS A 1 476 ? -22.007 -5.485 6.414 1.00 96.50 476 CYS A C 1
ATOM 3647 O O . CYS A 1 476 ? -22.089 -6.275 5.467 1.00 96.50 476 CYS A O 1
ATOM 3649 N N . ASP A 1 477 ? -22.927 -4.548 6.636 1.00 95.31 477 ASP A N 1
ATOM 3650 C CA . ASP A 1 477 ? -23.947 -4.217 5.650 1.00 95.31 477 ASP A CA 1
ATOM 3651 C C . ASP A 1 477 ? -23.280 -3.615 4.390 1.00 95.31 477 ASP A C 1
ATOM 3653 O O . ASP A 1 477 ? -22.498 -2.668 4.505 1.00 95.31 477 ASP A O 1
ATOM 3657 N N . PRO A 1 478 ? -23.576 -4.130 3.182 1.00 93.56 478 PRO A N 1
ATOM 3658 C CA . PRO A 1 478 ? -22.887 -3.737 1.950 1.00 93.56 478 PRO A CA 1
ATOM 3659 C C . PRO A 1 478 ? -23.163 -2.297 1.494 1.00 93.56 478 PRO A C 1
ATOM 3661 O O . PRO A 1 478 ? -22.467 -1.796 0.617 1.00 93.56 478 PRO A O 1
ATOM 3664 N N . ASN A 1 479 ? -24.190 -1.633 2.030 1.00 90.81 479 ASN A N 1
ATOM 3665 C CA . ASN A 1 479 ? -24.551 -0.274 1.625 1.00 90.81 479 ASN A CA 1
ATOM 3666 C C . ASN A 1 479 ? -23.999 0.778 2.586 1.00 90.81 479 ASN A C 1
ATOM 3668 O O . ASN A 1 479 ? -23.718 1.902 2.177 1.00 90.81 479 ASN A O 1
ATOM 3672 N N . THR A 1 480 ? -23.872 0.423 3.860 1.00 90.81 480 THR A N 1
ATOM 3673 C CA . THR A 1 480 ? -23.485 1.350 4.928 1.00 90.81 480 THR A CA 1
ATOM 3674 C C . THR A 1 480 ? -22.094 1.073 5.487 1.00 90.81 480 THR A C 1
ATOM 3676 O O . THR A 1 480 ? -21.517 1.943 6.128 1.00 90.81 480 THR A O 1
ATOM 3679 N N . GLY A 1 481 ? -21.549 -0.128 5.274 1.00 92.88 481 GLY A N 1
ATOM 3680 C CA . GLY A 1 481 ? -20.268 -0.560 5.829 1.00 92.88 481 GLY A CA 1
ATOM 3681 C C . GLY A 1 481 ? -20.279 -0.772 7.341 1.00 92.88 481 GLY A C 1
ATOM 3682 O O . GLY A 1 481 ? -19.227 -1.062 7.912 1.00 92.88 481 GLY A O 1
ATOM 3683 N N . PHE A 1 482 ? -21.431 -0.657 8.004 1.00 93.56 482 PHE A N 1
ATOM 3684 C CA . PHE A 1 482 ? -21.565 -0.820 9.449 1.00 93.56 482 PHE A CA 1
ATOM 3685 C C . PHE A 1 482 ? -21.968 -2.238 9.850 1.00 93.56 482 PHE A C 1
ATOM 3687 O O . PHE A 1 482 ? -22.243 -3.096 9.010 1.00 93.56 482 PHE A O 1
ATOM 3694 N N . TRP A 1 483 ? -21.979 -2.495 11.158 1.00 93.75 483 TRP A N 1
ATOM 3695 C CA . TRP A 1 483 ? -22.502 -3.743 11.702 1.00 93.75 483 TRP A CA 1
ATOM 3696 C C . TRP A 1 483 ? -23.958 -3.964 11.247 1.00 93.75 483 TRP A C 1
ATOM 3698 O O . TRP A 1 483 ? -24.740 -3.009 11.268 1.00 93.75 483 TRP A O 1
ATOM 3708 N N . PRO A 1 484 ? -24.353 -5.185 10.846 1.00 89.31 484 PRO A N 1
ATOM 3709 C CA . PRO A 1 484 ? -25.699 -5.442 10.341 1.00 89.31 484 PRO A CA 1
ATOM 3710 C C . PRO A 1 484 ? -26.777 -5.189 11.411 1.00 89.31 484 PRO A C 1
ATOM 3712 O O . PRO A 1 484 ? -26.685 -5.675 12.540 1.00 89.31 484 PRO A O 1
ATOM 3715 N N . GLU A 1 485 ? -27.842 -4.467 11.041 1.00 69.25 485 GLU A N 1
ATOM 3716 C CA . GLU A 1 485 ? -28.936 -4.058 11.947 1.00 69.25 485 GLU A CA 1
ATOM 3717 C C . GLU A 1 485 ? -29.716 -5.230 12.568 1.00 69.25 485 GLU A C 1
ATOM 3719 O O . GLU A 1 485 ? -30.387 -5.064 13.587 1.00 69.25 485 GLU A O 1
ATOM 3724 N N . THR A 1 486 ? -29.618 -6.434 11.997 1.00 55.31 486 THR A N 1
ATOM 3725 C CA . THR A 1 486 ? -30.293 -7.640 12.502 1.00 55.31 486 THR A CA 1
ATOM 3726 C C . THR A 1 486 ? -29.765 -8.127 13.857 1.00 55.31 486 THR A C 1
ATOM 3728 O O . THR A 1 486 ? -30.320 -9.069 14.417 1.00 55.31 486 THR A O 1
ATOM 3731 N N . GLU A 1 487 ? -28.728 -7.488 14.405 1.00 55.34 487 GLU A N 1
ATOM 3732 C CA . GLU A 1 487 ? -28.138 -7.797 15.709 1.00 55.34 487 GLU A CA 1
ATOM 3733 C C . GLU A 1 487 ? -28.181 -6.590 16.664 1.00 55.34 487 GLU A C 1
ATOM 3735 O O . GLU A 1 487 ? -27.149 -6.036 17.056 1.00 55.34 487 GLU A O 1
ATOM 3740 N N . SER A 1 488 ? -29.383 -6.163 17.065 1.00 42.59 488 SER A N 1
ATOM 3741 C CA . SER A 1 488 ? -29.552 -5.081 18.045 1.00 42.59 488 SER A CA 1
ATOM 3742 C C . SER A 1 488 ? -28.813 -5.382 19.357 1.00 42.59 488 SER A C 1
ATOM 3744 O O . SER A 1 488 ? -28.967 -6.466 19.922 1.00 42.59 488 SER A O 1
ATOM 3746 N N . LEU A 1 489 ? -28.060 -4.408 19.879 1.00 46.12 489 LEU A N 1
ATOM 3747 C CA . LEU A 1 489 ? -27.580 -4.429 21.263 1.00 46.12 489 LEU A CA 1
ATOM 3748 C C . LEU A 1 489 ? -28.778 -4.280 22.205 1.00 46.12 489 LEU A C 1
ATOM 3750 O O . LEU A 1 489 ? -29.388 -3.214 22.267 1.00 46.12 489 LEU A O 1
ATOM 3754 N N . ASP A 1 490 ? -29.080 -5.326 22.967 1.00 39.78 490 ASP A N 1
ATOM 3755 C CA . ASP A 1 490 ? -29.805 -5.158 24.218 1.00 39.78 490 ASP A CA 1
ATOM 3756 C C . ASP A 1 490 ? -28.779 -4.673 25.251 1.00 39.78 490 ASP A C 1
ATOM 3758 O O . ASP A 1 490 ? -27.890 -5.424 25.655 1.00 39.78 490 ASP A O 1
ATOM 3762 N N . PHE A 1 491 ? -28.853 -3.410 25.678 1.00 44.56 491 PHE A N 1
ATOM 3763 C CA . PHE A 1 491 ? -28.062 -2.894 26.810 1.00 44.56 491 PHE A CA 1
ATOM 3764 C C . PHE A 1 491 ? -28.616 -3.423 28.154 1.00 44.56 491 PHE A C 1
ATOM 3766 O O . PHE A 1 491 ? -28.711 -2.704 29.150 1.00 44.56 491 PHE A O 1
ATOM 3773 N N . GLY A 1 492 ? -29.025 -4.691 28.178 1.00 37.78 492 GLY A N 1
ATOM 3774 C CA . GLY A 1 492 ? -29.643 -5.377 29.302 1.00 37.78 492 GLY A CA 1
ATOM 3775 C C . GLY A 1 492 ? -28.610 -5.860 30.314 1.00 37.78 492 GLY A C 1
ATOM 3776 O O . GLY A 1 492 ? -28.356 -7.054 30.432 1.00 37.78 492 GLY A O 1
ATOM 3777 N N . GLY A 1 493 ? -28.023 -4.938 31.074 1.00 31.98 493 GLY A N 1
ATOM 3778 C CA . GLY A 1 493 ? -27.234 -5.283 32.255 1.00 31.98 493 GLY A CA 1
ATOM 3779 C C . GLY A 1 493 ? -26.658 -4.048 32.945 1.00 31.98 493 GLY A C 1
ATOM 3780 O O . GLY A 1 493 ? -26.017 -3.240 32.275 1.00 31.98 493 GLY A O 1
ATOM 3781 N N . PRO A 1 494 ? -26.874 -3.854 34.260 1.00 32.47 494 PRO A N 1
ATOM 3782 C CA . PRO A 1 494 ? -26.356 -2.684 34.952 1.00 32.47 494 PRO A CA 1
ATOM 3783 C C . PRO A 1 494 ? -24.824 -2.710 34.951 1.00 32.47 494 PRO A C 1
ATOM 3785 O O . PRO A 1 494 ? -24.209 -3.688 35.376 1.00 32.47 494 PRO A O 1
ATOM 3788 N N . LEU A 1 495 ? -24.226 -1.605 34.499 1.00 36.31 495 LEU A N 1
ATOM 3789 C CA . LEU A 1 495 ? -22.835 -1.259 34.774 1.00 36.31 495 LEU A CA 1
ATOM 3790 C C . LEU A 1 495 ? -22.627 -1.320 36.290 1.00 36.31 495 LEU A C 1
ATOM 3792 O O . LEU A 1 495 ? -23.227 -0.546 37.039 1.00 36.31 495 LEU A O 1
ATOM 3796 N N . VAL A 1 496 ? -21.812 -2.270 36.743 1.00 32.47 496 VAL A N 1
ATOM 3797 C CA . VAL A 1 496 ? -21.306 -2.265 38.114 1.00 32.47 496 VAL A CA 1
ATOM 3798 C C . VAL A 1 496 ? -20.326 -1.096 38.198 1.00 32.47 496 VAL A C 1
ATOM 3800 O O . VAL A 1 496 ? -19.278 -1.127 37.556 1.00 32.47 496 VAL A O 1
ATOM 3803 N N . VAL A 1 497 ? -20.761 -0.053 38.910 1.00 34.47 497 VAL A N 1
ATOM 3804 C CA . VAL A 1 497 ? -20.007 1.162 39.262 1.00 34.47 497 VAL A CA 1
ATOM 3805 C C . VAL A 1 497 ? -18.790 0.820 40.109 1.00 34.47 497 VAL A C 1
ATOM 3807 O O . VAL A 1 497 ? -18.943 -0.026 41.023 1.00 34.47 497 VAL A O 1
#

pLDDT: mean 86.47, std 19.38, range [28.52, 98.88]

Foldseek 3Di:
DDDDPPVVVVVVVVVPPDDDDPDPVVVVVVVVVVVVVVVVVVVVVVVCPPWDQFFAWEEFEAELPFPQWDCADPVQPPAAGGSAGQQQLLLLLCLLGQAYAYDDKELDLAFDLQADADDDDVSHDHQEARPLAAIFRHRNPRQQRGQWGPPADLLHGTSNLNNLLLSQLLQCQRPNAHHAYAYEYADSRHSYACQDLVSLLSVLLRSLVSCLSSVHLAYEYEHACQLSVCPDPDGPRLVSPLSNLVNNLVSVVVSQVCFLVSLVSNLVSLVVSLVPDDPVSNVVCVQVSVQSSQSSVLRNVWHRHNHAYEYEYELQLFDDPPCSPQFFDPPFFDDPDHDSNHVVLVSRCVSCVVRHQAYEYPDWLQADPRAATHGNQVVSLCRCCPVNVRPQQRYAYEAEFADHPNRHDHPDLVNLLVVLLVCQVVRHHYYYYPHSRHHCVVGVRSNVTVSVSSNSSCVNNVTDNGTDDRRDDNHADSNRSTHDPVDDDPPPDDDPD